Protein 8R4Z (pdb70)

Foldseek 3Di:
DCPPVVVVVCVVCVVVLVVVVLLLLLCCVVLCVLVVQVVVVFAALVRVCVVSVDDSVVVVVSQVSCVVVQQWDQDPRHIHGHVNVVVCVLQNLVSLQCVVWCVQQVVCVVVLVDVPSAFGHTNVLSNLSSVLSLCVAWVLVVLVVLQVLDPDHWQEEEEEQCQLVSSVLVVCVVPVNHAYEYEHQDPNRQVSNCVVCVVSVNCVRYYYHNDHLQVVLVDDDPTQGQEYEAEARLQLCCLQPNLVSSLVSLLSVCVSHVNHKYKYKAFAPCLVPVVLCVPPCNVVPVNVVNVSCVRHSGHHHHPVVVVVSCVSSQKDWPDKDGTDCVRPVSSRIMMTIIHHD/DCPPVVVVVCVVCVVVLVVVVLLLLLCCVVLCVLVVQVVVVFAALVRVCVVSVHDSVVVVVSQVSVVVVQQWDQDPRHIHGHVNVVVCVLQNLVSQQCVVWCVQLVVCVVVLVDVPSAFGHTNVLSNLVSVLSLCVAWVLVQLVVLQVLDPDHWQEEEEEQCFLVSNVLVPCLVPNHAYEYEHQDPNRQVSNCVSCVVSVNPVRYYYHNDHLQVVLVDDDPGQGQEYEAEQRLQLCCLQPNLVSSLVSLLSCCVSHVNHKYKYKAFAPCLVPVVLCVPPCNVVPVNVVNVSCVRHSGHHHHPVVVVVSCVSSQKDWPDKDGTDCVSPVSSRIMMTIIHHD

Radius of gyration: 30.42 Å; Cα contacts (8 Å, |Δi|>4): 1159; chains: 2; bounding box: 70×68×76 Å

Nearest PDB structures (foldseek):
  8r4z-ass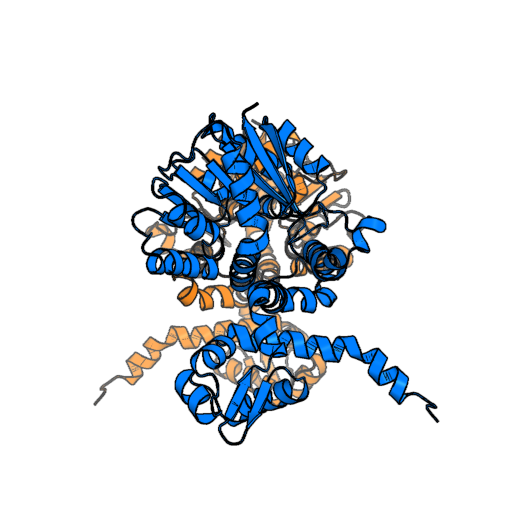embly1_A  TM=1.003E+00  e=7.073E-65  Pseudomonas syringae
  8r4z-assembly2_B-2  TM=1.000E+00  e=1.372E-63  Pseudomonas syringae
  4m6y-assembly1_A  TM=7.965E-01  e=2.657E-18  Streptomyces hygroscopicus
  4m6x-assembly1_B  TM=7.851E-01  e=1.232E-18  Streptomyces hygroscopicus
  4kib-assembly1_A  TM=8.048E-01  e=1.170E-17  Streptomyces hygroscopicus

Organism: Pseudomonas syringae pv. syringae (NCBI:txid321)

Solvent-accessible surface area: 33346 Å² total; per-residue (Å²): 213,122,126,50,109,121,81,84,71,111,151,55,81,63,94,96,99,89,109,60,22,30,56,10,6,19,74,0,5,47,48,127,1,12,51,5,2,84,145,55,133,64,2,29,13,92,69,0,15,133,87,55,73,58,110,88,126,150,7,22,39,43,0,123,64,0,85,130,45,30,5,2,97,74,77,179,99,6,2,15,9,9,192,99,0,90,65,25,43,63,97,71,7,62,48,7,8,30,24,14,0,4,35,57,0,61,136,34,21,51,135,71,129,120,144,22,36,46,132,7,80,80,59,28,37,54,14,11,37,1,43,7,22,10,4,73,72,18,0,0,57,5,0,77,44,0,13,89,82,9,122,36,97,7,49,76,1,0,4,0,30,2,5,23,0,72,19,0,4,29,2,0,123,56,72,102,115,0,67,1,62,0,0,16,67,30,61,24,1,27,86,76,0,63,89,35,4,112,177,62,49,9,46,134,30,4,91,25,26,61,12,17,10,63,109,5,1,84,45,148,23,138,20,117,8,40,0,0,2,0,13,51,7,0,3,38,11,11,22,113,62,24,81,96,28,0,6,89,9,0,99,84,0,10,151,78,11,69,95,3,16,0,0,0,0,1,3,16,41,27,78,135,60,86,58,26,18,165,63,55,51,0,74,72,30,2,61,36,11,4,68,0,12,74,28,6,43,13,88,7,26,84,27,70,57,1,62,82,2,4,68,92,3,32,10,28,81,59,37,92,49,56,7,60,104,159,64,8,62,24,29,5,3,0,0,1,0,1,120,121,74,213,121,128,49,110,123,81,84,71,113,150,54,81,62,93,96,97,86,109,60,23,30,57,10,6,20,74,0,9,51,49,134,1,12,63,5,2,83,144,56,133,63,2,28,12,92,71,0,14,132,89,53,73,58,111,90,130,149,7,22,40,42,0,121,63,0,86,130,47,30,5,2,96,74,78,180,100,6,2,15,9,9,190,99,0,89,65,24,43,63,97,72,7,62,50,5,8,29,26,13,0,4,35,56,0,59,138,36,21,52,136,69,129,120,143,22,35,47,137,7,81,80,60,27,39,56,15,12,42,0,44,14,22,10,17,76,72,20,9,5,58,6,4,101,46,0,16,88,79,10,109,74,110,5,45,80,0,0,8,0,31,6,6,26,0,73,19,0,3,47,17,0,137,96,112,144,4,59,0,62,0,0,16,68,32,58,22,2,27,83,77,0,63,90,43,4,109,179,61,48,6,47,129,30,3,72,25,26,60,10,17,12,60,109,6,1,93,44,154,29,159,22,125,5,41,3,0,6,0,20,57,7,0,4,40,12,11,22,111,61,24,86,97,30,0,14,89,9,0,101,82,0,11,147,74,12,70,96,3,18,0,0,0,3,1,3,16,42,28,78,137,59,84,59,26,16,164,63,53,52,0,76,72,29,2,57,35,13,4,69,0,11,74,28,6,44,13,88,7,27,83,31,62,54,0,67,81,2,5,68,94,3,31,10,29,78,66,35,96,48,54,8,59,106,158,62,9,63,24,28,6,4,2,0,1,1,1,120,120,75

B-factor: mean 26.64, std 12.8, range [11.22, 119.51]

Structure (mmCIF, N/CA/C/O backbone):
data_8R4Z
#
_entry.id   8R4Z
#
_cell.length_a   148.135
_cell.length_b   66.173
_cell.length_c   74.312
_cell.angle_alpha   90.00
_cell.angle_beta   90.00
_cell.angle_gamma   90.00
#
_symmetry.space_group_name_H-M   'P 21 21 2'
#
loop_
_entity.id
_entity.type
_entity.pdbx_description
1 polymer '2-ketoarginine methyltransferase'
2 non-polymer 'MAGNESIUM ION'
3 water water
#
loop_
_atom_site.group_PDB
_atom_site.id
_atom_site.type_symbol
_atom_site.label_atom_id
_atom_site.label_alt_id
_atom_site.label_comp_id
_atom_site.label_asym_id
_atom_site.label_entity_id
_atom_site.label_seq_id
_atom_site.pdbx_PDB_ins_code
_atom_site.Cartn_x
_atom_site.Cartn_y
_atom_site.Cartn_z
_atom_site.occupancy
_atom_site.B_iso_or_equiv
_atom_site.auth_seq_id
_atom_site.auth_comp_id
_atom_site.auth_asym_id
_atom_site.auth_atom_id
_atom_site.pdbx_PDB_model_num
ATOM 1 N N . GLU A 1 10 ? -20.943 53.038 -13.076 1.00 40.84 30 GLU A N 1
ATOM 2 C CA . GLU A 1 10 ? -21.329 51.845 -13.814 1.00 39.56 30 GLU A CA 1
ATOM 3 C C . GLU A 1 10 ? -20.303 50.711 -13.668 1.00 37.09 30 GLU A C 1
ATOM 4 O O . GLU A 1 10 ? -20.661 49.555 -13.916 1.00 37.57 30 GLU A O 1
ATOM 10 N N . ASN A 1 11 ? -19.023 51.038 -13.338 1.00 28.17 31 ASN A N 1
ATOM 11 C CA . ASN A 1 11 ? -17.946 50.029 -13.163 1.00 25.29 31 ASN A CA 1
ATOM 12 C C . ASN A 1 11 ? -17.719 49.227 -14.452 1.00 24.18 31 ASN A C 1
ATOM 13 O O . ASN A 1 11 ? -17.497 48.004 -14.417 1.00 20.10 31 ASN A O 1
ATOM 18 N N . THR A 1 12 ? -17.787 49.910 -15.597 1.00 23.19 32 THR A N 1
ATOM 19 C CA . THR A 1 12 ? -17.634 49.250 -16.894 1.00 21.50 32 THR A CA 1
ATOM 20 C C . THR A 1 12 ? -16.329 48.454 -17.010 1.00 20.77 32 THR A C 1
ATOM 21 O O . THR A 1 12 ? -15.245 48.993 -16.800 1.00 22.79 32 THR A O 1
ATOM 25 N N . GLY A 1 13 ? -16.472 47.154 -17.306 1.00 17.94 33 GLY A N 1
ATOM 26 C CA . GLY A 1 13 ? -15.335 46.259 -17.497 1.00 18.42 33 GLY A CA 1
ATOM 27 C C . GLY A 1 13 ? -14.601 45.886 -16.226 1.00 19.76 33 GLY A C 1
ATOM 28 O O . GLY A 1 13 ? -13.502 45.307 -16.281 1.00 19.17 33 GLY A O 1
ATOM 29 N N . PHE A 1 14 ? -15.186 46.220 -15.061 1.00 16.87 34 PHE A N 1
ATOM 30 C CA . PHE A 1 14 ? -14.506 45.961 -13.796 1.00 14.10 34 PHE A CA 1
ATOM 31 C C . PHE A 1 14 ? -14.165 44.494 -13.558 1.00 15.31 34 PHE A C 1
ATOM 32 O O . PHE A 1 14 ? -13.037 44.184 -13.164 1.00 16.21 34 PHE A O 1
ATOM 40 N N . GLU A 1 15 ? -15.134 43.588 -13.774 1.00 13.97 35 GLU A N 1
ATOM 41 C CA . GLU A 1 15 ? -14.882 42.174 -13.495 1.00 13.00 35 GLU A CA 1
ATOM 42 C C . GLU A 1 15 ? -13.625 41.624 -14.148 1.00 15.67 35 GLU A C 1
ATOM 43 O O . GLU A 1 15 ? -12.866 40.899 -13.504 1.00 15.55 35 GLU A O 1
ATOM 49 N N . THR A 1 16 ? -13.401 41.956 -15.445 1.00 14.54 36 THR A N 1
ATOM 50 C CA . THR A 1 16 ? -12.210 41.438 -16.102 1.00 14.76 36 THR A CA 1
ATOM 51 C C . THR A 1 16 ? -10.938 41.927 -15.408 1.00 16.26 36 THR A C 1
ATOM 52 O O . THR A 1 16 ? -9.980 41.152 -15.226 1.00 17.92 36 THR A O 1
ATOM 56 N N . THR A 1 17 ? -10.936 43.200 -14.976 1.00 14.58 37 THR A N 1
ATOM 57 C CA . THR A 1 17 ? -9.770 43.719 -14.251 1.00 14.41 37 THR A CA 1
ATOM 58 C C . THR A 1 17 ? -9.619 43.058 -12.876 1.00 15.60 37 THR A C 1
ATOM 59 O O . THR A 1 17 ? -8.502 42.838 -12.425 1.00 15.64 37 THR A O 1
ATOM 63 N N . LEU A 1 18 ? -10.751 42.760 -12.211 1.00 13.27 38 LEU A N 1
ATOM 64 C CA . LEU A 1 18 ? -10.749 42.119 -10.898 1.00 12.20 38 LEU A CA 1
ATOM 65 C C . LEU A 1 18 ? -10.132 40.719 -10.976 1.00 14.76 38 LEU A C 1
ATOM 66 O O . LEU A 1 18 ? -9.305 40.378 -10.151 1.00 15.80 38 LEU A O 1
ATOM 71 N N . ILE A 1 19 ? -10.535 39.915 -11.973 1.00 13.91 39 ILE A N 1
ATOM 72 C CA . ILE A 1 19 ? -10.015 38.549 -12.102 1.00 13.52 39 ILE A CA 1
ATOM 73 C C . ILE A 1 19 ? -8.492 38.566 -12.226 1.00 16.74 39 ILE A C 1
ATOM 74 O O . ILE A 1 19 ? -7.798 37.734 -11.604 1.00 16.33 39 ILE A O 1
ATOM 79 N N . LYS A 1 20 ? -7.962 39.521 -13.015 1.00 13.81 40 LYS A N 1
ATOM 80 C CA . LYS A 1 20 ? -6.508 39.656 -13.162 1.00 13.93 40 LYS A CA 1
ATOM 81 C C . LYS A 1 20 ? -5.892 40.225 -11.891 1.00 16.67 40 LYS A C 1
ATOM 82 O O . LYS A 1 20 ? -4.855 39.755 -11.443 1.00 16.12 40 LYS A O 1
ATOM 88 N N . GLY A 1 21 ? -6.543 41.226 -11.326 1.00 14.32 41 GLY A N 1
ATOM 89 C CA . GLY A 1 21 ? -6.084 41.961 -10.154 1.00 14.72 41 GLY A CA 1
ATOM 90 C C . GLY A 1 21 ? -5.874 41.106 -8.926 1.00 15.93 41 GLY A C 1
ATOM 91 O O . GLY A 1 21 ? -4.954 41.366 -8.147 1.00 16.37 41 GLY A O 1
ATOM 92 N N . ILE A 1 22 ? -6.741 40.072 -8.747 1.00 13.14 42 ILE A N 1
ATOM 93 C CA . ILE A 1 22 ? -6.643 39.192 -7.573 1.00 12.11 42 ILE A CA 1
ATOM 94 C C . ILE A 1 22 ? -6.047 37.838 -7.938 1.00 14.48 42 ILE A C 1
ATOM 95 O O . ILE A 1 22 ? -6.079 36.943 -7.102 1.00 14.75 42 ILE A O 1
ATOM 100 N N . GLU A 1 23 ? -5.465 37.688 -9.168 1.00 12.14 43 GLU A N 1
ATOM 101 C CA . GLU A 1 23 ? -4.768 36.438 -9.516 1.00 12.22 43 GLU A CA 1
ATOM 102 C C . GLU A 1 23 ? -3.700 36.095 -8.436 1.00 15.89 43 GLU A C 1
ATOM 103 O O . GLU A 1 23 ? -3.615 34.928 -8.047 1.00 13.95 43 GLU A O 1
ATOM 109 N N . PRO A 1 24 ? -2.931 37.058 -7.863 1.00 12.69 44 PRO A N 1
ATOM 110 C CA . PRO A 1 24 ? -1.989 36.672 -6.785 1.00 12.86 44 PRO A CA 1
ATOM 111 C C . PRO A 1 24 ? -2.712 36.035 -5.582 1.00 14.62 44 PRO A C 1
ATOM 112 O O . PRO A 1 24 ? -2.190 35.082 -5.008 1.00 14.63 44 PRO A O 1
ATOM 116 N N . ILE A 1 25 ? -3.969 36.482 -5.266 1.00 11.97 45 ILE A N 1
ATOM 117 C CA . ILE A 1 25 ? -4.700 35.872 -4.124 1.00 12.04 45 ILE A CA 1
ATOM 118 C C . ILE A 1 25 ? -5.150 34.452 -4.478 1.00 13.86 45 ILE A C 1
ATOM 119 O O . ILE A 1 25 ? -5.049 33.558 -3.647 1.00 14.29 45 ILE A O 1
ATOM 124 N N . ARG A 1 26 ? -5.610 34.243 -5.715 1.00 12.25 46 ARG A N 1
ATOM 125 C CA . ARG A 1 26 ? -6.009 32.908 -6.135 1.00 12.38 46 ARG A CA 1
ATOM 126 C C . ARG A 1 26 ? -4.810 31.955 -5.943 1.00 13.97 46 ARG A C 1
ATOM 127 O O . ARG A 1 26 ? -4.968 30.879 -5.376 1.00 14.19 46 ARG A O 1
ATOM 135 N N . GLN A 1 27 ? -3.598 32.390 -6.368 1.00 12.69 47 GLN A N 1
ATOM 136 C CA . GLN A 1 27 ? -2.419 31.521 -6.272 1.00 12.39 47 GLN A CA 1
ATOM 137 C C . GLN A 1 27 ? -1.900 31.421 -4.817 1.00 13.42 47 GLN A C 1
ATOM 138 O O . GLN A 1 27 ? -1.351 30.392 -4.433 1.00 13.50 47 GLN A O 1
ATOM 144 N N . PHE A 1 28 ? -2.072 32.464 -4.030 1.00 11.22 48 PHE A N 1
ATOM 145 C CA . PHE A 1 28 ? -1.782 32.471 -2.580 1.00 11.26 48 PHE A CA 1
ATOM 146 C C . PHE A 1 28 ? -2.528 31.330 -1.884 1.00 13.62 48 PHE A C 1
ATOM 147 O O . PHE A 1 28 ? -1.915 30.527 -1.159 1.00 14.52 48 PHE A O 1
ATOM 155 N N . VAL A 1 29 ? -3.860 31.216 -2.125 1.00 12.34 49 VAL A N 1
ATOM 156 C CA . VAL A 1 29 ? -4.611 30.135 -1.506 1.00 11.45 49 VAL A CA 1
ATOM 157 C C . VAL A 1 29 ? -4.194 28.801 -2.053 1.00 13.27 49 VAL A C 1
ATOM 158 O O . VAL A 1 29 ? -4.089 27.851 -1.287 1.00 14.64 49 VAL A O 1
ATOM 162 N N . LEU A 1 30 ? -3.938 28.710 -3.375 1.00 12.81 50 LEU A N 1
ATOM 163 C CA . LEU A 1 30 ? -3.494 27.454 -3.952 1.00 12.91 50 LEU A CA 1
ATOM 164 C C . LEU A 1 30 ? -2.159 27.011 -3.333 1.00 15.59 50 LEU A C 1
ATOM 165 O O . LEU A 1 30 ? -1.997 25.820 -3.062 1.00 16.25 50 LEU A O 1
ATOM 170 N N . ALA A 1 31 ? -1.203 27.951 -3.119 1.00 12.86 51 ALA A N 1
ATOM 171 C CA . ALA A 1 31 ? 0.112 27.569 -2.571 1.00 11.91 51 ALA A CA 1
ATOM 172 C C . ALA A 1 31 ? -0.059 27.012 -1.147 1.00 13.79 51 ALA A C 1
ATOM 173 O O . ALA A 1 31 ? 0.565 26.005 -0.803 1.00 14.32 51 ALA A O 1
ATOM 175 N N . ILE A 1 32 ? -0.907 27.636 -0.334 1.00 12.47 52 ILE A N 1
ATOM 176 C CA . ILE A 1 32 ? -1.128 27.151 1.044 1.00 11.22 52 ILE A CA 1
ATOM 177 C C . ILE A 1 32 ? -1.797 25.758 0.979 1.00 14.34 52 ILE A C 1
ATOM 178 O O . ILE A 1 32 ? -1.457 24.868 1.752 1.00 14.70 52 ILE A O 1
ATOM 183 N N . SER A 1 33 ? -2.775 25.598 0.087 1.00 13.05 53 SER A N 1
ATOM 184 C CA . SER A 1 33 ? -3.499 24.321 -0.035 1.00 12.38 53 SER A CA 1
ATOM 185 C C . SER A 1 33 ? -2.571 23.203 -0.519 1.00 15.67 53 SER A C 1
ATOM 186 O O . SER A 1 33 ? -2.668 22.077 0.003 1.00 15.19 53 SER A O 1
ATOM 189 N N . ILE A 1 34 ? -1.639 23.503 -1.476 1.00 14.20 54 ILE A N 1
ATOM 190 C CA . ILE A 1 34 ? -0.652 22.497 -1.931 1.00 12.89 54 ILE A CA 1
ATOM 191 C C . ILE A 1 34 ? 0.270 22.167 -0.743 1.00 14.45 54 ILE A C 1
ATOM 192 O O . ILE A 1 34 ? 0.559 20.983 -0.496 1.00 13.88 54 ILE A O 1
ATOM 197 N N . TYR A 1 35 ? 0.704 23.184 -0.005 1.00 12.35 55 TYR A N 1
ATOM 198 C CA . TYR A 1 35 ? 1.513 22.918 1.198 1.00 13.48 55 TYR A CA 1
ATOM 199 C C . TYR A 1 35 ? 0.795 21.964 2.151 1.00 15.73 55 TYR A C 1
ATOM 200 O O . TYR A 1 35 ? 1.383 20.962 2.545 1.00 14.22 55 TYR A O 1
ATOM 209 N N . HIS A 1 36 ? -0.508 22.182 2.446 1.00 14.75 56 HIS A N 1
ATOM 210 C CA . HIS A 1 36 ? -1.210 21.256 3.343 1.00 14.22 56 HIS A CA 1
ATOM 211 C C . HIS A 1 36 ? -1.347 19.888 2.723 1.00 15.97 56 HIS A C 1
ATOM 212 O O . HIS A 1 36 ? -1.195 18.891 3.436 1.00 16.17 56 HIS A O 1
ATOM 219 N N . LEU A 1 37 ? -1.571 19.818 1.394 1.00 14.20 57 LEU A N 1
ATOM 220 C CA . LEU A 1 37 ? -1.679 18.512 0.753 1.00 14.25 57 LEU A CA 1
ATOM 221 C C . LEU A 1 37 ? -0.418 17.686 1.036 1.00 17.17 57 LEU A C 1
ATOM 222 O O . LEU A 1 37 ? -0.525 16.511 1.389 1.00 18.47 57 LEU A O 1
ATOM 227 N N . PHE A 1 38 ? 0.770 18.307 0.950 1.00 13.95 58 PHE A N 1
ATOM 228 C CA . PHE A 1 38 ? 2.004 17.561 1.265 1.00 13.24 58 PHE A CA 1
ATOM 229 C C . PHE A 1 38 ? 2.140 17.323 2.767 1.00 17.38 58 PHE A C 1
ATOM 230 O O . PHE A 1 38 ? 2.399 16.198 3.207 1.00 19.20 58 PHE A O 1
ATOM 238 N N . ASP A 1 39 ? 2.073 18.407 3.554 1.00 15.47 59 ASP A N 1
ATOM 239 C CA . ASP A 1 39 ? 2.395 18.381 4.969 1.00 16.28 59 ASP A CA 1
ATOM 240 C C . ASP A 1 39 ? 1.522 17.451 5.804 1.00 19.10 59 ASP A C 1
ATOM 241 O O . ASP A 1 39 ? 2.017 16.854 6.768 1.00 20.69 59 ASP A O 1
ATOM 246 N N . THR A 1 40 ? 0.221 17.360 5.479 1.00 15.83 60 THR A N 1
ATOM 247 C CA . THR A 1 40 ? -0.708 16.477 6.190 1.00 15.82 60 THR A CA 1
ATOM 248 C C . THR A 1 40 ? -0.544 15.009 5.801 1.00 20.84 60 THR A C 1
ATOM 249 O O . THR A 1 40 ? -1.234 14.148 6.360 1.00 20.92 60 THR A O 1
ATOM 253 N N . LYS A 1 41 ? 0.291 14.725 4.785 1.00 17.79 61 LYS A N 1
ATOM 254 C CA . LYS A 1 41 ? 0.528 13.380 4.243 1.00 17.76 61 LYS A CA 1
ATOM 255 C C . LYS A 1 41 ? -0.635 12.902 3.344 1.00 19.15 61 LYS A C 1
ATOM 256 O O . LYS A 1 41 ? -0.676 11.720 2.966 1.00 19.52 61 LYS A O 1
ATOM 262 N N . LEU A 1 42 ? -1.545 13.819 2.949 1.00 16.56 62 LEU A N 1
ATOM 263 C CA . LEU A 1 42 ? -2.582 13.469 1.981 1.00 15.59 62 LEU A CA 1
ATOM 264 C C . LEU A 1 42 ? -1.973 13.169 0.608 1.00 17.48 62 LEU A C 1
ATOM 265 O O . LEU A 1 42 ? -2.464 12.277 -0.086 1.00 17.94 62 LEU A O 1
ATOM 270 N N . PHE A 1 43 ? -0.921 13.923 0.206 1.00 15.92 63 PHE A N 1
ATOM 271 C CA . PHE A 1 43 ? -0.288 13.690 -1.090 1.00 15.27 63 PHE A CA 1
ATOM 272 C C . PHE A 1 43 ? 0.268 12.251 -1.111 1.00 20.07 63 PHE A C 1
ATOM 273 O O . PHE A 1 43 ? -0.054 11.494 -2.026 1.00 19.72 63 PHE A O 1
ATOM 281 N N . SER A 1 44 ? 1.024 11.865 -0.066 1.00 18.90 64 SER A N 1
ATOM 282 C CA . SER A 1 44 ? 1.556 10.492 -0.002 1.00 18.47 64 SER A CA 1
ATOM 283 C C . SER A 1 44 ? 0.437 9.458 0.055 1.00 21.29 64 SER A C 1
ATOM 284 O O . SER A 1 44 ? 0.567 8.389 -0.539 1.00 22.73 64 SER A O 1
ATOM 287 N N . LEU A 1 45 ? -0.693 9.780 0.725 1.00 18.67 65 LEU A N 1
ATOM 288 C CA . LEU A 1 45 ? -1.840 8.867 0.789 1.00 19.13 65 LEU A CA 1
ATOM 289 C C . LEU A 1 45 ? -2.406 8.648 -0.618 1.00 23.27 65 LEU A C 1
ATOM 290 O O . LEU A 1 45 ? -2.731 7.508 -1.005 1.00 22.44 65 LEU A O 1
ATOM 295 N N . LEU A 1 46 ? -2.541 9.735 -1.387 1.00 18.67 66 LEU A N 1
ATOM 296 C CA . LEU A 1 46 ? -3.082 9.629 -2.745 1.00 19.17 66 LEU A CA 1
ATOM 297 C C . LEU A 1 46 ? -2.139 8.878 -3.674 1.00 24.35 66 LEU A C 1
ATOM 298 O O . LEU A 1 46 ? -2.610 8.155 -4.548 1.00 24.53 66 LEU A O 1
ATOM 303 N N . ILE A 1 47 ? -0.815 9.006 -3.462 1.00 21.79 67 ILE A N 1
ATOM 304 C CA . ILE A 1 47 ? 0.189 8.270 -4.237 1.00 22.63 67 ILE A CA 1
ATOM 305 C C . ILE A 1 47 ? 0.015 6.774 -3.957 1.00 28.00 67 ILE A C 1
ATOM 306 O O . ILE A 1 47 ? -0.020 5.980 -4.901 1.00 29.82 67 ILE A O 1
ATOM 311 N N . LYS A 1 48 ? -0.104 6.401 -2.673 1.00 24.41 68 LYS A N 1
ATOM 312 C CA . LYS A 1 48 ? -0.226 4.993 -2.268 1.00 25.29 68 LYS A CA 1
ATOM 313 C C . LYS A 1 48 ? -1.549 4.340 -2.692 1.00 29.62 68 LYS A C 1
ATOM 314 O O . LYS A 1 48 ? -1.535 3.227 -3.228 1.00 30.25 68 LYS A O 1
ATOM 320 N N . HIS A 1 49 ? -2.679 5.012 -2.456 1.00 24.86 69 HIS A N 1
ATOM 321 C CA . HIS A 1 49 ? -4.018 4.486 -2.735 1.00 24.00 69 HIS A CA 1
ATOM 322 C C . HIS A 1 49 ? -4.440 4.555 -4.200 1.00 29.01 69 HIS A C 1
ATOM 323 O O . HIS A 1 49 ? -5.301 3.775 -4.619 1.00 29.96 69 HIS A O 1
ATOM 330 N N . GLU A 1 50 ? -3.908 5.534 -4.951 1.00 24.91 70 GLU A N 1
ATOM 331 C CA . GLU A 1 50 ? -4.249 5.849 -6.354 1.00 25.26 70 GLU A CA 1
ATOM 332 C C . GLU A 1 50 ? -5.606 6.562 -6.420 1.00 27.85 70 GLU A C 1
ATOM 333 O O . GLU A 1 50 ? -5.685 7.661 -6.951 1.00 28.50 70 GLU A O 1
ATOM 339 N N . VAL A 1 51 ? -6.661 5.977 -5.832 1.00 22.11 71 VAL A N 1
ATOM 340 C CA . VAL A 1 51 ? -7.989 6.597 -5.709 1.00 23.85 71 VAL A CA 1
ATOM 341 C C . VAL A 1 51 ? -8.401 6.367 -4.256 1.00 28.76 71 VAL A C 1
ATOM 342 O O . VAL A 1 51 ? -8.310 5.233 -3.784 1.00 28.43 71 VAL A O 1
ATOM 346 N N . ALA A 1 52 ? -8.835 7.419 -3.551 1.00 25.81 72 ALA A N 1
ATOM 347 C CA . ALA A 1 52 ? -9.295 7.259 -2.170 1.00 25.60 72 ALA A CA 1
ATOM 348 C C . ALA A 1 52 ? -10.573 8.046 -1.910 1.00 28.24 72 ALA A C 1
ATOM 349 O O . ALA A 1 52 ? -10.671 9.223 -2.267 1.00 26.85 72 ALA A O 1
ATOM 351 N N . SER A 1 53 ? -11.555 7.399 -1.246 1.00 24.65 73 SER A N 1
ATOM 352 C CA . SER A 1 53 ? -12.757 8.134 -0.883 1.00 25.24 73 SER A CA 1
ATOM 353 C C . SER A 1 53 ? -12.393 9.044 0.303 1.00 28.80 73 SER A C 1
ATOM 354 O O . SER A 1 53 ? -11.448 8.716 1.031 1.00 28.94 73 SER A O 1
ATOM 357 N N . PRO A 1 54 ? -13.130 10.143 0.562 1.00 27.08 74 PRO A N 1
ATOM 358 C CA . PRO A 1 54 ? -12.834 10.945 1.764 1.00 27.07 74 PRO A CA 1
ATOM 359 C C . PRO A 1 54 ? -12.911 10.094 3.046 1.00 30.15 74 PRO A C 1
ATOM 360 O O . PRO A 1 54 ? -12.069 10.248 3.929 1.00 28.57 74 PRO A O 1
ATOM 364 N N . GLU A 1 55 ? -13.853 9.141 3.111 1.00 27.91 75 GLU A N 1
ATOM 365 C CA . GLU A 1 55 ? -14.004 8.233 4.251 1.00 27.66 75 GLU A CA 1
ATOM 366 C C . GLU A 1 55 ? -12.701 7.439 4.542 1.00 30.07 75 GLU A C 1
ATOM 367 O O . GLU A 1 55 ? -12.227 7.420 5.686 1.00 29.11 75 GLU A O 1
ATOM 373 N N . VAL A 1 56 ? -12.101 6.827 3.499 1.00 25.86 76 VAL A N 1
ATOM 374 C CA . VAL A 1 56 ? -10.846 6.079 3.611 1.00 25.96 76 VAL A CA 1
ATOM 375 C C . VAL A 1 56 ? -9.680 6.977 4.045 1.00 29.35 76 VAL A C 1
ATOM 376 O O . VAL A 1 56 ? -8.927 6.611 4.944 1.00 28.69 76 VAL A O 1
ATOM 380 N N . ALA A 1 57 ? -9.545 8.165 3.428 1.00 25.62 77 ALA A N 1
ATOM 381 C CA . ALA A 1 57 ? -8.463 9.081 3.796 1.00 24.26 77 ALA A CA 1
ATOM 382 C C . ALA A 1 57 ? -8.640 9.547 5.253 1.00 26.35 77 ALA A C 1
ATOM 383 O O . ALA A 1 57 ? -7.658 9.621 5.996 1.00 24.07 77 ALA A O 1
ATOM 385 N N . CYS A 1 58 ? -9.898 9.817 5.660 1.00 24.96 78 CYS A N 1
ATOM 386 C CA . CYS A 1 58 ? -10.245 10.248 7.022 1.00 25.56 78 CYS A CA 1
ATOM 387 C C . CYS A 1 58 ? -9.915 9.229 8.058 1.00 29.17 78 CYS A C 1
ATOM 388 O O . CYS A 1 58 ? -9.446 9.587 9.129 1.00 28.47 78 CYS A O 1
ATOM 391 N N . ASN A 1 59 ? -10.186 7.962 7.762 1.00 27.18 79 ASN A N 1
ATOM 392 C CA . ASN A 1 59 ? -9.910 6.893 8.710 1.00 27.79 79 ASN A CA 1
ATOM 393 C C . ASN A 1 59 ? -8.404 6.736 8.882 1.00 30.82 79 ASN A C 1
ATOM 394 O O . ASN A 1 59 ? -7.919 6.619 10.010 1.00 32.11 79 ASN A O 1
ATOM 399 N N . GLU A 1 60 ? -7.652 6.816 7.780 1.00 23.92 80 GLU A N 1
ATOM 400 C CA . GLU A 1 60 ? -6.211 6.645 7.835 1.00 22.29 80 GLU A CA 1
ATOM 401 C C . GLU A 1 60 ? -5.465 7.779 8.532 1.00 27.68 80 GLU A C 1
ATOM 402 O O . GLU A 1 60 ? -4.497 7.535 9.269 1.00 28.09 80 GLU A O 1
ATOM 408 N N . LEU A 1 61 ? -5.872 9.031 8.266 1.00 23.76 81 LEU A N 1
ATOM 409 C CA . LEU A 1 61 ? -5.164 10.176 8.809 1.00 22.15 81 LEU A CA 1
ATOM 410 C C . LEU A 1 61 ? -5.829 10.838 10.011 1.00 24.16 81 LEU A C 1
ATOM 411 O O . LEU A 1 61 ? -5.304 11.833 10.499 1.00 23.15 81 LEU A O 1
ATOM 416 N N . GLY A 1 62 ? -6.945 10.294 10.474 1.00 22.55 82 GLY A N 1
ATOM 417 C CA . GLY A 1 62 ? -7.651 10.836 11.631 1.00 22.78 82 GLY A CA 1
ATOM 418 C C . GLY A 1 62 ? -8.273 12.190 11.380 1.00 24.63 82 GLY A C 1
ATOM 419 O O . GLY A 1 62 ? -8.326 13.034 12.279 1.00 24.22 82 GLY A O 1
ATOM 420 N N . MET A 1 63 ? -8.794 12.382 10.158 1.00 20.34 83 MET A N 1
ATOM 421 C CA . MET A 1 63 ? -9.404 13.645 9.747 1.00 17.91 83 MET A CA 1
ATOM 422 C C . MET A 1 63 ? -10.932 13.648 9.741 1.00 22.37 83 MET A C 1
ATOM 423 O O . MET A 1 63 ? -11.557 12.581 9.784 1.00 23.62 83 MET A O 1
ATOM 428 N N . GLU A 1 64 ? -11.524 14.870 9.669 1.00 18.68 84 GLU A N 1
ATOM 429 C CA A GLU A 1 64 ? -12.968 15.128 9.603 0.50 18.91 84 GLU A CA 1
ATOM 430 C CA B GLU A 1 64 ? -12.986 15.046 9.603 0.50 19.30 84 GLU A CA 1
ATOM 431 C C . GLU A 1 64 ? -13.404 15.169 8.123 1.00 22.81 84 GLU A C 1
ATOM 432 O O . GLU A 1 64 ? -12.858 15.981 7.374 1.00 22.05 84 GLU A O 1
ATOM 443 N N . LYS A 1 65 ? -14.381 14.327 7.721 1.00 21.08 85 LYS A N 1
ATOM 444 C CA . LYS A 1 65 ? -14.878 14.203 6.345 1.00 21.41 85 LYS A CA 1
ATOM 445 C C . LYS A 1 65 ? -15.311 15.486 5.675 1.00 23.94 85 LYS A C 1
ATOM 446 O O . LYS A 1 65 ? -14.915 15.707 4.513 1.00 23.34 85 LYS A O 1
ATOM 452 N N . GLU A 1 66 ? -16.121 16.319 6.345 1.00 21.82 86 GLU A N 1
ATOM 453 C CA . GLU A 1 66 ? -16.632 17.544 5.702 1.00 21.58 86 GLU A CA 1
ATOM 454 C C . GLU A 1 66 ? -15.521 18.544 5.428 1.00 23.79 86 GLU A C 1
ATOM 455 O O . GLU A 1 66 ? -15.500 19.155 4.352 1.00 23.33 86 GLU A O 1
ATOM 461 N N . LYS A 1 67 ? -14.547 18.652 6.337 1.00 17.60 87 LYS A N 1
ATOM 462 C CA . LYS A 1 67 ? -13.417 19.558 6.072 1.00 17.48 87 LYS A CA 1
ATOM 463 C C . LYS A 1 67 ? -12.531 18.988 4.955 1.00 19.03 87 LYS A C 1
ATOM 464 O O . LYS A 1 67 ? -12.081 19.750 4.092 1.00 18.88 87 LYS A O 1
ATOM 470 N N . LEU A 1 68 ? -12.299 17.667 4.945 1.00 17.00 88 LEU A N 1
ATOM 471 C CA . LEU A 1 68 ? -11.471 17.046 3.909 1.00 17.52 88 LEU A CA 1
ATOM 472 C C . LEU A 1 68 ? -12.139 17.204 2.555 1.00 19.58 88 LEU A C 1
ATOM 473 O O . LEU A 1 68 ? -11.467 17.551 1.595 1.00 19.76 88 LEU A O 1
ATOM 478 N N . LEU A 1 69 ? -13.479 16.982 2.501 1.00 17.39 89 LEU A N 1
ATOM 479 C CA . LEU A 1 69 ? -14.223 17.169 1.245 1.00 18.44 89 LEU A CA 1
ATOM 480 C C . LEU A 1 69 ? -14.075 18.584 0.727 1.00 21.16 89 LEU A C 1
ATOM 481 O O . LEU A 1 69 ? -13.926 18.764 -0.480 1.00 19.77 89 LEU A O 1
ATOM 486 N N . GLY A 1 70 ? -14.079 19.571 1.619 1.00 18.86 90 GLY A N 1
ATOM 487 C CA . GLY A 1 70 ? -13.880 20.970 1.238 1.00 18.18 90 GLY A CA 1
ATOM 488 C C . GLY A 1 70 ? -12.536 21.202 0.583 1.00 20.18 90 GLY A C 1
ATOM 489 O O . GLY A 1 70 ? -12.443 21.815 -0.495 1.00 18.99 90 GLY A O 1
ATOM 490 N N . LEU A 1 71 ? -11.470 20.665 1.201 1.00 16.22 91 LEU A N 1
ATOM 491 C CA . LEU A 1 71 ? -10.142 20.818 0.623 1.00 15.81 91 LEU A CA 1
ATOM 492 C C . LEU A 1 71 ? -10.063 20.088 -0.741 1.00 16.75 91 LEU A C 1
ATOM 493 O O . LEU A 1 71 ? -9.513 20.625 -1.713 1.00 17.14 91 LEU A O 1
ATOM 498 N N . PHE A 1 72 ? -10.571 18.850 -0.781 1.00 15.17 92 PHE A N 1
ATOM 499 C CA . PHE A 1 72 ? -10.560 18.058 -2.001 1.00 16.26 92 PHE A CA 1
ATOM 500 C C . PHE A 1 72 ? -11.345 18.740 -3.118 1.00 18.12 92 PHE A C 1
ATOM 501 O O . PHE A 1 72 ? -10.865 18.761 -4.251 1.00 17.58 92 PHE A O 1
ATOM 509 N N . ARG A 1 73 ? -12.534 19.305 -2.809 1.00 15.80 93 ARG A N 1
ATOM 510 C CA . ARG A 1 73 ? -13.335 20.004 -3.832 1.00 14.97 93 ARG A CA 1
ATOM 511 C C . ARG A 1 73 ? -12.620 21.245 -4.346 1.00 17.06 93 ARG A C 1
ATOM 512 O O . ARG A 1 73 ? -12.586 21.491 -5.567 1.00 18.76 93 ARG A O 1
ATOM 520 N N . TYR A 1 74 ? -11.997 21.992 -3.434 1.00 13.89 94 TYR A N 1
ATOM 521 C CA . TYR A 1 74 ? -11.218 23.164 -3.815 1.00 13.67 94 TYR A CA 1
ATOM 522 C C . TYR A 1 74 ? -10.080 22.748 -4.780 1.00 16.29 94 TYR A C 1
ATOM 523 O O . TYR A 1 74 ? -9.909 23.375 -5.847 1.00 15.31 94 TYR A O 1
ATOM 532 N N . LEU A 1 75 ? -9.350 21.680 -4.444 1.00 14.10 95 LEU A N 1
ATOM 533 C CA . LEU A 1 75 ? -8.240 21.225 -5.280 1.00 14.01 95 LEU A CA 1
ATOM 534 C C . LEU A 1 75 ? -8.717 20.642 -6.611 1.00 15.89 95 LEU A C 1
ATOM 535 O O . LEU A 1 75 ? -8.048 20.816 -7.631 1.00 16.84 95 LEU A O 1
ATOM 540 N N . LYS A 1 76 ? -9.871 19.984 -6.612 1.00 13.70 96 LYS A N 1
ATOM 541 C CA . LYS A 1 76 ? -10.462 19.451 -7.842 1.00 14.15 96 LYS A CA 1
ATOM 542 C C . LYS A 1 76 ? -10.799 20.629 -8.771 1.00 17.18 96 LYS A C 1
ATOM 543 O O . LYS A 1 76 ? -10.500 20.565 -9.970 1.00 16.17 96 LYS A O 1
ATOM 549 N N . ASN A 1 77 ? -11.391 21.710 -8.220 1.00 15.71 97 ASN A N 1
ATOM 550 C CA . ASN A 1 77 ? -11.736 22.870 -9.064 1.00 15.56 97 ASN A CA 1
ATOM 551 C C . ASN A 1 77 ? -10.518 23.497 -9.699 1.00 17.32 97 ASN A C 1
ATOM 552 O O . ASN A 1 77 ? -10.615 23.996 -10.832 1.00 18.42 97 ASN A O 1
ATOM 557 N N . GLU A 1 78 ? -9.369 23.440 -9.008 1.00 16.80 98 GLU A N 1
ATOM 558 C CA . GLU A 1 78 ? -8.056 23.917 -9.497 1.00 17.35 98 GLU A CA 1
ATOM 559 C C . GLU A 1 78 ? -7.303 22.896 -10.378 1.00 20.75 98 GLU A C 1
ATOM 560 O O . GLU A 1 78 ? -6.163 23.158 -10.788 1.00 23.08 98 GLU A O 1
ATOM 566 N N . GLY A 1 79 ? -7.877 21.723 -10.565 1.00 15.78 99 GLY A N 1
ATOM 567 C CA . GLY A 1 79 ? -7.282 20.689 -11.410 1.00 16.62 99 GLY A CA 1
ATOM 568 C C . GLY A 1 79 ? -6.172 19.867 -10.777 1.00 18.90 99 GLY A C 1
ATOM 569 O O . GLY A 1 79 ? -5.546 19.080 -11.481 1.00 17.28 99 GLY A O 1
ATOM 570 N N . ILE A 1 80 ? -5.960 19.976 -9.442 1.00 15.54 100 ILE A N 1
ATOM 571 C CA . ILE A 1 80 ? -4.909 19.199 -8.772 1.00 14.99 100 ILE A CA 1
ATOM 572 C C . ILE A 1 80 ? -5.395 17.789 -8.521 1.00 17.82 100 ILE A C 1
ATOM 573 O O . ILE A 1 80 ? -4.601 16.846 -8.509 1.00 17.26 100 ILE A O 1
ATOM 578 N N . LEU A 1 81 ? -6.703 17.642 -8.300 1.00 15.55 101 LEU A N 1
ATOM 579 C CA . LEU A 1 81 ? -7.318 16.332 -8.074 1.00 15.78 101 LEU A CA 1
ATOM 580 C C . LEU A 1 81 ? -8.365 16.059 -9.119 1.00 18.72 101 LEU A C 1
ATOM 581 O O . LEU A 1 81 ? -8.930 16.998 -9.693 1.00 17.37 101 LEU A O 1
ATOM 586 N N . LEU A 1 82 ? -8.656 14.763 -9.323 1.00 16.82 102 LEU A N 1
ATOM 587 C CA . LEU A 1 82 ? -9.742 14.263 -10.154 1.00 18.13 102 LEU A CA 1
ATOM 588 C C . LEU A 1 82 ? -10.727 13.624 -9.203 1.00 20.97 102 LEU A C 1
ATOM 589 O O . LEU A 1 82 ? -10.316 13.055 -8.184 1.00 22.08 102 LEU A O 1
ATOM 594 N N . GLU A 1 83 ? -12.013 13.682 -9.527 1.00 17.78 103 GLU A N 1
ATOM 595 C CA . GLU A 1 83 ? -13.015 12.996 -8.717 1.00 19.45 103 GLU A CA 1
ATOM 596 C C . GLU A 1 83 ? -13.813 12.044 -9.587 1.00 24.69 103 GLU A C 1
ATOM 597 O O . GLU A 1 83 ? -14.346 12.452 -10.628 1.00 23.98 103 GLU A O 1
ATOM 603 N N . THR A 1 84 ? -13.880 10.782 -9.172 1.00 23.79 104 THR A N 1
ATOM 604 C CA . THR A 1 84 ? -14.712 9.777 -9.851 1.00 24.91 104 THR A CA 1
ATOM 605 C C . THR A 1 84 ? -15.694 9.240 -8.821 1.00 30.01 104 THR A C 1
ATOM 606 O O . THR A 1 84 ? -15.640 9.656 -7.656 1.00 27.06 104 THR A O 1
ATOM 610 N N . ILE A 1 85 ? -16.552 8.268 -9.206 1.00 31.44 105 ILE A N 1
ATOM 611 C CA . ILE A 1 85 ? -17.488 7.685 -8.240 1.00 33.69 105 ILE A CA 1
ATOM 612 C C . ILE A 1 85 ? -16.764 6.984 -7.084 1.00 36.82 105 ILE A C 1
ATOM 613 O O . ILE A 1 85 ? -17.295 6.931 -5.977 1.00 37.54 105 ILE A O 1
ATOM 618 N N . ASP A 1 86 ? -15.556 6.466 -7.347 1.00 33.19 106 ASP A N 1
ATOM 619 C CA . ASP A 1 86 ? -14.722 5.750 -6.381 1.00 32.92 106 ASP A CA 1
ATOM 620 C C . ASP A 1 86 ? -13.985 6.665 -5.386 1.00 34.92 106 ASP A C 1
ATOM 621 O O . ASP A 1 86 ? -13.525 6.194 -4.346 1.00 35.05 106 ASP A O 1
ATOM 626 N N . GLY A 1 87 ? -13.862 7.948 -5.710 1.00 28.36 107 GLY A N 1
ATOM 627 C CA . GLY A 1 87 ? -13.174 8.881 -4.829 1.00 26.48 107 GLY A CA 1
ATOM 628 C C . GLY A 1 87 ? -12.293 9.869 -5.562 1.00 26.04 107 GLY A C 1
ATOM 629 O O . GLY A 1 87 ? -12.516 10.156 -6.743 1.00 24.53 107 GLY A O 1
ATOM 630 N N . PHE A 1 88 ? -11.267 10.356 -4.868 1.00 19.85 108 PHE A N 1
ATOM 631 C CA . PHE A 1 88 ? -10.366 11.359 -5.403 1.00 19.32 108 PHE A CA 1
ATOM 632 C C . PHE A 1 88 ? -8.989 10.801 -5.729 1.00 22.61 108 PHE A C 1
ATOM 633 O O . PHE A 1 88 ? -8.492 9.881 -5.069 1.00 22.36 108 PHE A O 1
ATOM 641 N N . SER A 1 89 ? -8.348 11.398 -6.742 1.00 18.32 109 SER A N 1
ATOM 642 C CA . SER A 1 89 ? -7.011 10.988 -7.118 1.00 17.54 109 SER A CA 1
ATOM 643 C C . SER A 1 89 ? -6.230 12.194 -7.556 1.00 20.17 109 SER A C 1
ATOM 644 O O . SER A 1 89 ? -6.796 13.233 -7.875 1.00 19.38 109 SER A O 1
ATOM 647 N N . LEU A 1 90 ? -4.921 12.084 -7.546 1.00 16.54 110 LEU A N 1
ATOM 648 C CA . LEU A 1 90 ? -4.101 13.170 -8.051 1.00 16.09 110 LEU A CA 1
ATOM 649 C C . LEU A 1 90 ? -4.234 13.147 -9.577 1.00 17.97 110 LEU A C 1
ATOM 650 O O . LEU A 1 90 ? -4.176 12.080 -10.219 1.00 19.16 110 LEU A O 1
ATOM 655 N N . SER A 1 91 ? -4.406 14.316 -10.162 1.00 15.81 111 SER A N 1
ATOM 656 C CA . SER A 1 91 ? -4.442 14.435 -11.609 1.00 15.06 111 SER A CA 1
ATOM 657 C C . SER A 1 91 ? -2.976 14.397 -12.106 1.00 19.40 111 SER A C 1
ATOM 658 O O . SER A 1 91 ? -2.056 14.394 -11.296 1.00 17.14 111 SER A O 1
ATOM 661 N N . LYS A 1 92 ? -2.748 14.465 -13.441 1.00 17.42 112 LYS A N 1
ATOM 662 C CA . LYS A 1 92 ? -1.362 14.535 -13.915 1.00 16.25 112 LYS A CA 1
ATOM 663 C C . LYS A 1 92 ? -0.712 15.804 -13.361 1.00 18.30 112 LYS A C 1
ATOM 664 O O . LYS A 1 92 ? 0.456 15.776 -12.951 1.00 18.00 112 LYS A O 1
ATOM 670 N N . GLU A 1 93 ? -1.474 16.912 -13.302 1.00 17.23 113 GLU A N 1
ATOM 671 C CA . GLU A 1 93 ? -0.958 18.192 -12.773 1.00 16.97 113 GLU A CA 1
ATOM 672 C C . GLU A 1 93 ? -0.592 18.016 -11.276 1.00 19.69 113 GLU A C 1
ATOM 673 O O . GLU A 1 93 ? 0.451 18.514 -10.852 1.00 19.66 113 GLU A O 1
ATOM 679 N N . GLY A 1 94 ? -1.423 17.316 -10.525 1.00 15.62 114 GLY A N 1
ATOM 680 C CA . GLY A 1 94 ? -1.138 17.045 -9.117 1.00 15.43 114 GLY A CA 1
ATOM 681 C C . GLY A 1 94 ? 0.132 16.204 -8.963 1.00 17.80 114 GLY A C 1
ATOM 682 O O . GLY A 1 94 ? 0.982 16.504 -8.125 1.00 18.91 114 GLY A O 1
ATOM 683 N N . HIS A 1 95 ? 0.242 15.123 -9.749 1.00 16.81 115 HIS A N 1
ATOM 684 C CA . HIS A 1 95 ? 1.437 14.286 -9.696 1.00 17.80 115 HIS A CA 1
ATOM 685 C C . HIS A 1 95 ? 2.694 15.091 -9.976 1.00 20.16 115 HIS A C 1
ATOM 686 O O . HIS A 1 95 ? 3.704 14.861 -9.321 1.00 19.98 115 HIS A O 1
ATOM 693 N N . ALA A 1 96 ? 2.629 16.017 -10.946 1.00 16.55 116 ALA A N 1
ATOM 694 C CA . ALA A 1 96 ? 3.778 16.829 -11.351 1.00 17.37 116 ALA A CA 1
ATOM 695 C C . ALA A 1 96 ? 4.312 17.736 -10.235 1.00 21.29 116 ALA A C 1
ATOM 696 O O . ALA A 1 96 ? 5.454 18.216 -10.339 1.00 19.73 116 ALA A O 1
ATOM 698 N N . LEU A 1 97 ? 3.511 17.969 -9.174 1.00 17.14 117 LEU A N 1
ATOM 699 C CA . LEU A 1 97 ? 3.961 18.793 -8.049 1.00 16.56 117 LEU A CA 1
ATOM 700 C C . LEU A 1 97 ? 4.944 18.032 -7.129 1.00 17.91 117 LEU A C 1
ATOM 701 O O . LEU A 1 97 ? 5.651 18.679 -6.373 1.00 16.99 117 LEU A O 1
ATOM 706 N N . ALA A 1 98 ? 4.956 16.679 -7.162 1.00 16.71 118 ALA A N 1
ATOM 707 C CA . ALA A 1 98 ? 5.737 15.871 -6.221 1.00 16.58 118 ALA A CA 1
ATOM 708 C C . ALA A 1 98 ? 7.177 16.353 -5.935 1.00 17.47 118 ALA A C 1
ATOM 709 O O . ALA A 1 98 ? 7.556 16.428 -4.754 1.00 17.26 118 ALA A O 1
ATOM 711 N N . PRO A 1 99 ? 7.997 16.682 -6.948 1.00 16.00 119 PRO A N 1
ATOM 712 C CA . PRO A 1 99 ? 9.395 17.059 -6.649 1.00 14.87 119 PRO A CA 1
ATOM 713 C C . PRO A 1 99 ? 9.534 18.356 -5.867 1.00 18.30 119 PRO A C 1
ATOM 714 O O . PRO A 1 99 ? 10.613 18.627 -5.347 1.00 18.40 119 PRO A O 1
ATOM 718 N N . PHE A 1 100 ? 8.467 19.183 -5.831 1.00 14.68 120 PHE A N 1
ATOM 719 C CA . PHE A 1 100 ? 8.568 20.525 -5.281 1.00 13.82 120 PHE A CA 1
ATOM 720 C C . PHE A 1 100 ? 8.148 20.643 -3.836 1.00 15.62 120 PHE A C 1
ATOM 721 O O . PHE A 1 100 ? 8.134 21.747 -3.296 1.00 14.41 120 PHE A O 1
ATOM 729 N N . GLU A 1 101 ? 7.860 19.518 -3.186 1.00 14.10 121 GLU A N 1
ATOM 730 C CA . GLU A 1 101 ? 7.462 19.493 -1.798 1.00 14.31 121 GLU A CA 1
ATOM 731 C C . GLU A 1 101 ? 8.336 20.357 -0.893 1.00 16.45 121 GLU A C 1
ATOM 732 O O . GLU A 1 101 ? 7.793 21.129 -0.105 1.00 14.64 121 GLU A O 1
ATOM 738 N N . GLY A 1 102 ? 9.669 20.223 -0.994 1.00 14.60 122 GLY A N 1
ATOM 739 C CA . GLY A 1 102 ? 10.577 20.984 -0.144 1.00 15.35 122 GLY A CA 1
ATOM 740 C C . GLY A 1 102 ? 10.368 22.488 -0.222 1.00 15.36 122 GLY A C 1
ATOM 741 O O . GLY A 1 102 ? 10.454 23.180 0.794 1.00 14.76 122 GLY A O 1
ATOM 742 N N . TRP A 1 103 ? 10.099 23.006 -1.433 1.00 13.00 123 TRP A N 1
ATOM 743 C CA . TRP A 1 103 ? 9.888 24.449 -1.585 1.00 13.09 123 TRP A CA 1
ATOM 744 C C . TRP A 1 103 ? 8.596 24.917 -0.880 1.00 14.79 123 TRP A C 1
ATOM 745 O O . TRP A 1 103 ? 8.564 26.000 -0.270 1.00 13.68 123 TRP A O 1
ATOM 756 N N . TYR A 1 104 ? 7.524 24.099 -0.964 1.00 14.13 124 TYR A N 1
ATOM 757 C CA . TYR A 1 104 ? 6.266 24.438 -0.307 1.00 13.52 124 TYR A CA 1
ATOM 758 C C . TYR A 1 104 ? 6.456 24.350 1.192 1.00 14.56 124 TYR A C 1
ATOM 759 O O . TYR A 1 104 ? 6.013 25.217 1.917 1.00 14.66 124 TYR A O 1
ATOM 768 N N . VAL A 1 105 ? 7.146 23.301 1.675 1.00 12.59 125 VAL A N 1
ATOM 769 C CA . VAL A 1 105 ? 7.347 23.178 3.121 1.00 12.67 125 VAL A CA 1
ATOM 770 C C . VAL A 1 105 ? 8.228 24.311 3.673 1.00 14.71 125 VAL A C 1
ATOM 771 O O . VAL A 1 105 ? 7.905 24.886 4.717 1.00 14.23 125 VAL A O 1
ATOM 775 N N . MET A 1 106 ? 9.306 24.665 2.957 1.00 13.44 126 MET A N 1
ATOM 776 C CA . MET A 1 106 ? 10.176 25.741 3.439 1.00 13.43 126 MET A CA 1
ATOM 777 C C . MET A 1 106 ? 9.472 27.089 3.397 1.00 15.08 126 MET A C 1
ATOM 778 O O . MET A 1 106 ? 9.417 27.781 4.419 1.00 14.15 126 MET A O 1
ATOM 783 N N . LEU A 1 107 ? 8.964 27.471 2.212 1.00 12.21 127 LEU A N 1
ATOM 784 C CA . LEU A 1 107 ? 8.458 28.845 2.042 1.00 12.17 127 LEU A CA 1
ATOM 785 C C . LEU A 1 107 ? 7.071 29.098 2.581 1.00 15.57 127 LEU A C 1
ATOM 786 O O . LEU A 1 107 ? 6.810 30.220 3.016 1.00 16.00 127 LEU A O 1
ATOM 791 N N . VAL A 1 108 ? 6.201 28.095 2.556 1.00 13.35 128 VAL A N 1
ATOM 792 C CA . VAL A 1 108 ? 4.860 28.246 3.122 1.00 12.52 128 VAL A CA 1
ATOM 793 C C . VAL A 1 108 ? 4.915 27.754 4.568 1.00 14.75 128 VAL A C 1
ATOM 794 O O . VAL A 1 108 ? 4.680 28.521 5.494 1.00 17.31 128 VAL A O 1
ATOM 798 N N . GLY A 1 109 ? 5.233 26.489 4.764 1.00 12.93 129 GLY A N 1
ATOM 799 C CA . GLY A 1 109 ? 5.305 25.987 6.137 1.00 14.40 129 GLY A CA 1
ATOM 800 C C . GLY A 1 109 ? 6.242 26.764 7.033 1.00 17.14 129 GLY A C 1
ATOM 801 O O . GLY A 1 109 ? 5.893 27.104 8.172 1.00 17.26 129 GLY A O 1
ATOM 802 N N . GLY A 1 110 ? 7.465 26.975 6.547 1.00 14.40 130 GLY A N 1
ATOM 803 C CA . GLY A 1 110 ? 8.458 27.653 7.360 1.00 14.75 130 GLY A CA 1
ATOM 804 C C . GLY A 1 110 ? 8.296 29.150 7.441 1.00 15.44 130 GLY A C 1
ATOM 805 O O . GLY A 1 110 ? 8.409 29.723 8.534 1.00 16.94 130 GLY A O 1
ATOM 806 N N . TYR A 1 111 ? 8.055 29.791 6.299 1.00 12.69 131 TYR A N 1
ATOM 807 C CA . TYR A 1 111 ? 8.117 31.216 6.250 1.00 12.03 131 TYR A CA 1
ATOM 808 C C . TYR A 1 111 ? 6.805 31.949 6.037 1.00 13.64 131 TYR A C 1
ATOM 809 O O . TYR A 1 111 ? 6.836 33.174 6.005 1.00 14.09 131 TYR A O 1
ATOM 818 N N . ALA A 1 112 ? 5.642 31.263 5.952 1.00 13.31 132 ALA A N 1
ATOM 819 C CA . ALA A 1 112 ? 4.412 32.050 5.799 1.00 13.09 132 ALA A CA 1
ATOM 820 C C . ALA A 1 112 ? 4.282 33.066 6.903 1.00 14.80 132 ALA A C 1
ATOM 821 O O . ALA A 1 112 ? 3.941 34.221 6.629 1.00 14.46 132 ALA A O 1
ATOM 823 N N . THR A 1 113 ? 4.511 32.640 8.172 1.00 13.37 133 THR A N 1
ATOM 824 C CA . THR A 1 113 ? 4.361 33.592 9.274 1.00 12.53 133 THR A CA 1
ATOM 825 C C . THR A 1 113 ? 5.297 34.765 9.119 1.00 14.24 133 THR A C 1
ATOM 826 O O . THR A 1 113 ? 4.909 35.891 9.437 1.00 15.75 133 THR A O 1
ATOM 830 N N . THR A 1 114 ? 6.516 34.516 8.625 1.00 13.04 134 THR A N 1
ATOM 831 C CA . THR A 1 114 ? 7.524 35.563 8.436 1.00 12.85 134 THR A CA 1
ATOM 832 C C . THR A 1 114 ? 7.001 36.611 7.447 1.00 14.38 134 THR A C 1
ATOM 833 O O . THR A 1 114 ? 7.039 37.809 7.726 1.00 13.84 134 THR A O 1
ATOM 837 N N . PHE A 1 115 ? 6.495 36.169 6.275 1.00 13.80 135 PHE A N 1
ATOM 838 C CA . PHE A 1 115 ? 5.956 37.130 5.321 1.00 12.71 135 PHE A CA 1
ATOM 839 C C . PHE A 1 115 ? 4.773 37.872 5.949 1.00 14.60 135 PHE A C 1
ATOM 840 O O . PHE A 1 115 ? 4.636 39.077 5.785 1.00 15.44 135 PHE A O 1
ATOM 848 N N . LEU A 1 116 ? 3.880 37.151 6.637 1.00 14.44 136 LEU A N 1
ATOM 849 C CA . LEU A 1 116 ? 2.697 37.824 7.216 1.00 14.56 136 LEU A CA 1
ATOM 850 C C . LEU A 1 116 ? 3.059 38.863 8.283 1.00 16.67 136 LEU A C 1
ATOM 851 O O . LEU A 1 116 ? 2.316 39.831 8.475 1.00 17.07 136 LEU A O 1
ATOM 856 N N . GLN A 1 117 ? 4.213 38.692 8.944 1.00 15.52 137 GLN A N 1
ATOM 857 C CA . GLN A 1 117 ? 4.679 39.616 9.981 1.00 15.33 137 GLN A CA 1
ATOM 858 C C . GLN A 1 117 ? 5.328 40.861 9.407 1.00 17.09 137 GLN A C 1
ATOM 859 O O . GLN A 1 117 ? 5.630 41.780 10.177 1.00 16.91 137 GLN A O 1
ATOM 865 N N . MET A 1 118 ? 5.582 40.925 8.072 1.00 13.72 138 MET A N 1
ATOM 866 C CA . MET A 1 118 ? 6.363 42.062 7.568 1.00 12.84 138 MET A CA 1
ATOM 867 C C . MET A 1 118 ? 5.758 43.398 7.839 1.00 17.12 138 MET A C 1
ATOM 868 O O . MET A 1 118 ? 6.513 44.325 8.152 1.00 16.91 138 MET A O 1
ATOM 873 N N . GLY A 1 119 ? 4.424 43.519 7.755 1.00 14.56 139 GLY A N 1
ATOM 874 C CA . GLY A 1 119 ? 3.767 44.804 8.007 1.00 15.42 139 GLY A CA 1
ATOM 875 C C . GLY A 1 119 ? 4.119 45.357 9.373 1.00 19.76 139 GLY A C 1
ATOM 876 O O . GLY A 1 119 ? 4.577 46.506 9.499 1.00 22.05 139 GLY A O 1
ATOM 877 N N . GLU A 1 120 ? 3.949 44.546 10.394 1.00 17.13 140 GLU A N 1
ATOM 878 C CA . GLU A 1 120 ? 4.247 44.985 11.764 1.00 19.10 140 GLU A CA 1
ATOM 879 C C . GLU A 1 120 ? 5.736 45.180 11.986 1.00 20.82 140 GLU A C 1
ATOM 880 O O . GLU A 1 120 ? 6.127 46.117 12.685 1.00 20.85 140 GLU A O 1
ATOM 886 N N . ARG A 1 121 ? 6.564 44.281 11.415 1.00 16.34 141 ARG A N 1
ATOM 887 C CA . ARG A 1 121 ? 8.017 44.347 11.628 1.00 15.62 141 ARG A CA 1
ATOM 888 C C . ARG A 1 121 ? 8.686 45.524 10.956 1.00 19.34 141 ARG A C 1
ATOM 889 O O . ARG A 1 121 ? 9.817 45.845 11.322 1.00 18.20 141 ARG A O 1
ATOM 897 N N . LEU A 1 122 ? 8.021 46.164 9.976 1.00 17.53 142 LEU A N 1
ATOM 898 C CA . LEU A 1 122 ? 8.532 47.383 9.356 1.00 17.27 142 LEU A CA 1
ATOM 899 C C . LEU A 1 122 ? 8.672 48.524 10.362 1.00 21.20 142 LEU A C 1
ATOM 900 O O . LEU A 1 122 ? 9.479 49.426 10.151 1.00 20.68 142 LEU A O 1
ATOM 905 N N . GLN A 1 123 ? 7.884 48.498 11.462 1.00 18.47 143 GLN A N 1
ATOM 906 C CA . GLN A 1 123 ? 7.924 49.574 12.449 1.00 18.64 143 GLN A CA 1
ATOM 907 C C . GLN A 1 123 ? 9.259 49.684 13.170 1.00 20.64 143 GLN A C 1
ATOM 908 O O . GLN A 1 123 ? 9.866 48.676 13.503 1.00 20.11 143 GLN A O 1
ATOM 914 N N . GLU A 1 124 ? 9.726 50.919 13.380 1.00 19.84 144 GLU A N 1
ATOM 915 C CA . GLU A 1 124 ? 10.970 51.189 14.120 1.00 21.25 144 GLU A CA 1
ATOM 916 C C . GLU A 1 124 ? 10.906 50.455 15.482 1.00 22.16 144 GLU A C 1
ATOM 917 O O . GLU A 1 124 ? 9.906 50.565 16.181 1.00 21.01 144 GLU A O 1
ATOM 923 N N . GLY A 1 125 ? 11.912 49.630 15.744 1.00 20.20 145 GLY A N 1
ATOM 924 C CA . GLY A 1 125 ? 12.076 48.889 16.982 1.00 19.97 145 GLY A CA 1
ATOM 925 C C . GLY A 1 125 ? 11.231 47.642 17.127 1.00 21.32 145 GLY A C 1
ATOM 926 O O . GLY A 1 125 ? 11.242 47.026 18.207 1.00 19.58 145 GLY A O 1
ATOM 927 N N . ALA A 1 126 ? 10.549 47.214 16.037 1.00 19.67 146 ALA A N 1
ATOM 928 C CA . ALA A 1 126 ? 9.666 46.033 16.128 1.00 19.01 146 ALA A CA 1
ATOM 929 C C . ALA A 1 126 ? 10.394 44.699 16.111 1.00 20.42 146 ALA A C 1
ATOM 930 O O . ALA A 1 126 ? 9.774 43.682 16.388 1.00 20.76 146 ALA A O 1
ATOM 932 N N . GLY A 1 127 ? 11.696 44.706 15.856 1.00 19.08 147 GLY A N 1
ATOM 933 C CA . GLY A 1 127 ? 12.467 43.477 15.926 1.00 19.07 147 GLY A CA 1
ATOM 934 C C . GLY A 1 127 ? 12.380 42.622 14.678 1.00 21.62 147 GLY A C 1
ATOM 935 O O . GLY A 1 127 ? 11.860 43.054 13.644 1.00 21.52 147 GLY A O 1
ATOM 936 N N . TRP A 1 128 ? 12.940 41.419 14.772 1.00 20.77 148 TRP A N 1
ATOM 937 C CA . TRP A 1 128 ? 12.999 40.524 13.629 1.00 20.82 148 TRP A CA 1
ATOM 938 C C . TRP A 1 128 ? 11.779 39.644 13.542 1.00 22.27 148 TRP A C 1
ATOM 939 O O . TRP A 1 128 ? 11.231 39.232 14.571 1.00 22.30 148 TRP A O 1
ATOM 950 N N . ALA A 1 129 ? 11.370 39.327 12.302 1.00 18.72 149 ALA A N 1
ATOM 951 C CA . ALA A 1 129 ? 10.230 38.452 12.102 1.00 18.53 149 ALA A CA 1
ATOM 952 C C . ALA A 1 129 ? 10.667 37.052 12.487 1.00 20.86 149 ALA A C 1
ATOM 953 O O . ALA A 1 129 ? 11.836 36.666 12.288 1.00 21.68 149 ALA A O 1
ATOM 955 N N . THR A 1 130 ? 9.738 36.301 13.072 1.00 17.59 150 THR A N 1
ATOM 956 C CA . THR A 1 130 ? 10.034 34.918 13.449 1.00 17.32 150 THR A CA 1
ATOM 957 C C . THR A 1 130 ? 9.629 34.001 12.286 1.00 17.71 150 THR A C 1
ATOM 958 O O . THR A 1 130 ? 9.055 34.444 11.274 1.00 17.56 150 THR A O 1
ATOM 962 N N . ARG A 1 131 ? 9.949 32.708 12.445 1.00 17.33 151 ARG A N 1
ATOM 963 C CA . ARG A 1 131 ? 9.673 31.694 11.416 1.00 18.25 151 ARG A CA 1
ATOM 964 C C . ARG A 1 131 ? 9.389 30.365 12.110 1.00 20.79 151 ARG A C 1
ATOM 965 O O . ARG A 1 131 ? 9.638 30.238 13.313 1.00 21.86 151 ARG A O 1
ATOM 973 N N . ASP A 1 132 ? 8.907 29.365 11.367 1.00 15.99 152 ASP A N 1
ATOM 974 C CA . ASP A 1 132 ? 8.770 28.028 11.917 1.00 16.99 152 ASP A CA 1
ATOM 975 C C . ASP A 1 132 ? 10.025 27.301 11.468 1.00 19.23 152 ASP A C 1
ATOM 976 O O . ASP A 1 132 ? 10.105 26.770 10.335 1.00 17.08 152 ASP A O 1
ATOM 981 N N . ALA A 1 133 ? 11.053 27.355 12.324 1.00 17.31 153 ALA A N 1
ATOM 982 C CA . ALA A 1 133 ? 12.367 26.805 11.972 1.00 16.59 153 ALA A CA 1
ATOM 983 C C . ALA A 1 133 ? 12.359 25.314 11.666 1.00 17.33 153 ALA A C 1
ATOM 984 O O . ALA A 1 133 ? 13.208 24.864 10.889 1.00 18.28 153 ALA A O 1
ATOM 986 N N . THR A 1 134 ? 11.419 24.533 12.264 1.00 15.40 154 THR A N 1
ATOM 987 C CA . THR A 1 134 ? 11.367 23.113 11.956 1.00 14.56 154 THR A CA 1
ATOM 988 C C . THR A 1 134 ? 11.006 22.937 10.485 1.00 17.30 154 THR A C 1
ATOM 989 O O . THR A 1 134 ? 11.670 22.187 9.783 1.00 17.80 154 THR A O 1
ATOM 993 N N . LYS A 1 135 ? 9.939 23.609 10.040 1.00 16.61 155 LYS A N 1
ATOM 994 C CA . LYS A 1 135 ? 9.532 23.485 8.637 1.00 15.56 155 LYS A CA 1
ATOM 995 C C . LYS A 1 135 ? 10.562 24.097 7.695 1.00 17.46 155 LYS A C 1
ATOM 996 O O . LYS A 1 135 ? 10.747 23.588 6.593 1.00 17.03 155 LYS A O 1
ATOM 1002 N N . VAL A 1 136 ? 11.244 25.173 8.092 1.00 16.09 156 VAL A N 1
ATOM 1003 C CA . VAL A 1 136 ? 12.321 25.731 7.247 1.00 16.88 156 VAL A CA 1
ATOM 1004 C C . VAL A 1 136 ? 13.385 24.658 7.024 1.00 20.45 156 VAL A C 1
ATOM 1005 O O . VAL A 1 136 ? 13.838 24.453 5.895 1.00 19.75 156 VAL A O 1
ATOM 1009 N N . GLY A 1 137 ? 13.791 24.007 8.106 1.00 18.83 157 GLY A N 1
ATOM 1010 C CA . GLY A 1 137 ? 14.812 22.973 8.019 1.00 19.10 157 GLY A CA 1
ATOM 1011 C C . GLY A 1 137 ? 14.408 21.759 7.220 1.00 22.69 157 GLY A C 1
ATOM 1012 O O . GLY A 1 137 ? 15.162 21.306 6.344 1.00 24.18 157 GLY A O 1
ATOM 1013 N N . VAL A 1 138 ? 13.213 21.253 7.452 1.00 19.58 158 VAL A N 1
ATOM 1014 C CA . VAL A 1 138 ? 12.698 20.094 6.727 1.00 20.29 158 VAL A CA 1
ATOM 1015 C C . VAL A 1 138 ? 12.563 20.430 5.228 1.00 21.88 158 VAL A C 1
ATOM 1016 O O . VAL A 1 138 ? 13.045 19.661 4.372 1.00 21.46 158 VAL A O 1
ATOM 1020 N N . GLY A 1 139 ? 11.984 21.594 4.930 1.00 14.64 159 GLY A N 1
ATOM 1021 C CA . GLY A 1 139 ? 11.813 21.996 3.537 1.00 15.46 159 GLY A CA 1
ATOM 1022 C C . GLY A 1 139 ? 13.146 22.189 2.825 1.00 17.58 159 GLY A C 1
ATOM 1023 O O . GLY A 1 139 ? 13.330 21.679 1.714 1.00 17.56 159 GLY A O 1
ATOM 1024 N N . SER A 1 140 ? 14.071 22.939 3.456 1.00 16.05 160 SER A N 1
ATOM 1025 C CA . SER A 1 140 ? 15.380 23.216 2.871 1.00 15.51 160 SER A CA 1
ATOM 1026 C C . SER A 1 140 ? 16.176 21.922 2.609 1.00 18.64 160 SER A C 1
ATOM 1027 O O . SER A 1 140 ? 16.873 21.830 1.597 1.00 16.96 160 SER A O 1
ATOM 1030 N N . CYS A 1 141 ? 15.987 20.907 3.467 1.00 18.81 161 CYS A N 1
ATOM 1031 C CA . CYS A 1 141 ? 16.630 19.623 3.268 1.00 19.37 161 CYS A CA 1
ATOM 1032 C C . CYS A 1 141 ? 16.031 18.906 2.073 1.00 21.05 161 CYS A C 1
ATOM 1033 O O . CYS A 1 141 ? 16.770 18.306 1.309 1.00 19.97 161 CYS A O 1
ATOM 1036 N N . GLY A 1 142 ? 14.713 19.021 1.872 1.00 18.06 162 GLY A N 1
ATOM 1037 C CA . GLY A 1 142 ? 14.090 18.467 0.672 1.00 17.59 162 GLY A CA 1
ATOM 1038 C C . GLY A 1 142 ? 14.635 19.118 -0.600 1.00 18.41 162 GLY A C 1
ATOM 1039 O O . GLY A 1 142 ? 14.940 18.431 -1.589 1.00 18.56 162 GLY A O 1
ATOM 1040 N N . ILE A 1 143 ? 14.796 20.467 -0.582 1.00 15.64 163 ILE A N 1
ATOM 1041 C CA . ILE A 1 143 ? 15.346 21.200 -1.731 1.00 14.37 163 ILE A CA 1
ATOM 1042 C C . ILE A 1 143 ? 16.797 20.774 -1.997 1.00 15.86 163 ILE A C 1
ATOM 1043 O O . ILE A 1 143 ? 17.190 20.619 -3.146 1.00 16.90 163 ILE A O 1
ATOM 1048 N N . SER A 1 144 ? 17.568 20.570 -0.918 1.00 16.03 164 SER A N 1
ATOM 1049 C CA . SER A 1 144 ? 18.996 20.275 -1.013 1.00 15.76 164 SER A CA 1
ATOM 1050 C C . SER A 1 144 ? 19.303 19.024 -1.798 1.00 17.38 164 SER A C 1
ATOM 1051 O O . SER A 1 144 ? 20.377 18.922 -2.382 1.00 16.85 164 SER A O 1
ATOM 1054 N N . HIS A 1 145 ? 18.362 18.081 -1.863 1.00 15.03 165 HIS A N 1
ATOM 1055 C CA . HIS A 1 145 ? 18.555 16.885 -2.669 1.00 16.29 165 HIS A CA 1
ATOM 1056 C C . HIS A 1 145 ? 18.869 17.261 -4.132 1.00 17.62 165 HIS A C 1
ATOM 1057 O O . HIS A 1 145 ? 19.638 16.569 -4.785 1.00 17.72 165 HIS A O 1
ATOM 1064 N N . PHE A 1 146 ? 18.264 18.356 -4.627 1.00 15.24 166 PHE A N 1
ATOM 1065 C CA . PHE A 1 146 ? 18.435 18.765 -6.031 1.00 14.91 166 PHE A CA 1
ATOM 1066 C C . PHE A 1 146 ? 19.634 19.666 -6.275 1.00 16.96 166 PHE A C 1
ATOM 1067 O O . PHE A 1 146 ? 20.269 19.512 -7.314 1.00 16.52 166 PHE A O 1
ATOM 1075 N N . ASP A 1 147 ? 19.884 20.649 -5.381 1.00 16.84 167 ASP A N 1
ATOM 1076 C CA . ASP A 1 147 ? 20.928 21.642 -5.658 1.00 16.61 167 ASP A CA 1
ATOM 1077 C C . ASP A 1 147 ? 22.184 21.561 -4.770 1.00 19.13 167 ASP A C 1
ATOM 1078 O O . ASP A 1 147 ? 23.288 21.341 -5.293 1.00 17.78 167 ASP A O 1
ATOM 1083 N N . ALA A 1 148 ? 22.033 21.739 -3.445 1.00 16.06 168 ALA A N 1
ATOM 1084 C CA . ALA A 1 148 ? 23.171 21.836 -2.529 1.00 15.67 168 ALA A CA 1
ATOM 1085 C C . ALA A 1 148 ? 23.896 20.536 -2.260 1.00 16.25 168 ALA A C 1
ATOM 1086 O O . ALA A 1 148 ? 25.124 20.580 -2.104 1.00 16.21 168 ALA A O 1
ATOM 1088 N N . ILE A 1 149 ? 23.197 19.389 -2.194 1.00 14.80 169 ILE A N 1
ATOM 1089 C CA . ILE A 1 149 ? 23.903 18.105 -1.955 1.00 15.12 169 ILE A CA 1
ATOM 1090 C C . ILE A 1 149 ? 24.751 17.749 -3.158 1.00 19.10 169 ILE A C 1
ATOM 1091 O O . ILE A 1 149 ? 25.950 17.475 -2.985 1.00 18.42 169 ILE A O 1
ATOM 1096 N N . PRO A 1 150 ? 24.242 17.818 -4.415 1.00 16.72 170 PRO A N 1
ATOM 1097 C CA . PRO A 1 150 ? 25.120 17.524 -5.551 1.00 15.90 170 PRO A CA 1
ATOM 1098 C C . PRO A 1 150 ? 26.326 18.489 -5.611 1.00 16.71 170 PRO A C 1
ATOM 1099 O O . PRO A 1 150 ? 27.420 18.061 -5.914 1.00 18.14 170 PRO A O 1
ATOM 1103 N N . LEU A 1 151 ? 26.121 19.784 -5.255 1.00 14.79 171 LEU A N 1
ATOM 1104 C CA . LEU A 1 151 ? 27.206 20.785 -5.250 1.00 14.93 171 LEU A CA 1
ATOM 1105 C C . LEU A 1 151 ? 28.248 20.411 -4.200 1.00 18.07 171 LEU A C 1
ATOM 1106 O O . LEU A 1 151 ? 29.448 20.441 -4.481 1.00 16.91 171 LEU A O 1
ATOM 1111 N N . THR A 1 152 ? 27.788 20.032 -2.994 1.00 16.89 172 THR A N 1
ATOM 1112 C CA . THR A 1 152 ? 28.696 19.630 -1.935 1.00 16.86 172 THR A CA 1
ATOM 1113 C C . THR A 1 152 ? 29.501 18.403 -2.350 1.00 18.51 172 THR A C 1
ATOM 1114 O O . THR A 1 152 ? 30.727 18.371 -2.151 1.00 19.64 172 THR A O 1
ATOM 1118 N N . ARG A 1 153 ? 28.828 17.419 -2.974 1.00 17.23 173 ARG A N 1
ATOM 1119 C CA . ARG A 1 153 ? 29.463 16.185 -3.453 1.00 18.60 173 ARG A CA 1
ATOM 1120 C C . ARG A 1 153 ? 30.564 16.512 -4.487 1.00 21.16 173 ARG A C 1
ATOM 1121 O O . ARG A 1 153 ? 31.669 15.958 -4.421 1.00 21.36 173 ARG A O 1
ATOM 1129 N N . SER A 1 154 ? 30.250 17.392 -5.436 1.00 17.63 174 SER A N 1
ATOM 1130 C CA . SER A 1 154 ? 31.193 17.810 -6.480 1.00 18.19 174 SER A CA 1
ATOM 1131 C C . SER A 1 154 ? 32.435 18.445 -5.866 1.00 20.81 174 SER A C 1
ATOM 1132 O O . SER A 1 154 ? 33.541 18.081 -6.236 1.00 22.51 174 SER A O 1
ATOM 1135 N N . LEU A 1 155 ? 32.248 19.365 -4.884 1.00 17.44 175 LEU A N 1
ATOM 1136 C CA . LEU A 1 155 ? 33.379 20.031 -4.234 1.00 17.47 175 LEU A CA 1
ATOM 1137 C C . LEU A 1 155 ? 34.203 19.050 -3.394 1.00 21.30 175 LEU A C 1
ATOM 1138 O O . LEU A 1 155 ? 35.442 19.106 -3.425 1.00 20.25 175 LEU A O 1
ATOM 1143 N N . MET A 1 156 ? 33.519 18.138 -2.665 1.00 18.90 176 MET A N 1
ATOM 1144 C CA . MET A 1 156 ? 34.222 17.138 -1.837 1.00 19.62 176 MET A CA 1
ATOM 1145 C C . MET A 1 156 ? 35.175 16.310 -2.711 1.00 24.06 176 MET A C 1
ATOM 1146 O O . MET A 1 156 ? 36.323 16.083 -2.310 1.00 24.00 176 MET A O 1
ATOM 1151 N N . ALA A 1 157 ? 34.702 15.868 -3.894 1.00 22.84 177 ALA A N 1
ATOM 1152 C CA . ALA A 1 157 ? 35.500 15.053 -4.835 1.00 24.28 177 ALA A CA 1
ATOM 1153 C C . ALA A 1 157 ? 36.747 15.771 -5.332 1.00 29.14 177 ALA A C 1
ATOM 1154 O O . ALA A 1 157 ? 37.745 15.114 -5.666 1.00 30.63 177 ALA A O 1
ATOM 1156 N N . GLN A 1 158 ? 36.718 17.107 -5.346 1.00 23.28 178 GLN A N 1
ATOM 1157 C CA . GLN A 1 158 ? 37.846 17.913 -5.793 1.00 24.19 178 GLN A CA 1
ATOM 1158 C C . GLN A 1 158 ? 38.895 18.154 -4.747 1.00 28.43 178 GLN A C 1
ATOM 1159 O O . GLN A 1 158 ? 40.004 18.571 -5.080 1.00 29.37 178 GLN A O 1
ATOM 1165 N N . ALA A 1 159 ? 38.566 17.904 -3.478 1.00 24.35 179 ALA A N 1
ATOM 1166 C CA . ALA A 1 159 ? 39.477 18.087 -2.361 1.00 24.55 179 ALA A CA 1
ATOM 1167 C C . ALA A 1 159 ? 40.571 17.042 -2.441 1.00 30.79 179 ALA A C 1
ATOM 1168 O O . ALA A 1 159 ? 40.301 15.938 -2.897 1.00 29.04 179 ALA A O 1
ATOM 1170 N N . PRO A 1 160 ? 41.808 17.358 -2.023 1.00 31.02 180 PRO A N 1
ATOM 1171 C CA . PRO A 1 160 ? 42.870 16.354 -2.124 1.00 33.38 180 PRO A CA 1
ATOM 1172 C C . PRO A 1 160 ? 42.663 15.127 -1.249 1.00 39.87 180 PRO A C 1
ATOM 1173 O O . PRO A 1 160 ? 42.933 14.012 -1.694 1.00 41.87 180 PRO A O 1
ATOM 1177 N N . GLY A 1 161 ? 42.189 15.318 -0.034 1.00 35.92 181 GLY A N 1
ATOM 1178 C CA . GLY A 1 161 ? 42.013 14.181 0.855 1.00 35.61 181 GLY A CA 1
ATOM 1179 C C . GLY A 1 161 ? 40.655 13.543 0.721 1.00 34.21 181 GLY A C 1
ATOM 1180 O O . GLY A 1 161 ? 39.678 14.226 0.363 1.00 35.60 181 GLY A O 1
ATOM 1181 N N . THR A 1 162 ? 40.584 12.225 1.025 1.00 22.81 182 THR A N 1
ATOM 1182 C CA . THR A 1 162 ? 39.310 11.497 1.062 1.00 20.40 182 THR A CA 1
ATOM 1183 C C . THR A 1 162 ? 38.592 11.828 2.377 1.00 22.33 182 THR A C 1
ATOM 1184 O O . THR A 1 162 ? 39.202 11.863 3.446 1.00 22.74 182 THR A O 1
ATOM 1188 N N . CYS A 1 163 ? 37.279 12.034 2.298 1.00 19.85 183 CYS A N 1
ATOM 1189 C CA . CYS A 1 163 ? 36.466 12.244 3.483 1.00 20.58 183 CYS A CA 1
ATOM 1190 C C . CYS A 1 163 ? 36.325 10.984 4.303 1.00 24.24 183 CYS A C 1
ATOM 1191 O O . CYS A 1 163 ? 35.898 9.960 3.773 1.00 24.04 183 CYS A O 1
ATOM 1194 N N . THR A 1 164 ? 36.646 11.057 5.599 1.00 20.89 184 THR A N 1
ATOM 1195 C CA . THR A 1 164 ? 36.445 9.918 6.479 1.00 19.74 184 THR A CA 1
ATOM 1196 C C . THR A 1 164 ? 35.603 10.310 7.682 1.00 22.24 184 THR A C 1
ATOM 1197 O O . THR A 1 164 ? 34.936 9.453 8.241 1.00 22.09 184 THR A O 1
ATOM 1201 N N . LYS A 1 165 ? 35.675 11.593 8.122 1.00 18.77 185 LYS A N 1
ATOM 1202 C CA . LYS A 1 165 ? 34.957 12.048 9.300 1.00 18.33 185 LYS A CA 1
ATOM 1203 C C . LYS A 1 165 ? 34.317 13.366 8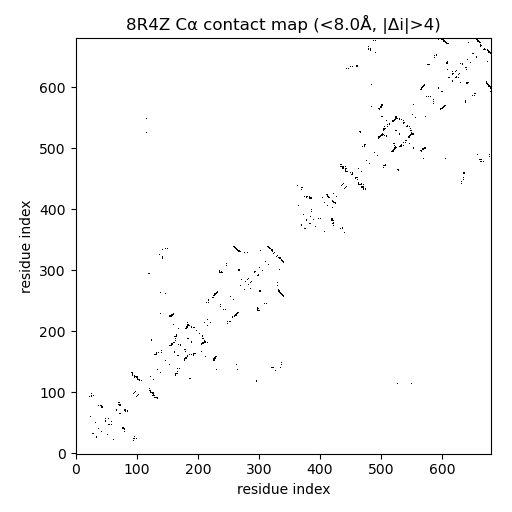.942 1.00 19.64 185 LYS A C 1
ATOM 1204 O O . LYS A 1 165 ? 35.026 14.349 8.754 1.00 20.34 185 LYS A O 1
ATOM 1210 N N . LEU A 1 166 ? 32.998 13.357 8.739 1.00 17.55 186 LEU A N 1
ATOM 1211 C CA . LEU A 1 166 ? 32.271 14.509 8.249 1.00 17.14 186 LEU A CA 1
ATOM 1212 C C . LEU A 1 166 ? 31.460 15.182 9.339 1.00 20.23 186 LEU A C 1
ATOM 1213 O O . LEU A 1 166 ? 30.678 14.526 10.016 1.00 20.51 186 LEU A O 1
ATOM 1218 N N . LEU A 1 167 ? 31.608 16.500 9.462 1.00 17.80 187 LEU A N 1
ATOM 1219 C CA . LEU A 1 167 ? 30.834 17.287 10.409 1.00 17.64 187 LEU A CA 1
ATOM 1220 C C . LEU A 1 167 ? 29.936 18.256 9.616 1.00 18.34 187 LEU A C 1
ATOM 1221 O O . LEU A 1 167 ? 30.429 19.012 8.782 1.00 18.15 187 LEU A O 1
ATOM 1226 N N . ASP A 1 168 ? 28.611 18.203 9.836 1.00 17.57 188 ASP A N 1
ATOM 1227 C CA . ASP A 1 168 ? 27.680 19.070 9.128 1.00 18.06 188 ASP A CA 1
ATOM 1228 C C . ASP A 1 168 ? 26.995 19.938 10.173 1.00 21.84 188 ASP A C 1
ATOM 1229 O O . ASP A 1 168 ? 26.282 19.421 11.023 1.00 19.42 188 ASP A O 1
ATOM 1234 N N . LEU A 1 169 ? 27.248 21.247 10.134 1.00 21.13 189 LEU A N 1
ATOM 1235 C CA . LEU A 1 169 ? 26.652 22.166 11.096 1.00 22.02 189 LEU A CA 1
ATOM 1236 C C . LEU A 1 169 ? 25.404 22.762 10.444 1.00 28.57 189 LEU A C 1
ATOM 1237 O O . LEU A 1 169 ? 25.414 23.007 9.233 1.00 30.85 189 LEU A O 1
ATOM 1242 N N . GLY A 1 170 ? 24.319 22.907 11.206 1.00 22.56 190 GLY A N 1
ATOM 1243 C CA . GLY A 1 170 ? 23.034 23.339 10.670 1.00 21.50 190 GLY A CA 1
ATOM 1244 C C . GLY A 1 170 ? 22.497 22.257 9.746 1.00 24.94 190 GLY A C 1
ATOM 1245 O O . GLY A 1 170 ? 22.138 22.529 8.599 1.00 23.21 190 GLY A O 1
ATOM 1246 N N . CYS A 1 171 ? 22.472 21.013 10.231 1.00 22.61 191 CYS A N 1
ATOM 1247 C CA . CYS A 1 171 ? 22.118 19.845 9.417 1.00 21.45 191 CYS A CA 1
ATOM 1248 C C . CYS A 1 171 ? 20.621 19.657 9.113 1.00 24.45 191 CYS A C 1
ATOM 1249 O O . CYS A 1 171 ? 20.291 18.767 8.331 1.00 24.14 191 CYS A O 1
ATOM 1252 N N . GLY A 1 172 ? 19.732 20.468 9.698 1.00 20.11 192 GLY A N 1
ATOM 1253 C CA . GLY A 1 172 ? 18.301 20.307 9.458 1.00 20.37 192 GLY A CA 1
ATOM 1254 C C . GLY A 1 172 ? 17.833 18.928 9.872 1.00 23.38 192 GLY A C 1
ATOM 1255 O O . GLY A 1 172 ? 18.143 18.471 10.984 1.00 23.37 192 GLY A O 1
ATOM 1256 N N . ASN A 1 173 ? 17.189 18.214 8.950 1.00 19.80 193 ASN A N 1
ATOM 1257 C CA . ASN A 1 173 ? 16.746 16.855 9.261 1.00 20.57 193 ASN A CA 1
ATOM 1258 C C . ASN A 1 173 ? 17.807 15.786 8.939 1.00 22.69 193 ASN A C 1
ATOM 1259 O O . ASN A 1 173 ? 17.469 14.617 8.906 1.00 24.41 193 ASN A O 1
ATOM 1264 N N . GLY A 1 174 ? 19.057 16.194 8.725 1.00 20.18 194 GLY A N 1
ATOM 1265 C CA . GLY A 1 174 ? 20.180 15.300 8.449 1.00 19.87 194 GLY A CA 1
ATOM 1266 C C . GLY A 1 174 ? 20.242 14.731 7.041 1.00 24.83 194 GLY A C 1
ATOM 1267 O O . GLY A 1 174 ? 21.000 13.779 6.811 1.00 22.35 194 GLY A O 1
ATOM 1268 N N . ARG A 1 175 ? 19.499 15.316 6.077 1.00 20.01 195 ARG A N 1
ATOM 1269 C CA . ARG A 1 175 ? 19.482 14.807 4.690 1.00 19.49 195 ARG A CA 1
ATOM 1270 C C . ARG A 1 175 ? 20.872 14.749 4.058 1.00 23.55 195 ARG A C 1
ATOM 1271 O O . ARG A 1 175 ? 21.143 13.740 3.396 1.00 24.10 195 ARG A O 1
ATOM 1279 N N . TYR A 1 176 ? 21.758 15.776 4.251 1.00 22.45 196 TYR A N 1
ATOM 1280 C CA . TYR A 1 176 ? 23.100 15.706 3.632 1.00 22.15 196 TYR A CA 1
ATOM 1281 C C . TYR A 1 176 ? 23.806 14.478 4.192 1.00 24.48 196 TYR A C 1
ATOM 1282 O O . TYR A 1 176 ? 24.364 13.687 3.430 1.00 25.03 196 TYR A O 1
ATOM 1291 N N . LEU A 1 177 ? 23.771 14.291 5.542 1.00 19.45 197 LEU A N 1
ATOM 1292 C CA . LEU A 1 177 ? 24.484 13.140 6.118 1.00 19.22 197 LEU A CA 1
ATOM 1293 C C . LEU A 1 177 ? 23.905 11.820 5.673 1.00 21.91 197 LEU A C 1
ATOM 1294 O O . LEU A 1 177 ? 24.658 10.890 5.394 1.00 22.45 197 LEU A O 1
ATOM 1299 N N . ALA A 1 178 ? 22.576 11.714 5.588 1.00 20.11 198 ALA A N 1
ATOM 1300 C CA . ALA A 1 178 ? 21.983 10.449 5.144 1.00 21.45 198 ALA A CA 1
ATOM 1301 C C . ALA A 1 178 ? 22.414 10.128 3.717 1.00 25.09 198 ALA A C 1
ATOM 1302 O O . ALA A 1 178 ? 22.830 8.994 3.456 1.00 25.68 198 ALA A O 1
ATOM 1304 N N . GLU A 1 179 ? 22.419 11.139 2.816 1.00 21.25 199 GLU A N 1
ATOM 1305 C CA . GLU A 1 179 ? 22.815 10.941 1.409 1.00 21.76 199 GLU A CA 1
ATOM 1306 C C . GLU A 1 179 ? 24.275 10.610 1.270 1.00 26.47 199 GLU A C 1
ATOM 1307 O O . GLU A 1 179 ? 24.613 9.667 0.543 1.00 27.50 199 GLU A O 1
ATOM 1313 N N . PHE A 1 180 ? 25.154 11.367 1.956 1.00 22.78 200 PHE A N 1
ATOM 1314 C CA . PHE A 1 180 ? 26.594 11.133 1.871 1.00 24.30 200 PHE A CA 1
ATOM 1315 C C . PHE A 1 180 ? 26.986 9.783 2.457 1.00 25.47 200 PHE A C 1
ATOM 1316 O O . PHE A 1 180 ? 27.791 9.060 1.859 1.00 25.32 200 PHE A O 1
ATOM 1324 N N . CYS A 1 181 ? 26.453 9.441 3.640 1.00 21.35 201 CYS A N 1
ATOM 1325 C CA . CYS A 1 181 ? 26.836 8.185 4.281 1.00 22.34 201 CYS A CA 1
ATOM 1326 C C . CYS A 1 181 ? 26.371 6.972 3.553 1.00 26.20 201 CYS A C 1
ATOM 1327 O O . CYS A 1 181 ? 27.077 5.960 3.587 1.00 25.68 201 CYS A O 1
ATOM 1330 N N . LYS A 1 182 ? 25.214 7.045 2.882 1.00 24.77 202 LYS A N 1
ATOM 1331 C CA . LYS A 1 182 ? 24.722 5.933 2.062 1.00 27.54 202 LYS A CA 1
ATOM 1332 C C . LYS A 1 182 ? 25.688 5.702 0.870 1.00 34.37 202 LYS A C 1
ATOM 1333 O O . LYS A 1 182 ? 26.057 4.567 0.572 1.00 36.12 202 LYS A O 1
ATOM 1339 N N . ALA A 1 183 ? 26.100 6.798 0.199 1.00 31.66 203 ALA A N 1
ATOM 1340 C CA . ALA A 1 183 ? 26.957 6.797 -1.003 1.00 30.92 203 ALA A CA 1
ATOM 1341 C C . ALA A 1 183 ? 28.412 6.443 -0.714 1.00 36.04 203 ALA A C 1
ATOM 1342 O O . ALA A 1 183 ? 29.123 5.958 -1.606 1.00 36.74 203 ALA A O 1
ATOM 1344 N N . LEU A 1 184 ? 28.865 6.750 0.518 1.00 29.73 204 LEU A N 1
ATOM 1345 C CA . LEU A 1 184 ? 30.251 6.601 0.970 1.00 27.85 204 LEU A CA 1
ATOM 1346 C C . LEU A 1 184 ? 30.284 5.810 2.299 1.00 28.75 204 LEU A C 1
ATOM 1347 O O . LEU A 1 184 ? 30.299 6.387 3.395 1.00 28.56 204 LEU A O 1
ATOM 1352 N N . PRO A 1 185 ? 30.283 4.464 2.207 1.00 24.44 205 PRO A N 1
ATOM 1353 C CA . PRO A 1 185 ? 30.205 3.614 3.421 1.00 22.92 205 PRO A CA 1
ATOM 1354 C C . PRO A 1 185 ? 31.272 3.736 4.507 1.00 28.74 205 PRO A C 1
ATOM 1355 O O . PRO A 1 185 ? 31.019 3.318 5.637 1.00 28.90 205 PRO A O 1
ATOM 1359 N N . GLN A 1 186 ? 32.477 4.252 4.185 1.00 22.81 206 GLN A N 1
ATOM 1360 C CA . GLN A 1 186 ? 33.507 4.364 5.228 1.00 22.05 206 GLN A CA 1
ATOM 1361 C C . GLN A 1 186 ? 33.312 5.569 6.187 1.00 23.89 206 GLN A C 1
ATOM 1362 O O . GLN A 1 186 ? 33.981 5.631 7.221 1.00 24.73 206 GLN A O 1
ATOM 1368 N N . ILE A 1 187 ? 32.449 6.537 5.805 1.00 22.39 207 ILE A N 1
ATOM 1369 C CA . ILE A 1 187 ? 32.312 7.785 6.547 1.00 22.51 207 ILE A CA 1
ATOM 1370 C C . ILE A 1 187 ? 31.682 7.639 7.927 1.00 23.59 207 ILE A C 1
ATOM 1371 O O . ILE A 1 187 ? 30.709 6.905 8.086 1.00 23.75 207 ILE A O 1
ATOM 1376 N N . GLN A 1 188 ? 32.273 8.341 8.929 1.00 21.51 208 GLN A N 1
ATOM 1377 C CA . GLN A 1 188 ? 31.677 8.531 10.260 1.00 22.40 208 GLN A CA 1
ATOM 1378 C C . GLN A 1 188 ? 31.209 9.986 10.182 1.00 22.98 208 GLN A C 1
ATOM 1379 O O . GLN A 1 188 ? 31.919 10.824 9.620 1.00 21.67 208 GLN A O 1
ATOM 1385 N N . ALA A 1 189 ? 30.027 10.307 10.711 1.00 19.05 209 ALA A N 1
ATOM 1386 C CA . ALA A 1 189 ? 29.588 11.690 10.602 1.00 19.18 209 ALA A CA 1
ATOM 1387 C C . ALA A 1 189 ? 28.976 12.238 11.881 1.00 22.81 209 ALA A C 1
ATOM 1388 O O . ALA A 1 189 ? 28.476 11.496 12.706 1.00 20.78 209 ALA A O 1
ATOM 1390 N N . TRP A 1 190 ? 28.963 13.553 12.002 1.00 20.91 210 TRP A N 1
ATOM 1391 C CA . TRP A 1 190 ? 28.288 14.218 13.113 1.00 22.54 210 TRP A CA 1
ATOM 1392 C C . TRP A 1 190 ? 27.507 15.379 12.545 1.00 23.27 210 TRP A C 1
ATOM 1393 O O . TRP A 1 190 ? 28.005 16.079 11.674 1.00 20.01 210 TRP A O 1
ATOM 1404 N N . GLY A 1 191 ? 26.290 15.586 13.031 1.00 18.50 211 GLY A N 1
ATOM 1405 C CA . GLY A 1 191 ? 25.513 16.735 12.606 1.00 18.35 211 GLY A CA 1
ATOM 1406 C C . GLY A 1 191 ? 25.095 17.532 13.813 1.00 21.13 211 GLY A C 1
ATOM 1407 O O . GLY A 1 191 ? 24.923 16.967 14.893 1.00 19.94 211 GLY A O 1
ATOM 1408 N N . ALA A 1 192 ? 24.904 18.845 13.647 1.00 19.02 212 ALA A N 1
ATOM 1409 C CA . ALA A 1 192 ? 24.389 19.696 14.733 1.00 17.22 212 ALA A CA 1
ATOM 1410 C C . ALA A 1 192 ? 23.267 20.489 14.146 1.00 20.50 212 ALA A C 1
ATOM 1411 O O . ALA A 1 192 ? 23.397 21.005 13.025 1.00 18.40 212 ALA A O 1
ATOM 1413 N N . GLU A 1 193 ? 22.121 20.541 14.840 1.00 17.36 213 GLU A N 1
ATOM 1414 C CA . GLU A 1 193 ? 20.985 21.313 14.357 1.00 16.61 213 GLU A CA 1
ATOM 1415 C C . GLU A 1 193 ? 20.427 22.098 15.535 1.00 20.13 213 GLU A C 1
ATOM 1416 O O . GLU A 1 193 ? 20.085 21.492 16.543 1.00 18.49 213 GLU A O 1
ATOM 1422 N N . PRO A 1 194 ? 20.291 23.435 15.429 1.00 17.68 214 PRO A N 1
ATOM 1423 C CA . PRO A 1 194 ? 19.812 24.201 16.599 1.00 17.22 214 PRO A CA 1
ATOM 1424 C C . PRO A 1 194 ? 18.314 24.115 16.881 1.00 20.01 214 PRO A C 1
ATOM 1425 O O . PRO A 1 194 ? 17.921 24.307 18.049 1.00 19.22 214 PRO A O 1
ATOM 1429 N N . ASP A 1 195 ? 17.500 23.816 15.859 1.00 16.52 215 ASP A N 1
ATOM 1430 C CA . ASP A 1 195 ? 16.049 23.731 16.062 1.00 16.17 215 ASP A CA 1
ATOM 1431 C C . ASP A 1 195 ? 15.698 22.389 16.638 1.00 19.70 215 ASP A C 1
ATOM 1432 O O . ASP A 1 195 ? 16.083 21.361 16.074 1.00 18.65 215 ASP A O 1
ATOM 1437 N N . ARG A 1 196 ? 14.960 22.369 17.781 1.00 17.68 216 ARG A N 1
ATOM 1438 C CA . ARG A 1 196 ? 14.631 21.081 18.391 1.00 16.46 216 ARG A CA 1
ATOM 1439 C C . ARG A 1 196 ? 13.823 20.171 17.466 1.00 20.09 216 ARG A C 1
ATOM 1440 O O . ARG A 1 196 ? 14.122 18.986 17.376 1.00 20.06 216 ARG A O 1
ATOM 1448 N N . GLY A 1 197 ? 12.803 20.726 16.818 1.00 18.31 217 GLY A N 1
ATOM 1449 C CA . GLY A 1 197 ? 11.968 19.955 15.890 1.00 18.92 217 GLY A CA 1
ATOM 1450 C C . GLY A 1 197 ? 12.806 19.326 14.795 1.00 21.82 217 GLY A C 1
ATOM 1451 O O . GLY A 1 197 ? 12.669 18.139 14.506 1.00 22.13 217 GLY A O 1
ATOM 1452 N N . GLY A 1 198 ? 13.724 20.116 14.226 1.00 19.97 218 GLY A N 1
ATOM 1453 C CA . GLY A 1 198 ? 14.600 19.653 13.146 1.00 20.37 218 GLY A CA 1
ATOM 1454 C C . GLY A 1 198 ? 15.547 18.586 13.638 1.00 22.05 218 GLY A C 1
ATOM 1455 O O . GLY A 1 198 ? 15.717 17.556 12.987 1.00 22.27 218 GLY A O 1
ATOM 1456 N N . PHE A 1 199 ? 16.121 18.803 14.844 1.00 18.93 219 PHE A N 1
ATOM 1457 C CA . PHE A 1 199 ? 17.009 17.865 15.502 1.00 18.98 219 PHE A CA 1
ATOM 1458 C C . PHE A 1 199 ? 16.302 16.504 15.660 1.00 22.53 219 PHE A C 1
ATOM 1459 O O . PHE A 1 199 ? 16.913 15.465 15.386 1.00 22.30 219 PHE A O 1
ATOM 1467 N N . GLU A 1 200 ? 15.036 16.506 16.137 1.00 20.68 220 GLU A N 1
ATOM 1468 C CA . GLU A 1 200 ? 14.289 15.254 16.335 1.00 21.13 220 GLU A CA 1
ATOM 1469 C C . GLU A 1 200 ? 14.024 14.534 15.005 1.00 23.41 220 GLU A C 1
ATOM 1470 O O . GLU A 1 200 ? 14.130 13.299 14.947 1.00 24.38 220 GLU A O 1
ATOM 1476 N N . GLU A 1 201 ? 13.732 15.303 13.940 1.00 21.85 221 GLU A N 1
ATOM 1477 C CA . GLU A 1 201 ? 13.544 14.740 12.591 1.00 20.01 221 GLU A CA 1
ATOM 1478 C C . GLU A 1 201 ? 14.849 14.103 12.109 1.00 25.20 221 GLU A C 1
ATOM 1479 O O . GLU A 1 201 ? 14.797 13.036 11.503 1.00 25.32 221 GLU A O 1
ATOM 1485 N N . ALA A 1 202 ? 16.017 14.747 12.390 1.00 20.70 222 ALA A N 1
ATOM 1486 C CA . ALA A 1 202 ? 17.347 14.240 12.024 1.00 20.93 222 ALA A CA 1
ATOM 1487 C C . ALA A 1 202 ? 17.653 12.932 12.716 1.00 23.38 222 ALA A C 1
ATOM 1488 O O . ALA A 1 202 ? 18.064 11.969 12.067 1.00 24.21 222 ALA A O 1
ATOM 1490 N N . VAL A 1 203 ? 17.421 12.875 14.040 1.00 20.52 223 VAL A N 1
ATOM 1491 C CA . VAL A 1 203 ? 17.651 11.658 14.822 1.00 21.27 223 VAL A CA 1
ATOM 1492 C C . VAL A 1 203 ? 16.799 10.488 14.221 1.00 26.41 223 VAL A C 1
ATOM 1493 O O . VAL A 1 203 ? 17.302 9.372 14.036 1.00 26.62 223 VAL A O 1
ATOM 1497 N N . ASP A 1 204 ? 15.546 10.786 13.872 1.00 25.67 224 ASP A N 1
ATOM 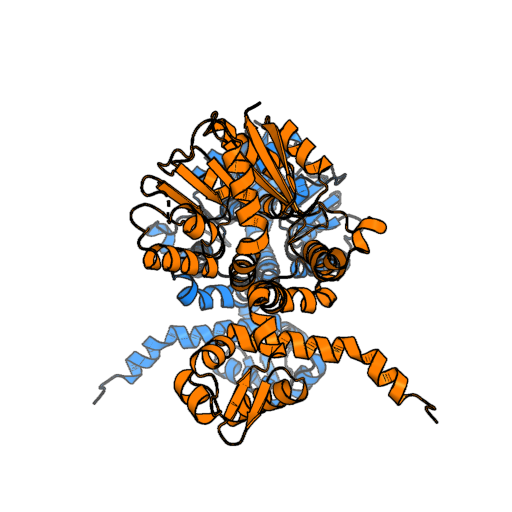1498 C CA . ASP A 1 204 ? 14.612 9.823 13.283 1.00 26.51 224 ASP A CA 1
ATOM 1499 C C . ASP A 1 204 ? 15.015 9.390 11.876 1.00 28.89 224 ASP A C 1
ATOM 1500 O O . ASP A 1 204 ? 14.937 8.212 11.589 1.00 28.06 224 ASP A O 1
ATOM 1505 N N . LEU A 1 205 ? 15.436 10.326 11.005 1.00 25.72 225 LEU A N 1
ATOM 1506 C CA . LEU A 1 205 ? 15.840 9.991 9.634 1.00 25.72 225 LEU A CA 1
ATOM 1507 C C . LEU A 1 205 ? 17.074 9.099 9.659 1.00 31.36 225 LEU A C 1
ATOM 1508 O O . LEU A 1 205 ? 17.111 8.092 8.945 1.00 32.72 225 LEU A O 1
ATOM 1513 N N . ILE A 1 206 ? 18.059 9.429 10.525 1.00 25.35 226 ILE A N 1
ATOM 1514 C CA . ILE A 1 206 ? 19.294 8.652 10.674 1.00 24.42 226 ILE A CA 1
ATOM 1515 C C . ILE A 1 206 ? 18.975 7.225 11.127 1.00 30.91 226 ILE A C 1
ATOM 1516 O O . ILE A 1 206 ? 19.519 6.276 10.560 1.00 30.56 226 ILE A O 1
ATOM 1521 N N . GLU A 1 207 ? 18.052 7.073 12.098 1.00 28.94 227 GLU A N 1
ATOM 1522 C CA . GLU A 1 207 ? 17.619 5.763 12.597 1.00 30.26 227 GLU A CA 1
ATOM 1523 C C . GLU A 1 207 ? 16.882 4.970 11.501 1.00 34.72 227 GLU A C 1
ATOM 1524 O O . GLU A 1 207 ? 17.175 3.787 11.310 1.00 34.73 227 GLU A O 1
ATOM 1530 N N . LYS A 1 208 ? 15.965 5.632 10.768 1.00 32.31 228 LYS A N 1
ATOM 1531 C CA . LYS A 1 208 ? 15.205 5.036 9.662 1.00 32.85 228 LYS A CA 1
ATOM 1532 C C . LYS A 1 208 ? 16.164 4.507 8.569 1.00 37.87 228 LYS A C 1
ATOM 1533 O O . LYS A 1 208 ? 15.975 3.390 8.068 1.00 38.16 228 LYS A O 1
ATOM 1539 N N . GLU A 1 209 ? 17.221 5.279 8.252 1.00 32.40 229 GLU A N 1
ATOM 1540 C CA . GLU A 1 209 ? 18.208 4.888 7.235 1.00 31.98 229 GLU A CA 1
ATOM 1541 C C . GLU A 1 209 ? 19.227 3.850 7.735 1.00 34.56 229 GLU A C 1
ATOM 1542 O O . GLU A 1 209 ? 20.073 3.407 6.952 1.00 35.61 229 GLU A O 1
ATOM 1548 N N . GLY A 1 210 ? 19.134 3.462 9.009 1.00 29.90 230 GLY A N 1
ATOM 1549 C CA . GLY A 1 210 ? 20.033 2.480 9.611 1.00 28.86 230 GLY A CA 1
ATOM 1550 C C . GLY A 1 210 ? 21.457 2.990 9.752 1.00 32.11 230 GLY A C 1
ATOM 1551 O O . GLY A 1 210 ? 22.430 2.229 9.627 1.00 32.13 230 GLY A O 1
ATOM 1552 N N . LEU A 1 211 ? 21.589 4.306 10.021 1.00 26.52 231 LEU A N 1
ATOM 1553 C CA . LEU A 1 211 ? 22.907 4.923 10.110 1.00 25.11 231 LEU A CA 1
ATOM 1554 C C . LEU A 1 211 ? 23.308 5.363 11.512 1.00 28.46 231 LEU A C 1
ATOM 1555 O O . LEU A 1 211 ? 24.357 5.981 11.649 1.00 27.18 231 LEU A O 1
ATOM 1560 N N . SER A 1 212 ? 22.492 5.062 12.559 1.00 26.98 232 SER A N 1
ATOM 1561 C CA . SER A 1 212 ? 22.758 5.510 13.945 1.00 26.85 232 SER A CA 1
ATOM 1562 C C . SER A 1 212 ? 24.116 5.106 14.516 1.00 30.20 232 SER A C 1
ATOM 1563 O O . SER A 1 212 ? 24.672 5.846 15.320 1.00 31.14 232 SER A O 1
ATOM 1566 N N . HIS A 1 213 ? 24.679 3.976 14.071 1.00 28.25 233 HIS A N 1
ATOM 1567 C CA . HIS A 1 213 ? 25.998 3.509 14.501 1.00 29.01 233 HIS A CA 1
ATOM 1568 C C . HIS A 1 213 ? 27.142 4.360 13.901 1.00 32.39 233 HIS A C 1
ATOM 1569 O O . HIS A 1 213 ? 28.253 4.327 14.434 1.00 32.77 233 HIS A O 1
ATOM 1576 N N . ARG A 1 214 ? 26.871 5.103 12.797 1.00 27.31 234 ARG A N 1
ATOM 1577 C CA . ARG A 1 214 ? 27.884 5.887 12.074 1.00 27.19 234 ARG A CA 1
ATOM 1578 C C . ARG A 1 214 ? 27.661 7.381 12.124 1.00 27.51 234 ARG A C 1
ATOM 1579 O O . ARG A 1 214 ? 28.593 8.130 11.800 1.00 26.44 234 ARG A O 1
ATOM 1587 N N . VAL A 1 215 ? 26.417 7.818 12.405 1.00 22.57 235 VAL A N 1
ATOM 1588 C CA . VAL A 1 215 ? 26.024 9.223 12.372 1.00 20.86 235 VAL A CA 1
ATOM 1589 C C . VAL A 1 215 ? 25.402 9.603 13.704 1.00 27.11 235 VAL A C 1
ATOM 1590 O O . VAL A 1 215 ? 24.427 8.978 14.123 1.00 28.27 235 VAL A O 1
ATOM 1594 N N . HIS A 1 216 ? 25.933 10.647 14.335 1.00 23.06 236 HIS A N 1
ATOM 1595 C CA . HIS A 1 216 ? 25.409 11.165 15.594 1.00 25.90 236 HIS A CA 1
ATOM 1596 C C . HIS A 1 216 ? 24.944 12.579 15.360 1.00 25.75 236 HIS A C 1
ATOM 1597 O O . HIS A 1 216 ? 25.587 13.307 14.621 1.00 22.22 236 HIS A O 1
ATOM 1604 N N . ILE A 1 217 ? 23.807 12.955 15.967 1.00 21.88 237 ILE A N 1
ATOM 1605 C CA . ILE A 1 217 ? 23.229 14.286 15.834 1.00 20.19 237 ILE A CA 1
ATOM 1606 C C . ILE A 1 217 ? 23.208 14.956 17.207 1.00 23.08 237 ILE A C 1
ATOM 1607 O O . ILE A 1 217 ? 22.880 14.310 18.206 1.00 23.42 237 ILE A O 1
ATOM 1612 N N . SER A 1 218 ? 23.588 16.238 17.250 1.00 18.82 238 SER A N 1
ATOM 1613 C CA . SER A 1 218 ? 23.544 17.051 18.465 1.00 18.36 238 SER A CA 1
ATOM 1614 C C . SER A 1 218 ? 22.562 18.189 18.281 1.00 19.88 238 SER A C 1
ATOM 1615 O O . SER A 1 218 ? 22.427 18.762 17.185 1.00 17.73 238 SER A O 1
ATOM 1618 N N . HIS A 1 219 ? 21.866 18.517 19.364 1.00 17.73 239 HIS A N 1
ATOM 1619 C CA . HIS A 1 219 ? 20.943 19.653 19.347 1.00 15.95 239 HIS A CA 1
ATOM 1620 C C . HIS A 1 219 ? 21.767 20.864 19.792 1.00 19.46 239 HIS A C 1
ATOM 1621 O O . HIS A 1 219 ? 22.003 21.071 20.987 1.00 20.66 239 HIS A O 1
ATOM 1628 N N . SER A 1 220 ? 22.284 21.622 18.808 1.00 17.80 240 SER A N 1
ATOM 1629 C CA . SER A 1 220 ? 23.205 22.705 19.088 1.00 17.61 240 SER A CA 1
ATOM 1630 C C . SER A 1 220 ? 23.292 23.637 17.886 1.00 19.96 240 SER A C 1
ATOM 1631 O O . SER A 1 220 ? 23.154 23.190 16.745 1.00 19.31 240 SER A O 1
ATOM 1634 N N . GLY A 1 221 ? 23.588 24.904 18.160 1.00 18.73 241 GLY A N 1
ATOM 1635 C CA . GLY A 1 221 ? 23.933 25.886 17.139 1.00 18.60 241 GLY A CA 1
ATOM 1636 C C . GLY A 1 221 ? 25.385 25.658 16.706 1.00 19.69 241 GLY A C 1
ATOM 1637 O O . GLY A 1 221 ? 26.134 24.944 17.384 1.00 20.16 241 GLY A O 1
ATOM 1638 N N . ALA A 1 222 ? 25.789 26.223 15.549 1.00 16.90 242 ALA A N 1
ATOM 1639 C CA . ALA A 1 222 ? 27.150 26.018 15.011 1.00 16.92 242 ALA A CA 1
ATOM 1640 C C . ALA A 1 222 ? 28.266 26.531 15.914 1.00 19.15 242 ALA A C 1
ATOM 1641 O O . ALA A 1 222 ? 29.225 25.811 16.198 1.00 18.60 242 ALA A O 1
ATOM 1643 N N . VAL A 1 223 ? 28.183 27.807 16.306 1.00 19.29 243 VAL A N 1
ATOM 1644 C CA . VAL A 1 223 ? 29.221 28.414 17.159 1.00 19.50 243 VAL A CA 1
ATOM 1645 C C . VAL A 1 223 ? 29.326 27.656 18.487 1.00 22.28 243 VAL A C 1
ATOM 1646 O O . VAL A 1 223 ? 30.433 27.297 18.896 1.00 22.01 243 VAL A O 1
ATOM 1650 N N . GLU A 1 224 ? 28.183 27.368 19.128 1.00 20.70 244 GLU A N 1
ATOM 1651 C CA . GLU A 1 224 ? 28.232 26.656 20.412 1.00 21.37 244 GLU A CA 1
ATOM 1652 C C . GLU A 1 224 ? 28.764 25.224 20.244 1.00 23.81 244 GLU A C 1
ATOM 1653 O O . GLU A 1 224 ? 29.498 24.754 21.119 1.00 24.40 244 GLU A O 1
ATOM 1659 N N . PHE A 1 225 ? 28.482 24.567 19.078 1.00 20.38 245 PHE A N 1
ATOM 1660 C CA . PHE A 1 225 ? 29.013 23.223 18.870 1.00 20.03 245 PHE A CA 1
ATOM 1661 C C . PHE A 1 225 ? 30.550 23.262 18.850 1.00 22.04 245 PHE A C 1
ATOM 1662 O O . PHE A 1 225 ? 31.194 22.439 19.517 1.00 22.05 245 PHE A O 1
ATOM 1670 N N . LEU A 1 226 ? 31.137 24.218 18.098 1.00 20.90 246 LEU A N 1
ATOM 1671 C CA . LEU A 1 226 ? 32.598 24.339 18.003 1.00 22.05 246 LEU A CA 1
ATOM 1672 C C . LEU A 1 226 ? 33.248 24.704 19.328 1.00 26.63 246 LEU A C 1
ATOM 1673 O O . LEU A 1 226 ? 34.430 24.427 19.512 1.00 25.47 246 LEU A O 1
ATOM 1678 N N . ASP A 1 227 ? 32.477 25.290 20.255 1.00 22.60 247 ASP A N 1
ATOM 1679 C CA . ASP A 1 227 ? 32.985 25.644 21.580 1.00 24.47 247 ASP A CA 1
ATOM 1680 C C . ASP A 1 227 ? 32.818 24.495 22.555 1.00 29.56 247 ASP A C 1
ATOM 1681 O O . ASP A 1 227 ? 33.388 24.550 23.647 1.00 31.08 247 ASP A O 1
ATOM 1686 N N . SER A 1 228 ? 32.050 23.452 22.183 1.00 24.80 248 SER A N 1
ATOM 1687 C CA . SER A 1 228 ? 31.772 22.323 23.070 1.00 23.99 248 SER A CA 1
ATOM 1688 C C . SER A 1 228 ? 32.928 21.345 23.162 1.00 29.95 248 SER A C 1
ATOM 1689 O O . SER A 1 228 ? 33.895 21.422 22.400 1.00 28.27 248 SER A O 1
ATOM 1692 N N . ASP A 1 229 ? 32.811 20.409 24.098 1.00 30.22 249 ASP A N 1
ATOM 1693 C CA . ASP A 1 229 ? 33.857 19.423 24.274 1.00 32.02 249 ASP A CA 1
ATOM 1694 C C . ASP A 1 229 ? 33.534 18.085 23.595 1.00 39.06 249 ASP A C 1
ATOM 1695 O O . ASP A 1 229 ? 33.681 17.022 24.199 1.00 41.19 249 ASP A O 1
ATOM 1700 N N . PHE A 1 230 ? 33.169 18.140 22.303 1.00 36.21 250 PHE A N 1
ATOM 1701 C CA . PHE A 1 230 ? 32.936 16.945 21.481 1.00 35.65 250 PHE A CA 1
ATOM 1702 C C . PHE A 1 230 ? 34.296 16.293 21.162 1.00 40.76 250 PHE A C 1
ATOM 1703 O O . PHE A 1 230 ? 35.306 17.006 21.087 1.00 41.39 250 PHE A O 1
ATOM 1711 N N . ASP A 1 231 ? 34.325 14.956 20.955 1.00 39.12 251 ASP A N 1
ATOM 1712 C CA . ASP A 1 231 ? 35.556 14.186 20.714 1.00 39.66 251 ASP A CA 1
ATOM 1713 C C . ASP A 1 231 ? 35.897 13.919 19.234 1.00 43.18 251 ASP A C 1
ATOM 1714 O O . ASP A 1 231 ? 36.971 13.401 18.925 1.00 45.59 251 ASP A O 1
ATOM 1719 N N . PHE A 1 232 ? 34.988 14.240 18.343 1.00 36.43 252 PHE A N 1
ATOM 1720 C CA . PHE A 1 232 ? 35.133 14.031 16.901 1.00 33.46 252 PHE A CA 1
ATOM 1721 C C . PHE A 1 232 ? 36.329 14.786 16.287 1.00 35.27 252 PHE A C 1
ATOM 1722 O O . PHE A 1 232 ? 36.617 15.908 16.681 1.00 35.42 252 PHE A O 1
ATOM 1730 N N . GLU A 1 233 ? 37.037 14.157 15.346 1.00 30.46 253 GLU A N 1
ATOM 1731 C CA . GLU A 1 233 ? 38.171 14.787 14.656 1.00 29.27 253 GLU A CA 1
ATOM 1732 C C . GLU A 1 233 ? 37.811 14.853 13.164 1.00 27.44 253 GLU A C 1
ATOM 1733 O O . GLU A 1 233 ? 38.256 13.993 12.411 1.00 26.39 253 GLU A O 1
ATOM 1739 N N . PRO A 1 234 ? 36.955 15.798 12.709 1.00 21.17 254 PRO A N 1
ATOM 1740 C CA . PRO A 1 234 ? 36.559 15.767 11.294 1.00 18.62 254 PRO A CA 1
ATOM 1741 C C . PRO A 1 234 ? 37.658 16.190 10.344 1.00 21.79 254 PRO A C 1
ATOM 1742 O O . PRO A 1 234 ? 38.541 17.001 10.685 1.00 21.13 254 PRO A O 1
ATOM 1746 N N . ASP A 1 235 ? 37.618 15.602 9.140 1.00 17.53 255 ASP A N 1
ATOM 1747 C CA . ASP A 1 235 ? 38.495 16.025 8.075 1.00 17.57 255 ASP A CA 1
ATOM 1748 C C . ASP A 1 235 ? 37.741 16.883 7.055 1.00 19.20 255 ASP A C 1
ATOM 1749 O O . ASP A 1 235 ? 38.377 17.532 6.215 1.00 21.57 255 ASP A O 1
ATOM 1754 N N . PHE A 1 236 ? 36.382 16.891 7.119 1.00 17.23 256 PHE A N 1
ATOM 1755 C CA . PHE A 1 236 ? 35.547 17.753 6.300 1.00 17.06 256 PHE A CA 1
ATOM 1756 C C . PHE A 1 236 ? 34.499 18.360 7.182 1.00 19.12 256 PHE A C 1
ATOM 1757 O O . PHE A 1 236 ? 33.956 17.681 8.035 1.00 18.76 256 PHE A O 1
ATOM 1765 N N . ILE A 1 237 ? 34.263 19.655 7.021 1.00 16.82 257 ILE A N 1
ATOM 1766 C CA . ILE A 1 237 ? 33.167 20.360 7.698 1.00 16.39 257 ILE A CA 1
ATOM 1767 C C . ILE A 1 237 ? 32.320 20.992 6.606 1.00 18.69 257 ILE A C 1
ATOM 1768 O O . ILE A 1 237 ? 32.870 21.641 5.710 1.00 17.16 257 ILE A O 1
ATOM 1773 N N . VAL A 1 238 ? 30.999 20.815 6.681 1.00 16.71 258 VAL A N 1
ATOM 1774 C CA . VAL A 1 238 ? 30.066 21.414 5.708 1.00 16.73 258 VAL A CA 1
ATOM 1775 C C . VAL A 1 238 ? 29.252 22.466 6.420 1.00 18.73 258 VAL A C 1
ATOM 1776 O O . VAL A 1 238 ? 28.669 22.214 7.488 1.00 17.99 258 VAL A O 1
ATOM 1780 N N . LEU A 1 239 ? 29.262 23.673 5.831 1.00 16.33 259 LEU A N 1
ATOM 1781 C CA . LEU A 1 239 ? 28.540 24.841 6.312 1.00 16.23 259 LEU A CA 1
ATOM 1782 C C . LEU A 1 239 ? 27.602 25.278 5.189 1.00 17.54 259 LEU A C 1
ATOM 1783 O O . LEU A 1 239 ? 27.910 26.192 4.428 1.00 17.68 259 LEU A O 1
ATOM 1788 N N . GLY A 1 240 ? 26.457 24.608 5.109 1.00 15.94 260 GLY A N 1
ATOM 1789 C CA . GLY A 1 240 ? 25.465 24.863 4.074 1.00 15.21 260 GLY A CA 1
ATOM 1790 C C . GLY A 1 240 ? 24.498 25.930 4.526 1.00 17.30 260 GLY A C 1
ATOM 1791 O O . GLY A 1 240 ? 23.650 25.650 5.374 1.00 18.75 260 GLY A O 1
ATOM 1792 N N . PHE A 1 241 ? 24.657 27.176 4.045 1.00 15.23 261 PHE A N 1
ATOM 1793 C CA . PHE A 1 241 ? 23.765 28.307 4.364 1.00 14.76 261 PHE A CA 1
ATOM 1794 C C . PHE A 1 241 ? 23.733 28.612 5.889 1.00 21.01 261 PHE A C 1
ATOM 1795 O O . PHE A 1 241 ? 22.708 29.030 6.417 1.00 25.46 261 PHE A O 1
ATOM 1803 N N . VAL A 1 242 ? 24.811 28.360 6.586 1.00 16.79 262 VAL A N 1
ATOM 1804 C CA . VAL A 1 242 ? 24.906 28.613 8.039 1.00 18.42 262 VAL A CA 1
ATOM 1805 C C . VAL A 1 242 ? 25.610 29.946 8.295 1.00 20.01 262 VAL A C 1
ATOM 1806 O O . VAL A 1 242 ? 25.243 30.661 9.231 1.00 17.22 262 VAL A O 1
ATOM 1810 N N . LEU A 1 243 ? 26.665 30.268 7.514 1.00 17.24 263 LEU A N 1
ATOM 1811 C CA . LEU A 1 243 ? 27.401 31.499 7.791 1.00 16.30 263 LEU A CA 1
ATOM 1812 C C . LEU A 1 243 ? 26.567 32.752 7.716 1.00 19.72 263 LEU A C 1
ATOM 1813 O O . LEU A 1 243 ? 26.812 33.658 8.502 1.00 19.03 263 LEU A O 1
ATOM 1818 N N . HIS A 1 244 ? 25.599 32.827 6.787 1.00 15.85 264 HIS A N 1
ATOM 1819 C CA . HIS A 1 244 ? 24.763 34.037 6.722 1.00 16.57 264 HIS A CA 1
ATOM 1820 C C . HIS A 1 244 ? 23.859 34.170 7.957 1.00 20.04 264 HIS A C 1
ATOM 1821 O O . HIS A 1 244 ? 23.488 35.285 8.305 1.00 18.29 264 HIS A O 1
ATOM 1828 N N . GLU A 1 245 ? 23.557 33.053 8.638 1.00 18.08 265 GLU A N 1
ATOM 1829 C CA . GLU A 1 245 ? 22.807 33.093 9.895 1.00 17.65 265 GLU A CA 1
ATOM 1830 C C . GLU A 1 245 ? 23.693 33.697 10.973 1.00 22.06 265 GLU A C 1
ATOM 1831 O O . GLU A 1 245 ? 23.269 34.620 11.667 1.00 23.13 265 GLU A O 1
ATOM 1837 N N . ILE A 1 246 ? 24.940 33.216 11.096 1.00 17.28 266 ILE A N 1
ATOM 1838 C CA . ILE A 1 246 ? 25.892 33.747 12.086 1.00 15.87 266 ILE A CA 1
ATOM 1839 C C . ILE A 1 246 ? 26.181 35.215 11.789 1.00 19.51 266 ILE A C 1
ATOM 1840 O O . ILE A 1 246 ? 26.238 36.024 12.696 1.00 19.78 266 ILE A O 1
ATOM 1845 N N . LEU A 1 247 ? 26.362 35.561 10.499 1.00 17.40 267 LEU A N 1
ATOM 1846 C CA . LEU A 1 247 ? 26.670 36.927 10.128 1.00 16.21 267 LEU A CA 1
ATOM 1847 C C . LEU A 1 247 ? 25.603 37.901 10.597 1.00 19.97 267 LEU A C 1
ATOM 1848 O O . LEU A 1 247 ? 25.924 38.943 11.164 1.00 20.92 267 LEU A O 1
ATOM 1853 N N . GLY A 1 248 ? 24.339 37.545 10.397 1.00 18.59 268 GLY A N 1
ATOM 1854 C CA . GLY A 1 248 ? 23.246 38.415 10.798 1.00 18.66 268 GLY A CA 1
ATOM 1855 C C . GLY A 1 248 ? 23.078 38.456 12.303 1.00 23.07 268 GLY A C 1
ATOM 1856 O O . GLY A 1 248 ? 23.006 39.538 12.887 1.00 25.23 268 GLY A O 1
ATOM 1857 N N . GLN A 1 249 ? 23.079 37.281 12.932 1.00 19.07 269 GLN A N 1
ATOM 1858 C CA . GLN A 1 249 ? 22.838 37.138 14.376 1.00 20.96 269 GLN A CA 1
ATOM 1859 C C . GLN A 1 249 ? 23.975 37.665 15.246 1.00 24.85 269 GLN A C 1
ATOM 1860 O O . GLN A 1 249 ? 23.721 38.284 16.285 1.00 25.97 269 GLN A O 1
ATOM 1866 N N . ALA A 1 250 ? 25.217 37.373 14.863 1.00 21.70 270 ALA A N 1
ATOM 1867 C CA . ALA A 1 250 ? 26.380 37.642 15.690 1.00 21.12 270 ALA A CA 1
ATOM 1868 C C . ALA A 1 250 ? 27.368 38.652 15.137 1.00 24.70 270 ALA A C 1
ATOM 1869 O O . ALA A 1 250 ? 28.169 39.175 15.910 1.00 25.19 270 ALA A O 1
ATOM 1871 N N . GLY A 1 251 ? 27.313 38.930 13.828 1.00 20.29 271 GLY A N 1
ATOM 1872 C CA . GLY A 1 251 ? 28.187 39.930 13.240 1.00 20.78 271 GLY A CA 1
ATOM 1873 C C . GLY A 1 251 ? 29.381 39.371 12.502 1.00 22.89 271 GLY A C 1
ATOM 1874 O O . GLY A 1 251 ? 29.725 38.204 12.655 1.00 21.16 271 GLY A O 1
ATOM 1875 N N . ARG A 1 252 ? 30.026 40.216 11.688 1.00 19.46 272 ARG A N 1
ATOM 1876 C CA . ARG A 1 252 ? 31.161 39.787 10.884 1.00 20.00 272 ARG A CA 1
ATOM 1877 C C . ARG A 1 252 ? 32.360 39.319 11.734 1.00 22.61 272 ARG A C 1
ATOM 1878 O O . ARG A 1 252 ? 32.887 38.247 11.448 1.00 21.04 272 ARG A O 1
ATOM 1886 N N . PRO A 1 253 ? 32.783 40.033 12.809 1.00 20.83 273 PRO A N 1
ATOM 1887 C CA . PRO A 1 253 ? 33.898 39.518 13.625 1.00 21.62 273 PRO A CA 1
ATOM 1888 C C . PRO A 1 253 ? 33.603 38.116 14.153 1.00 23.20 273 PRO A C 1
ATOM 1889 O O . PRO A 1 253 ? 34.496 37.281 14.149 1.00 23.86 273 PRO A O 1
ATOM 1893 N N . ALA A 1 254 ? 32.350 37.842 14.551 1.00 20.15 274 ALA A N 1
ATOM 1894 C CA . ALA A 1 254 ? 31.966 36.512 15.047 1.00 20.68 274 ALA A CA 1
ATOM 1895 C C . ALA A 1 254 ? 32.106 35.456 13.959 1.00 21.46 274 ALA A C 1
ATOM 1896 O O . ALA A 1 254 ? 32.531 34.339 14.253 1.00 22.52 274 ALA A O 1
ATOM 1898 N N . VAL A 1 255 ? 31.786 35.797 12.691 1.00 18.36 275 VAL A N 1
ATOM 1899 C CA . VAL A 1 255 ? 31.939 34.834 11.595 1.00 16.55 275 VAL A CA 1
ATOM 1900 C C . VAL A 1 255 ? 33.430 34.560 11.374 1.00 19.64 275 VAL A C 1
ATOM 1901 O O . VAL A 1 255 ? 33.829 33.408 11.244 1.00 19.91 275 VAL A O 1
ATOM 1905 N N . VAL A 1 256 ? 34.235 35.624 11.293 1.00 17.62 276 VAL A N 1
ATOM 1906 C CA . VAL A 1 256 ? 35.689 35.489 11.124 1.00 18.01 276 VAL A CA 1
ATOM 1907 C C . VAL A 1 256 ? 36.262 34.653 12.265 1.00 21.39 276 VAL A C 1
ATOM 1908 O O . VAL A 1 256 ? 37.043 33.736 12.005 1.00 22.86 276 VAL A O 1
ATOM 1912 N N . ASN A 1 257 ? 35.855 34.929 13.515 1.00 20.16 277 ASN A N 1
ATOM 1913 C CA . ASN A 1 257 ? 36.361 34.178 14.667 1.00 20.61 277 ASN A CA 1
ATOM 1914 C C . ASN A 1 257 ? 35.970 32.710 14.639 1.00 22.79 277 ASN A C 1
ATOM 1915 O O . ASN A 1 257 ? 36.768 31.856 15.026 1.00 22.88 277 ASN A O 1
ATOM 1920 N N . PHE A 1 258 ? 34.737 32.426 14.190 1.00 19.20 278 PHE A N 1
ATOM 1921 C CA . PHE A 1 258 ? 34.236 31.055 14.089 1.00 17.68 278 PHE A CA 1
ATOM 1922 C C . PHE A 1 258 ? 35.061 30.249 13.085 1.00 19.26 278 PHE A C 1
ATOM 1923 O O . PHE A 1 258 ? 35.495 29.138 13.377 1.00 20.12 278 PHE A O 1
ATOM 1931 N N . LEU A 1 259 ? 35.335 30.848 11.904 1.00 17.88 279 LEU A N 1
ATOM 1932 C CA . LEU A 1 259 ? 36.147 30.209 10.879 1.00 16.37 279 LEU A CA 1
ATOM 1933 C C . LEU A 1 259 ? 37.577 30.025 11.373 1.00 20.63 279 LEU A C 1
ATOM 1934 O O . LEU A 1 259 ? 38.167 28.974 11.146 1.00 19.42 279 LEU A O 1
ATOM 1939 N N . LYS A 1 260 ? 38.129 31.042 12.072 1.00 19.95 280 LYS A N 1
ATOM 1940 C CA . LYS A 1 260 ? 39.487 30.931 12.635 1.00 21.09 280 LYS A CA 1
ATOM 1941 C C . LYS A 1 260 ? 39.546 29.775 13.641 1.00 23.16 280 LYS A C 1
ATOM 1942 O O . LYS A 1 260 ? 40.547 29.056 13.661 1.00 23.54 280 LYS A O 1
ATOM 1948 N N . LYS A 1 261 ? 38.478 29.587 14.449 1.00 21.93 281 LYS A N 1
ATOM 1949 C CA . LYS A 1 261 ? 38.410 28.519 15.464 1.00 21.62 281 LYS A CA 1
ATOM 1950 C C . LYS A 1 261 ? 38.392 27.144 14.791 1.00 24.12 281 LYS A C 1
ATOM 1951 O O . LYS A 1 261 ? 39.079 26.225 15.245 1.00 24.32 281 LYS A O 1
ATOM 1957 N N . ILE A 1 262 ? 37.661 27.018 13.673 1.00 20.87 282 ILE A N 1
ATOM 1958 C CA . ILE A 1 262 ? 37.644 25.743 12.946 1.00 19.75 282 ILE A CA 1
ATOM 1959 C C . ILE A 1 262 ? 39.059 25.325 12.530 1.00 23.75 282 ILE A C 1
ATOM 1960 O O . ILE A 1 262 ? 39.416 24.162 12.708 1.00 23.61 282 ILE A O 1
ATOM 1965 N N . VAL A 1 263 ? 39.835 26.235 11.925 1.00 20.40 283 VAL A N 1
ATOM 1966 C CA . VAL A 1 263 ? 41.158 25.836 11.456 1.00 21.71 283 VAL A CA 1
ATOM 1967 C C . VAL A 1 263 ? 42.207 25.867 12.571 1.00 27.32 283 VAL A C 1
ATOM 1968 O O . VAL A 1 263 ? 43.263 25.274 12.396 1.00 27.79 283 VAL A O 1
ATOM 1972 N N . HIS A 1 264 ? 41.906 26.496 13.714 1.00 25.38 284 HIS A N 1
ATOM 1973 C CA . HIS A 1 264 ? 42.836 26.432 14.858 1.00 26.83 284 HIS A CA 1
ATOM 1974 C C . HIS A 1 264 ? 42.675 25.026 15.485 1.00 31.66 284 HIS A C 1
ATOM 1975 O O . HIS A 1 264 ? 43.671 24.367 15.799 1.00 34.04 284 HIS A O 1
ATOM 1982 N N . ARG A 1 265 ? 41.416 24.566 15.646 1.00 26.62 285 ARG A N 1
ATOM 1983 C CA . ARG A 1 265 ? 41.131 23.251 16.222 1.00 25.84 285 ARG A CA 1
ATOM 1984 C C . ARG A 1 265 ? 41.503 22.104 15.269 1.00 29.23 285 ARG A C 1
ATOM 1985 O O . ARG A 1 265 ? 42.047 21.084 15.713 1.00 29.66 285 ARG A O 1
ATOM 1993 N N . PHE A 1 266 ? 41.228 22.283 13.963 1.00 24.58 286 PHE A N 1
ATOM 1994 C CA . PHE A 1 266 ? 41.462 21.270 12.930 1.00 23.34 286 PHE A CA 1
ATOM 1995 C C . PHE A 1 266 ? 42.286 21.867 11.778 1.00 26.35 286 PHE A C 1
ATOM 1996 O O . PHE A 1 266 ? 41.747 22.233 10.742 1.00 24.86 286 PHE A O 1
ATOM 2004 N N . PRO A 1 267 ? 43.622 21.978 11.937 1.00 24.11 287 PRO A N 1
ATOM 2005 C CA . PRO A 1 267 ? 44.433 22.646 10.907 1.00 23.67 287 PRO A CA 1
ATOM 2006 C C . PRO A 1 267 ? 44.419 22.049 9.519 1.00 25.52 287 PRO A C 1
ATOM 2007 O O . PRO A 1 267 ? 44.625 22.788 8.556 1.00 25.08 287 PRO A O 1
ATOM 2011 N N . ALA A 1 268 ? 44.208 20.732 9.410 1.00 22.43 288 ALA A N 1
ATOM 2012 C CA . ALA A 1 268 ? 44.210 20.052 8.115 1.00 23.17 288 ALA A CA 1
ATOM 2013 C C . ALA A 1 268 ? 42.796 19.890 7.539 1.00 24.53 288 ALA A C 1
ATOM 2014 O O . ALA A 1 268 ? 42.650 19.219 6.524 1.00 22.84 288 ALA A O 1
ATOM 2016 N N . ILE A 1 269 ? 41.768 20.516 8.158 1.00 20.42 289 ILE A N 1
ATOM 2017 C CA . ILE A 1 269 ? 40.381 20.329 7.708 1.00 19.48 289 ILE A CA 1
ATOM 2018 C C . ILE A 1 269 ? 40.099 20.909 6.312 1.00 23.05 289 ILE A C 1
ATOM 2019 O O . ILE A 1 269 ? 40.720 21.898 5.907 1.00 23.08 289 ILE A O 1
ATOM 2024 N N . ASN A 1 270 ? 39.119 20.293 5.596 1.00 19.44 290 ASN A N 1
ATOM 2025 C CA . ASN A 1 270 ? 38.621 20.767 4.321 1.00 18.36 290 ASN A CA 1
ATOM 2026 C C . ASN A 1 270 ? 37.263 21.356 4.660 1.00 20.29 290 ASN A C 1
ATOM 2027 O O . ASN A 1 270 ? 36.463 20.664 5.284 1.00 19.38 290 ASN A O 1
ATOM 2032 N N . LEU A 1 271 ? 37.008 22.629 4.311 1.00 17.46 291 LEU A N 1
ATOM 2033 C CA . LEU A 1 271 ? 35.723 23.278 4.584 1.00 17.65 291 LEU A CA 1
ATOM 2034 C C . LEU A 1 271 ? 34.958 23.414 3.279 1.00 18.78 291 LEU A C 1
ATOM 2035 O O . LEU A 1 271 ? 35.518 23.873 2.275 1.00 18.81 291 LEU A O 1
ATOM 2040 N N . ILE A 1 272 ? 33.650 23.074 3.310 1.00 15.24 292 ILE A N 1
ATOM 2041 C CA . ILE A 1 272 ? 32.781 23.295 2.167 1.00 15.48 292 ILE A CA 1
ATOM 2042 C C . ILE A 1 272 ? 31.715 24.254 2.663 1.00 18.68 292 ILE A C 1
ATOM 2043 O O . ILE A 1 272 ? 30.986 23.939 3.613 1.00 18.05 292 ILE A O 1
ATOM 2048 N N . ILE A 1 273 ? 31.676 25.446 2.083 1.00 15.36 293 ILE A N 1
ATOM 2049 C CA . ILE A 1 273 ? 30.697 26.443 2.472 1.00 14.62 293 ILE A CA 1
ATOM 2050 C C . ILE A 1 273 ? 29.760 26.665 1.309 1.00 17.40 293 ILE A C 1
ATOM 2051 O O . ILE A 1 273 ? 30.218 26.871 0.198 1.00 15.39 293 ILE A O 1
ATOM 2056 N N . ILE A 1 274 ? 28.441 26.638 1.560 1.00 15.02 294 ILE A N 1
ATOM 2057 C CA . ILE A 1 274 ? 27.462 26.964 0.516 1.00 14.39 294 ILE A CA 1
ATOM 2058 C C . ILE A 1 274 ? 26.777 28.238 0.949 1.00 16.60 294 ILE A C 1
ATOM 2059 O O . ILE A 1 274 ? 26.311 28.337 2.091 1.00 15.50 294 ILE A O 1
ATOM 2064 N N . GLU A 1 275 ? 26.763 29.237 0.055 1.00 14.05 295 GLU A N 1
ATOM 2065 C CA . GLU A 1 275 ? 26.111 30.502 0.329 1.00 13.65 295 GLU A CA 1
ATOM 2066 C C . GLU A 1 275 ? 25.296 30.982 -0.845 1.00 18.20 295 GLU A C 1
ATOM 2067 O O . GLU A 1 275 ? 25.417 30.462 -1.952 1.00 20.40 295 GLU A O 1
ATOM 2073 N N . VAL A 1 276 ? 24.386 31.928 -0.576 1.00 15.38 296 VAL A N 1
ATOM 2074 C CA . VAL A 1 276 ? 23.619 32.588 -1.614 1.00 13.43 296 VAL A CA 1
ATOM 2075 C C . VAL A 1 276 ? 24.212 33.957 -1.824 1.00 15.44 296 VAL A C 1
ATOM 2076 O O . VAL A 1 276 ? 24.257 34.776 -0.910 1.00 15.08 296 VAL A O 1
ATOM 2080 N N . ASP A 1 277 ? 24.610 34.234 -3.070 1.00 13.74 297 ASP A N 1
ATOM 2081 C CA . ASP A 1 277 ? 25.160 35.531 -3.445 1.00 14.02 297 ASP A CA 1
ATOM 2082 C C . ASP A 1 277 ? 24.015 36.546 -3.439 1.00 15.38 297 ASP A C 1
ATOM 2083 O O . ASP A 1 277 ? 23.005 36.331 -4.113 1.00 16.53 297 ASP A O 1
ATOM 2088 N N . ASN A 1 278 ? 24.174 37.645 -2.702 1.00 13.41 298 ASN A N 1
ATOM 2089 C CA . ASN A 1 278 ? 23.142 38.686 -2.626 1.00 13.52 298 ASN A CA 1
ATOM 2090 C C . ASN A 1 278 ? 23.228 39.605 -3.841 1.00 16.20 298 ASN A C 1
ATOM 2091 O O . ASN A 1 278 ? 24.002 40.577 -3.851 1.00 15.91 298 ASN A O 1
ATOM 2096 N N . GLN A 1 279 ? 22.385 39.328 -4.831 1.00 14.68 299 GLN A N 1
ATOM 2097 C CA . GLN A 1 279 ? 22.310 40.101 -6.077 1.00 14.33 299 GLN A CA 1
ATOM 2098 C C . GLN A 1 279 ? 20.879 40.653 -6.247 1.00 19.38 299 GLN A C 1
ATOM 2099 O O . GLN A 1 279 ? 20.392 40.811 -7.367 1.00 18.36 299 GLN A O 1
ATOM 2105 N N . PHE A 1 280 ? 20.226 40.945 -5.113 1.00 18.29 300 PHE A N 1
ATOM 2106 C CA . PHE A 1 280 ? 18.853 41.461 -5.022 1.00 17.40 300 PHE A CA 1
ATOM 2107 C C . PHE A 1 280 ? 18.673 42.749 -5.830 1.00 21.56 300 PHE A C 1
ATOM 2108 O O . PHE A 1 280 ? 17.579 43.024 -6.330 1.00 19.90 300 PHE A O 1
ATOM 2116 N N . ASP A 1 281 ? 19.764 43.521 -5.967 1.00 20.70 301 ASP A N 1
ATOM 2117 C CA . ASP A 1 281 ? 19.811 44.806 -6.632 1.00 22.98 301 ASP A CA 1
ATOM 2118 C C . ASP A 1 281 ? 20.362 44.735 -8.068 1.00 24.78 301 ASP A C 1
ATOM 2119 O O . ASP A 1 281 ? 20.594 45.772 -8.665 1.00 24.50 301 ASP A O 1
ATOM 2124 N N . ASN A 1 282 ? 20.536 43.521 -8.628 1.00 19.77 302 ASN A N 1
ATOM 2125 C CA . ASN A 1 282 ? 21.159 43.294 -9.929 1.00 19.18 302 ASN A CA 1
ATOM 2126 C C . ASN A 1 282 ? 20.030 43.055 -10.929 1.00 23.42 302 ASN A C 1
ATOM 2127 O O . ASN A 1 282 ? 19.413 41.981 -10.917 1.00 21.16 302 ASN A O 1
ATOM 2132 N N . ALA A 1 283 ? 19.759 44.062 -11.791 1.00 23.52 303 ALA A N 1
ATOM 2133 C CA . ALA A 1 283 ? 18.646 44.024 -12.761 1.00 23.69 303 ALA A CA 1
ATOM 2134 C C . ALA A 1 283 ? 18.564 42.760 -13.602 1.00 21.67 303 ALA A C 1
ATOM 2135 O O . ALA A 1 283 ? 17.495 42.135 -13.661 1.00 20.67 303 ALA A O 1
ATOM 2137 N N . GLY A 1 284 ? 19.672 42.404 -14.244 1.00 20.05 304 GLY A N 1
ATOM 2138 C CA . GLY A 1 284 ? 19.741 41.246 -15.130 1.00 19.62 304 GLY A CA 1
ATOM 2139 C C . GLY A 1 284 ? 19.578 39.934 -14.390 1.00 18.75 304 GLY A C 1
ATOM 2140 O O . GLY A 1 284 ? 18.818 39.061 -14.811 1.00 17.90 304 GLY A O 1
ATOM 2141 N N . ALA A 1 285 ? 20.229 39.818 -13.223 1.00 16.81 305 ALA A N 1
ATOM 2142 C CA . ALA A 1 285 ? 20.091 38.587 -12.455 1.00 16.77 305 ALA A CA 1
ATOM 2143 C C . ALA A 1 285 ? 18.640 38.362 -12.025 1.00 16.01 305 ALA A C 1
ATOM 2144 O O . ALA A 1 285 ? 18.179 37.229 -11.980 1.00 16.05 305 ALA A O 1
ATOM 2146 N N . MET A 1 286 ? 17.923 39.438 -11.706 1.00 13.48 306 MET A N 1
ATOM 2147 C CA . MET A 1 286 ? 16.581 39.320 -11.151 1.00 14.89 306 MET A CA 1
ATOM 2148 C C . MET A 1 286 ? 15.514 39.052 -12.179 1.00 16.29 306 MET A C 1
ATOM 2149 O O . MET A 1 286 ? 14.348 38.885 -11.797 1.00 16.43 306 MET A O 1
ATOM 2154 N N . ARG A 1 287 ? 15.895 38.986 -13.478 1.00 14.19 307 ARG A N 1
ATOM 2155 C CA . ARG A 1 287 ? 14.924 38.670 -14.532 1.00 14.28 307 ARG A CA 1
ATOM 2156 C C . ARG A 1 287 ? 14.885 37.176 -14.852 1.00 16.08 307 ARG A C 1
ATOM 2157 O O . ARG A 1 287 ? 14.006 36.731 -15.601 1.00 15.47 307 ARG A O 1
ATOM 2165 N N . HIS A 1 288 ? 15.844 36.410 -14.308 1.00 14.69 308 HIS A N 1
ATOM 2166 C CA . HIS A 1 288 ? 15.871 34.970 -14.500 1.00 13.39 308 HIS A CA 1
ATOM 2167 C C . HIS A 1 288 ? 14.596 34.425 -13.806 1.00 15.26 308 HIS A C 1
ATOM 2168 O O . HIS A 1 288 ? 14.285 34.816 -12.675 1.00 14.30 308 HIS A O 1
ATOM 2175 N N . GLY A 1 289 ? 13.912 33.481 -14.454 1.00 13.54 309 GLY A N 1
ATOM 2176 C CA . GLY A 1 289 ? 12.679 32.903 -13.911 1.00 13.64 309 GLY A CA 1
ATOM 2177 C C . GLY A 1 289 ? 12.810 32.378 -12.479 1.00 14.61 309 GLY A C 1
ATOM 2178 O O . GLY A 1 289 ? 11.888 32.496 -11.666 1.00 14.55 309 GLY A O 1
ATOM 2179 N N . LEU A 1 290 ? 13.967 31.727 -12.180 1.00 12.40 310 LEU A N 1
ATOM 2180 C CA . LEU A 1 290 ? 14.162 31.206 -10.817 1.00 11.61 310 LEU A CA 1
ATOM 2181 C C . LEU A 1 290 ? 14.541 32.306 -9.825 1.00 13.72 310 LEU A C 1
ATOM 2182 O O . LEU A 1 290 ? 14.255 32.190 -8.620 1.00 14.41 310 LEU A O 1
ATOM 2187 N N . ALA A 1 291 ? 15.250 33.357 -10.325 1.00 12.96 311 ALA A N 1
ATOM 2188 C CA . ALA A 1 291 ? 15.532 34.491 -9.462 1.00 13.91 311 ALA A CA 1
ATOM 2189 C C . ALA A 1 291 ? 14.204 35.114 -9.027 1.00 16.59 311 ALA A C 1
ATOM 2190 O O . ALA A 1 291 ? 14.036 35.393 -7.838 1.00 15.83 311 ALA A O 1
ATOM 2192 N N . LEU A 1 292 ? 13.213 35.213 -9.940 1.00 14.72 312 LEU A N 1
ATOM 2193 C CA . LEU A 1 292 ? 11.918 35.786 -9.556 1.00 13.82 312 LEU A CA 1
ATOM 2194 C C . LEU A 1 292 ? 11.113 34.853 -8.689 1.00 15.70 312 LEU A C 1
ATOM 2195 O O . LEU A 1 292 ? 10.503 35.310 -7.719 1.00 18.26 312 LEU A O 1
ATOM 2200 N N . ALA A 1 293 ? 11.093 33.539 -9.014 1.00 12.78 313 ALA A N 1
ATOM 2201 C CA . ALA A 1 293 ? 10.246 32.609 -8.273 1.00 13.40 313 ALA A CA 1
ATOM 2202 C C . ALA A 1 293 ? 10.738 32.309 -6.872 1.00 16.29 313 ALA A C 1
ATOM 2203 O O . ALA A 1 293 ? 9.938 32.103 -5.955 1.00 16.56 313 ALA A O 1
ATOM 2205 N N . TYR A 1 294 ? 12.085 32.195 -6.734 1.00 12.63 314 TYR A N 1
ATOM 2206 C CA . TYR A 1 294 ? 12.646 31.786 -5.460 1.00 12.48 314 TYR A CA 1
ATOM 2207 C C . TYR A 1 294 ? 13.534 32.849 -4.830 1.00 14.35 314 TYR A C 1
ATOM 2208 O O . TYR A 1 294 ? 13.403 33.106 -3.608 1.00 13.77 314 TYR A O 1
ATOM 2217 N N . TYR A 1 295 ? 14.482 33.433 -5.599 1.00 13.67 315 TYR A N 1
ATOM 2218 C CA . TYR A 1 295 ? 15.442 34.303 -4.933 1.00 12.20 315 TYR A CA 1
ATOM 2219 C C . TYR A 1 295 ? 14.858 35.645 -4.480 1.00 14.70 315 TYR A C 1
ATOM 2220 O O . TYR A 1 295 ? 15.228 36.129 -3.409 1.00 13.89 315 TYR A O 1
ATOM 2229 N N . ASN A 1 296 ? 13.909 36.191 -5.238 1.00 13.73 316 ASN A N 1
ATOM 2230 C CA . ASN A 1 296 ? 13.321 37.472 -4.845 1.00 13.66 316 ASN A CA 1
ATOM 2231 C C . ASN A 1 296 ? 12.584 37.290 -3.481 1.00 15.90 316 ASN A C 1
ATOM 2232 O O . ASN A 1 296 ? 12.906 38.034 -2.555 1.00 15.91 316 ASN A O 1
ATOM 2237 N N . PRO A 1 297 ? 11.710 36.262 -3.263 1.00 13.58 317 PRO A N 1
ATOM 2238 C CA . PRO A 1 297 ? 11.152 36.082 -1.900 1.00 14.67 317 PRO A CA 1
ATOM 2239 C C . PRO A 1 297 ? 12.251 35.741 -0.869 1.00 15.31 317 PRO A C 1
ATOM 2240 O O . PRO A 1 297 ? 12.155 36.161 0.290 1.00 14.91 317 PRO A O 1
ATOM 2244 N N . TYR A 1 298 ? 13.284 34.953 -1.249 1.00 13.82 318 TYR A N 1
ATOM 2245 C CA . TYR A 1 298 ? 14.361 34.597 -0.324 1.00 14.69 318 TYR A CA 1
ATOM 2246 C C . TYR A 1 298 ? 15.118 35.852 0.159 1.00 16.15 318 TYR A C 1
ATOM 2247 O O . TYR A 1 298 ? 15.347 36.017 1.366 1.00 13.79 318 TYR A O 1
ATOM 2256 N N . TYR A 1 299 ? 15.451 36.763 -0.757 1.00 13.12 319 TYR A N 1
ATOM 2257 C CA . TYR A 1 299 ? 16.106 38.009 -0.384 1.00 12.71 319 TYR A CA 1
ATOM 2258 C C . TYR A 1 299 ? 15.196 38.848 0.530 1.00 14.90 319 TYR A C 1
ATOM 2259 O O . TYR A 1 299 ? 15.646 39.378 1.532 1.00 14.40 319 TYR A O 1
ATOM 2268 N N . LEU A 1 300 ? 13.890 38.880 0.227 1.00 13.92 320 LEU A N 1
ATOM 2269 C CA . LEU A 1 300 ? 12.960 39.638 1.064 1.00 13.92 320 LEU A CA 1
ATOM 2270 C C . LEU A 1 300 ? 12.911 39.086 2.488 1.00 14.47 320 LEU A C 1
ATOM 2271 O O . LEU A 1 300 ? 13.009 39.867 3.422 1.00 16.36 320 LEU A O 1
ATOM 2276 N N . LEU A 1 301 ? 12.821 37.766 2.646 1.00 13.01 321 LEU A N 1
ATOM 2277 C CA . LEU A 1 301 ? 12.800 37.158 3.987 1.00 14.53 321 LEU A CA 1
ATOM 2278 C C . LEU A 1 301 ? 14.036 37.549 4.763 1.00 20.02 321 LEU A C 1
ATOM 2279 O O . LEU A 1 301 ? 13.960 37.820 5.970 1.00 17.52 321 LEU A O 1
ATOM 2284 N N . HIS A 1 302 ? 15.184 37.549 4.077 1.00 15.79 322 HIS A N 1
ATOM 2285 C CA . HIS A 1 302 ? 16.456 37.838 4.737 1.00 17.53 322 HIS A CA 1
ATOM 2286 C C . HIS A 1 302 ? 16.639 39.318 5.087 1.00 22.84 322 HIS A C 1
ATOM 2287 O O . HIS A 1 302 ? 17.617 39.638 5.775 1.00 25.78 322 HIS A O 1
ATOM 2294 N N . CYS A 1 303 ? 15.711 40.215 4.697 1.00 16.27 323 CYS A N 1
ATOM 2295 C CA . CYS A 1 303 ? 15.719 41.593 5.185 1.00 16.94 323 CYS A CA 1
ATOM 2296 C C . CYS A 1 303 ? 14.911 41.679 6.488 1.00 20.77 323 CYS A C 1
ATOM 2297 O O . CYS A 1 303 ? 14.970 42.705 7.143 1.00 22.81 323 CYS A O 1
ATOM 2300 N N . PHE A 1 304 ? 14.025 40.699 6.727 1.00 16.72 324 PHE A N 1
ATOM 2301 C CA . PHE A 1 304 ? 13.155 40.709 7.904 1.00 15.73 324 PHE A CA 1
ATOM 2302 C C . PHE A 1 304 ? 13.532 39.742 8.993 1.00 20.65 324 PHE A C 1
ATOM 2303 O O . PHE A 1 304 ? 12.990 39.843 10.092 1.00 23.48 324 PHE A O 1
ATOM 2311 N N . THR A 1 305 ? 14.430 38.810 8.726 1.00 17.21 325 THR A N 1
ATOM 2312 C CA . THR A 1 305 ? 14.895 37.876 9.754 1.00 16.85 325 THR A CA 1
ATOM 2313 C C . THR A 1 305 ? 16.299 38.295 10.151 1.00 19.72 325 THR A C 1
ATOM 2314 O O . THR A 1 305 ? 16.908 39.141 9.482 1.00 21.33 325 THR A O 1
ATOM 2318 N N . ASN A 1 306 ? 16.804 37.730 11.240 1.00 17.66 326 ASN A N 1
ATOM 2319 C CA A ASN A 1 306 ? 18.141 38.114 11.691 0.50 17.54 326 ASN A CA 1
ATOM 2320 C CA B ASN A 1 306 ? 18.128 38.044 11.756 0.50 18.01 326 ASN A CA 1
ATOM 2321 C C . ASN A 1 306 ? 19.247 37.318 10.990 1.00 22.59 326 ASN A C 1
ATOM 2322 O O . ASN A 1 306 ? 20.120 36.697 11.607 1.00 25.84 326 ASN A O 1
ATOM 2331 N N . GLN A 1 307 ? 19.205 37.335 9.669 1.00 19.98 327 GLN A N 1
ATOM 2332 C CA . GLN A 1 307 ? 20.206 36.647 8.880 1.00 19.91 327 GLN A CA 1
ATOM 2333 C C . GLN A 1 307 ? 20.631 37.671 7.875 1.00 24.09 327 GLN A C 1
ATOM 2334 O O . GLN A 1 307 ? 19.824 38.544 7.515 1.00 25.21 327 GLN A O 1
ATOM 2340 N N . LEU A 1 308 ? 21.874 37.578 7.394 1.00 17.59 328 LEU A N 1
ATOM 2341 C CA . LEU A 1 308 ? 22.337 38.557 6.461 1.00 17.70 328 LEU A CA 1
ATOM 2342 C C . LEU A 1 308 ? 23.011 37.915 5.276 1.00 18.90 328 LEU A C 1
ATOM 2343 O O . LEU A 1 308 ? 24.052 37.286 5.449 1.00 19.16 328 LEU A O 1
ATOM 2348 N N . LEU A 1 309 ? 22.478 38.169 4.070 1.00 15.13 329 LEU A N 1
ATOM 2349 C CA . LEU A 1 309 ? 23.077 37.677 2.827 1.00 15.08 329 LEU A CA 1
ATOM 2350 C C . LEU A 1 309 ? 24.037 38.732 2.282 1.00 18.02 329 LEU A C 1
ATOM 2351 O O . LEU A 1 309 ? 23.691 39.913 2.230 1.00 16.51 329 LEU A O 1
ATOM 2356 N N . VAL A 1 310 ? 25.227 38.313 1.879 1.00 14.44 330 VAL A N 1
ATOM 2357 C CA . VAL A 1 310 ? 26.187 39.234 1.301 1.00 14.38 330 VAL A CA 1
ATOM 2358 C C . VAL A 1 310 ? 26.629 38.694 -0.072 1.00 16.52 330 VAL A C 1
ATOM 2359 O O . VAL A 1 310 ? 26.120 37.634 -0.518 1.00 15.90 330 VAL A O 1
ATOM 2363 N N . GLN A 1 311 ? 27.545 39.402 -0.745 1.00 15.47 331 GLN A N 1
ATOM 2364 C CA . GLN A 1 311 ? 27.961 38.978 -2.084 1.00 14.08 331 GLN A CA 1
ATOM 2365 C C . GLN A 1 311 ? 29.144 38.005 -2.071 1.00 15.26 331 GLN A C 1
ATOM 2366 O O . GLN A 1 311 ? 29.874 37.910 -1.090 1.00 15.99 331 GLN A O 1
ATOM 2372 N N . ASP A 1 312 ? 29.323 37.290 -3.188 1.00 15.16 332 ASP A N 1
ATOM 2373 C CA . ASP A 1 312 ? 30.423 36.343 -3.377 1.00 14.14 332 ASP A CA 1
ATOM 2374 C C . ASP A 1 312 ? 31.771 37.003 -2.923 1.00 16.47 332 ASP A C 1
ATOM 2375 O O . ASP A 1 312 ? 32.496 36.432 -2.104 1.00 17.48 332 ASP A O 1
ATOM 2380 N N . ALA A 1 313 ? 32.055 38.252 -3.393 1.00 15.91 333 ALA A N 1
ATOM 2381 C CA . ALA A 1 313 ? 33.298 38.954 -3.034 1.00 17.04 333 ALA A CA 1
ATOM 2382 C C . ALA A 1 313 ? 33.416 39.174 -1.508 1.00 18.82 333 ALA A C 1
ATOM 2383 O O . ALA A 1 313 ? 34.508 39.088 -0.949 1.00 18.91 333 ALA A O 1
ATOM 2385 N N . ASP A 1 314 ? 32.272 39.433 -0.837 1.00 17.03 334 ASP A N 1
ATOM 2386 C CA . ASP A 1 314 ? 32.272 39.642 0.614 1.00 15.88 334 ASP A CA 1
ATOM 2387 C C . ASP A 1 314 ? 32.659 38.357 1.356 1.00 18.71 334 ASP A C 1
ATOM 2388 O O . ASP A 1 314 ? 33.453 38.418 2.319 1.00 18.28 334 ASP A O 1
ATOM 2393 N N . TRP A 1 315 ? 32.138 37.197 0.885 1.00 15.60 335 TRP A N 1
ATOM 2394 C CA . TRP A 1 315 ? 32.512 35.914 1.481 1.00 15.62 335 TRP A CA 1
ATOM 2395 C C . TRP A 1 315 ? 33.983 35.631 1.259 1.00 18.46 335 TRP A C 1
ATOM 2396 O O . TRP A 1 315 ? 34.665 35.240 2.196 1.00 18.26 335 TRP A O 1
ATOM 2407 N N . LEU A 1 316 ? 34.469 35.847 0.032 1.00 15.17 336 LEU A N 1
ATOM 2408 C CA . LEU A 1 316 ? 35.883 35.610 -0.238 1.00 15.26 336 LEU A CA 1
ATOM 2409 C C . LEU A 1 316 ? 36.787 36.464 0.653 1.00 19.44 336 LEU A C 1
ATOM 2410 O O . LEU A 1 316 ? 37.867 36.001 1.055 1.00 20.12 336 LEU A O 1
ATOM 2415 N N . ASP A 1 317 ? 36.354 37.702 0.969 1.00 18.52 337 ASP A N 1
ATOM 2416 C CA . ASP A 1 317 ? 37.131 38.594 1.841 1.00 18.36 337 ASP A CA 1
ATOM 2417 C C . ASP A 1 317 ? 37.121 38.087 3.297 1.00 18.90 337 ASP A C 1
ATOM 2418 O O . ASP A 1 317 ? 38.159 38.088 3.963 1.00 19.90 337 ASP A O 1
ATOM 2423 N N . ILE A 1 318 ? 35.963 37.562 3.757 1.00 15.74 338 ILE A N 1
ATOM 2424 C CA . ILE A 1 318 ? 35.862 36.977 5.102 1.00 15.23 338 ILE A CA 1
ATOM 2425 C C . ILE A 1 318 ? 36.784 35.744 5.187 1.00 19.78 338 ILE A C 1
ATOM 2426 O O . ILE A 1 318 ? 37.456 35.547 6.201 1.00 20.19 338 ILE A O 1
ATOM 2431 N N . PHE A 1 319 ? 36.817 34.913 4.112 1.00 16.93 339 PHE A N 1
ATOM 2432 C CA . PHE A 1 319 ? 37.673 33.726 4.127 1.00 16.89 339 PHE A CA 1
ATOM 2433 C C . PHE A 1 319 ? 39.135 34.101 4.231 1.00 21.26 339 PHE A C 1
ATOM 2434 O O . PHE A 1 319 ? 39.852 33.524 5.048 1.00 22.02 339 PHE A O 1
ATOM 2442 N N . ALA A 1 320 ? 39.567 35.110 3.448 1.00 18.57 340 ALA A N 1
ATOM 2443 C CA . ALA A 1 320 ? 40.960 35.584 3.512 1.00 19.30 340 ALA A CA 1
ATOM 2444 C C . ALA A 1 320 ? 41.300 36.092 4.935 1.00 23.29 340 ALA A C 1
ATOM 2445 O O . ALA A 1 320 ? 42.360 35.762 5.467 1.00 23.19 340 ALA A O 1
ATOM 2447 N N . GLU A 1 321 ? 40.379 36.873 5.554 1.00 21.71 341 GLU A N 1
ATOM 2448 C CA . GLU A 1 321 ? 40.579 37.410 6.904 1.00 23.04 341 GLU A CA 1
ATOM 2449 C C . GLU A 1 321 ? 40.663 36.304 7.967 1.00 25.34 341 GLU A C 1
ATOM 2450 O O . GLU A 1 321 ? 41.373 36.445 8.970 1.00 25.21 341 GLU A O 1
ATOM 2456 N N . ALA A 1 322 ? 39.943 35.194 7.730 1.00 20.40 342 ALA A N 1
ATOM 2457 C CA . ALA A 1 322 ? 39.965 34.039 8.618 1.00 19.87 342 ALA A CA 1
ATOM 2458 C C . ALA A 1 322 ? 41.185 33.141 8.380 1.00 24.29 342 ALA A C 1
ATOM 2459 O O . ALA A 1 322 ? 41.334 32.130 9.077 1.00 24.32 342 ALA A O 1
ATOM 2461 N N . GLY A 1 323 ? 42.043 33.492 7.410 1.00 22.01 343 GLY A N 1
ATOM 2462 C CA . GLY A 1 323 ? 43.255 32.716 7.140 1.00 23.38 343 GLY A CA 1
ATOM 2463 C C . GLY A 1 323 ? 42.978 31.457 6.344 1.00 26.84 343 GLY A C 1
ATOM 2464 O O . GLY A 1 323 ? 43.646 30.441 6.537 1.00 25.77 343 GLY A O 1
ATOM 2465 N N . LEU A 1 324 ? 41.953 31.501 5.473 1.00 23.11 344 LEU A N 1
ATOM 2466 C CA . LEU A 1 324 ? 41.609 30.361 4.632 1.00 20.83 344 LEU A CA 1
ATOM 2467 C C . LEU A 1 324 ? 42.007 30.655 3.200 1.00 25.61 344 LEU A C 1
ATOM 2468 O O . LEU A 1 324 ? 42.020 31.812 2.787 1.00 27.83 344 LEU A O 1
ATOM 2473 N N . SER A 1 325 ? 42.301 29.607 2.443 1.00 21.66 345 SER A N 1
ATOM 2474 C CA . SER A 1 325 ? 42.633 29.703 1.037 1.00 21.04 345 SER A CA 1
ATOM 2475 C C . SER A 1 325 ? 41.575 29.010 0.232 1.00 24.58 345 SER A C 1
ATOM 2476 O O . SER A 1 325 ? 41.127 27.924 0.604 1.00 23.11 345 SER A O 1
ATOM 2479 N N . LEU A 1 326 ? 41.194 29.627 -0.895 1.00 20.90 346 LEU A N 1
ATOM 2480 C CA . LEU A 1 326 ? 40.202 29.043 -1.778 1.00 21.38 346 LEU A CA 1
ATOM 2481 C C . LEU A 1 326 ? 40.867 27.975 -2.641 1.00 24.63 346 LEU A C 1
ATOM 2482 O O . LEU A 1 326 ? 41.852 28.252 -3.329 1.00 25.75 346 LEU A O 1
ATOM 2487 N N . VAL A 1 327 ? 40.351 26.755 -2.565 1.00 19.58 347 VAL A N 1
ATOM 2488 C CA . VAL A 1 327 ? 40.809 25.632 -3.382 1.00 19.16 347 VAL A CA 1
ATOM 2489 C C . VAL A 1 327 ? 40.053 25.727 -4.699 1.00 23.46 347 VAL A C 1
ATOM 2490 O O . VAL A 1 327 ? 40.654 25.803 -5.768 1.00 23.79 347 VAL A O 1
ATOM 2494 N N . THR A 1 328 ? 38.702 25.762 -4.609 1.00 19.07 348 THR A N 1
ATOM 2495 C CA . THR A 1 328 ? 37.889 25.918 -5.799 1.00 19.36 348 THR A CA 1
ATOM 2496 C C . THR A 1 328 ? 36.536 26.431 -5.400 1.00 20.97 348 THR A C 1
ATOM 2497 O O . THR A 1 328 ? 36.137 26.316 -4.237 1.00 21.14 348 THR A O 1
ATOM 2501 N N . ARG A 1 329 ? 35.856 27.017 -6.353 1.00 19.30 349 ARG A N 1
ATOM 2502 C CA . ARG A 1 329 ? 34.513 27.569 -6.159 1.00 18.41 349 ARG A CA 1
ATOM 2503 C C . ARG A 1 329 ? 33.677 27.084 -7.336 1.00 21.78 349 ARG A C 1
ATOM 2504 O O . ARG A 1 329 ? 34.148 27.068 -8.485 1.00 22.62 349 ARG A O 1
ATOM 2512 N N . GLU A 1 330 ? 32.412 26.710 -7.070 1.00 18.19 350 GLU A N 1
ATOM 2513 C CA . GLU A 1 330 ? 31.539 26.210 -8.113 1.00 18.38 350 GLU A CA 1
ATOM 2514 C C . GLU A 1 330 ? 30.133 26.722 -7.837 1.00 19.41 350 GLU A C 1
ATOM 2515 O O . GLU A 1 330 ? 29.812 27.052 -6.688 1.00 20.78 350 GLU A O 1
ATOM 2521 N N . THR A 1 331 ? 29.276 26.712 -8.863 1.00 16.60 351 THR A N 1
ATOM 2522 C CA . THR A 1 331 ? 27.863 26.996 -8.654 1.00 14.89 351 THR A CA 1
ATOM 2523 C C . THR A 1 331 ? 27.117 25.668 -8.893 1.00 15.93 351 THR A C 1
ATOM 2524 O O . THR A 1 331 ? 27.737 24.644 -9.203 1.00 17.80 351 THR A O 1
ATOM 2528 N N . THR A 1 332 ? 25.797 25.678 -8.727 1.00 15.35 352 THR A N 1
ATOM 2529 C CA . THR A 1 332 ? 24.973 24.485 -8.894 1.00 14.04 352 THR A CA 1
ATOM 2530 C C . THR A 1 332 ? 24.902 24.113 -10.366 1.00 17.57 352 THR A C 1
ATOM 2531 O O . THR A 1 332 ? 25.215 24.918 -11.239 1.00 18.79 352 THR A O 1
ATOM 2535 N N . SER A 1 333 ? 24.478 22.874 -10.631 1.00 15.02 353 SER A N 1
ATOM 2536 C CA . SER A 1 333 ? 24.254 22.382 -11.976 1.00 14.35 353 SER A CA 1
ATOM 2537 C C . SER A 1 333 ? 23.238 23.299 -12.672 1.00 17.67 353 SER A C 1
ATOM 2538 O O . SER A 1 333 ? 22.189 23.597 -12.095 1.00 17.45 353 SER A O 1
ATOM 2541 N N . ASP A 1 334 ? 23.508 23.649 -13.931 1.00 17.17 354 ASP A N 1
ATOM 2542 C CA . ASP A 1 334 ? 22.593 24.506 -14.674 1.00 17.28 354 ASP A CA 1
ATOM 2543 C C . ASP A 1 334 ? 21.305 23.765 -15.077 1.00 20.02 354 ASP A C 1
ATOM 2544 O O . ASP A 1 334 ? 20.387 24.383 -15.607 1.00 20.94 354 ASP A O 1
ATOM 2549 N N . GLN A 1 335 ? 21.222 22.461 -14.770 1.00 16.69 355 GLN A N 1
ATOM 2550 C CA . GLN A 1 335 ? 19.991 21.703 -15.018 1.00 17.25 355 GLN A CA 1
ATOM 2551 C C . GLN A 1 335 ? 18.989 21.957 -13.901 1.00 19.46 355 GLN A C 1
ATOM 2552 O O . GLN A 1 335 ? 17.786 21.716 -14.085 1.00 18.54 355 GLN A O 1
ATOM 2558 N N . VAL A 1 336 ? 19.470 22.402 -12.721 1.00 16.07 356 VAL A N 1
ATOM 2559 C CA . VAL A 1 336 ? 18.592 22.605 -11.555 1.00 14.79 356 VAL A CA 1
ATOM 2560 C C . VAL A 1 336 ? 18.449 24.072 -11.168 1.00 15.17 356 VAL A C 1
ATOM 2561 O O . VAL A 1 336 ? 17.368 24.496 -10.750 1.00 17.38 356 VAL A O 1
ATOM 2565 N N . ASP A 1 337 ? 19.559 24.840 -11.265 1.00 12.67 357 ASP A N 1
ATOM 2566 C CA . ASP A 1 337 ? 19.516 26.239 -10.886 1.00 12.19 357 ASP A CA 1
ATOM 2567 C C . ASP A 1 337 ? 20.645 26.906 -11.619 1.00 15.02 357 ASP A C 1
ATOM 2568 O O . ASP A 1 337 ? 21.833 26.689 -11.323 1.00 15.88 357 ASP A O 1
ATOM 2573 N N . SER A 1 338 ? 20.282 27.672 -12.649 1.00 14.58 358 SER A N 1
ATOM 2574 C CA . SER A 1 338 ? 21.247 28.304 -13.528 1.00 14.30 358 SER A CA 1
ATOM 2575 C C . SER A 1 338 ? 21.401 29.782 -13.254 1.00 17.01 358 SER A C 1
ATOM 2576 O O . SER A 1 338 ? 21.960 30.488 -14.076 1.00 16.81 358 SER A O 1
ATOM 2579 N N . THR A 1 339 ? 20.993 30.229 -12.069 1.00 14.50 359 THR A N 1
ATOM 2580 C CA . THR A 1 339 ? 21.104 31.655 -11.727 1.00 14.86 359 THR A CA 1
ATOM 2581 C C . THR A 1 339 ? 22.552 32.025 -11.398 1.00 16.44 359 THR A C 1
ATOM 2582 O O . THR A 1 339 ? 22.874 33.206 -11.427 1.00 19.25 359 THR A O 1
ATOM 2586 N N . GLY A 1 340 ? 23.349 31.071 -10.938 1.00 13.70 360 GLY A N 1
ATOM 2587 C CA . GLY A 1 340 ? 24.716 31.369 -10.481 1.00 14.15 360 GLY A CA 1
ATOM 2588 C C . GLY A 1 340 ? 24.722 31.966 -9.071 1.00 18.28 360 GLY A C 1
ATOM 2589 O O . GLY A 1 340 ? 25.785 32.351 -8.577 1.00 18.18 360 GLY A O 1
ATOM 2590 N N . LEU A 1 341 ? 23.542 32.046 -8.418 1.00 14.47 361 LEU A N 1
ATOM 2591 C CA . LEU A 1 341 ? 23.414 32.664 -7.084 1.00 13.06 361 LEU A CA 1
ATOM 2592 C C . LEU A 1 341 ? 23.753 31.751 -5.939 1.00 18.34 361 LEU A C 1
ATOM 2593 O O . LEU A 1 341 ? 24.100 32.252 -4.880 1.00 16.94 361 LEU A O 1
ATOM 2598 N N . GLU A 1 342 ? 23.677 30.428 -6.138 1.00 14.59 362 GLU A N 1
ATOM 2599 C CA . GLU A 1 342 ? 24.051 29.479 -5.097 1.00 13.29 362 GLU A CA 1
ATOM 2600 C C . GLU A 1 342 ? 25.495 29.078 -5.402 1.00 16.27 362 GLU A C 1
ATOM 2601 O O . GLU A 1 342 ? 25.791 28.499 -6.475 1.00 16.72 362 GLU A O 1
ATOM 2607 N N . ILE A 1 343 ? 26.392 29.470 -4.490 1.00 13.75 363 ILE A N 1
ATOM 2608 C CA . ILE A 1 343 ? 27.835 29.273 -4.672 1.00 13.28 363 ILE A CA 1
ATOM 2609 C C . ILE A 1 343 ? 28.396 28.377 -3.585 1.00 16.42 363 ILE A C 1
ATOM 2610 O O . ILE A 1 343 ? 28.111 28.580 -2.398 1.00 16.28 363 ILE A O 1
ATOM 2615 N N . GLY A 1 344 ? 29.225 27.432 -4.007 1.00 15.52 364 GLY A N 1
ATOM 2616 C CA . GLY A 1 344 ? 29.923 26.531 -3.097 1.00 14.47 364 GLY A CA 1
ATOM 2617 C C . GLY A 1 344 ? 31.415 26.815 -3.133 1.00 14.77 364 GLY A C 1
ATOM 2618 O O . GLY A 1 344 ? 31.983 27.005 -4.206 1.00 16.65 364 GLY A O 1
ATOM 2619 N N . TYR A 1 345 ? 32.049 26.828 -1.953 1.00 13.63 365 TYR A N 1
ATOM 2620 C CA . TYR A 1 345 ? 33.487 27.097 -1.856 1.00 14.74 365 TYR A CA 1
ATOM 2621 C C . TYR A 1 345 ? 34.143 25.945 -1.151 1.00 17.54 365 TYR A C 1
ATOM 2622 O O . TYR A 1 345 ? 33.676 25.552 -0.076 1.00 16.61 365 TYR A O 1
ATOM 2631 N N . LEU A 1 346 ? 35.272 25.455 -1.696 1.00 15.90 366 LEU A N 1
ATOM 2632 C CA . LEU A 1 346 ? 36.061 24.436 -1.028 1.00 16.36 366 LEU A CA 1
ATOM 2633 C C . LEU A 1 346 ? 37.289 25.202 -0.517 1.00 18.36 366 LEU A C 1
ATOM 2634 O O . LEU A 1 346 ? 37.984 25.841 -1.314 1.00 18.31 366 LEU A O 1
ATOM 2639 N N . LEU A 1 347 ? 37.491 25.192 0.807 1.00 15.50 367 LEU A N 1
ATOM 2640 C CA . LEU A 1 347 ? 38.579 25.934 1.450 1.00 16.31 367 LEU A CA 1
ATOM 2641 C C . LEU A 1 347 ? 39.480 25.060 2.297 1.00 21.45 367 LEU A C 1
ATOM 2642 O O . LEU A 1 347 ? 39.100 23.969 2.733 1.00 19.69 367 LEU A O 1
ATOM 2647 N N . ARG A 1 348 ? 40.669 25.579 2.573 1.00 19.72 368 ARG A N 1
ATOM 2648 C CA . ARG A 1 348 ? 41.631 24.932 3.453 1.00 20.87 368 ARG A CA 1
ATOM 2649 C C . ARG A 1 348 ? 42.339 26.036 4.226 1.00 24.59 368 ARG A C 1
ATOM 2650 O O . ARG A 1 348 ? 42.236 27.207 3.849 1.00 23.40 368 ARG A O 1
ATOM 2658 N N . ARG A 1 349 ? 43.066 25.680 5.281 1.00 23.70 369 ARG A N 1
ATOM 2659 C CA . ARG A 1 349 ? 43.841 26.667 6.032 1.00 24.05 369 ARG A CA 1
ATOM 2660 C C . ARG A 1 349 ? 44.939 27.215 5.098 1.00 27.74 369 ARG A C 1
ATOM 2661 O O . ARG A 1 349 ? 45.562 26.436 4.370 1.00 29.56 369 ARG A O 1
ATOM 2669 N N . ALA A 1 350 ? 45.142 28.548 5.088 1.00 24.25 370 ALA A N 1
ATOM 2670 C CA . ALA A 1 350 ? 46.175 29.197 4.263 1.00 32.97 370 ALA A CA 1
ATOM 2671 C C . ALA A 1 350 ? 47.594 28.824 4.727 1.00 62.66 370 ALA A C 1
ATOM 2672 O O . ALA A 1 350 ? 47.827 28.624 5.923 1.00 37.94 370 ALA A O 1
ATOM 2674 N N . GLU B 1 10 ? -15.091 8.394 54.370 1.00 41.75 30 GLU B N 1
ATOM 2675 C CA . GLU B 1 10 ? -15.763 9.391 55.207 1.00 40.25 30 GLU B CA 1
ATOM 2676 C C . GLU B 1 10 ? -15.126 10.776 55.086 1.00 38.85 30 GLU B C 1
ATOM 2677 O O . GLU B 1 10 ? -15.816 11.771 55.350 1.00 40.27 30 GLU B O 1
ATOM 2683 N N . ASN B 1 11 ? -13.805 10.845 54.742 1.00 28.62 31 ASN B N 1
ATOM 2684 C CA . ASN B 1 11 ? -13.047 12.102 54.571 1.00 25.79 31 ASN B CA 1
ATOM 2685 C C . ASN B 1 11 ? -13.036 12.928 55.862 1.00 25.37 31 ASN B C 1
ATOM 2686 O O . ASN B 1 11 ? -13.129 14.156 55.819 1.00 21.03 31 ASN B O 1
ATOM 2691 N N . THR B 1 12 ? -12.943 12.260 57.014 1.00 23.16 32 THR B N 1
ATOM 2692 C CA . THR B 1 12 ? -12.973 12.950 58.306 1.00 22.53 32 THR B CA 1
ATOM 2693 C C . THR B 1 12 ? -11.905 14.046 58.424 1.00 22.61 32 THR B C 1
ATOM 2694 O O . THR B 1 12 ? -10.714 13.783 58.226 1.00 24.18 32 THR B O 1
ATOM 2698 N N . GLY B 1 13 ? -12.373 15.269 58.702 1.00 20.15 33 GLY B N 1
ATOM 2699 C CA . GLY B 1 13 ? -11.541 16.445 58.898 1.00 20.88 33 GLY B CA 1
ATOM 2700 C C . GLY B 1 13 ? -10.894 16.956 57.626 1.00 21.34 33 GLY B C 1
ATOM 2701 O O . GLY B 1 13 ? -9.986 17.794 57.683 1.00 20.59 33 GLY B O 1
ATOM 2702 N N . PHE B 1 14 ? -11.367 16.478 56.456 1.00 16.94 34 PHE B N 1
ATOM 2703 C CA . PHE B 1 14 ? -10.755 16.895 55.183 1.00 16.07 34 PHE B CA 1
ATOM 2704 C C . PHE B 1 14 ? -10.794 18.403 54.944 1.00 15.85 34 PHE B C 1
ATOM 2705 O O . PHE B 1 14 ? -9.784 19.004 54.568 1.00 16.50 34 PHE B O 1
ATOM 2713 N N . GLU B 1 15 ? -11.961 19.021 55.131 1.00 14.93 35 GLU B N 1
ATOM 2714 C CA . GLU B 1 15 ? -12.084 20.463 54.855 1.00 13.60 35 GLU B CA 1
ATOM 2715 C C . GLU B 1 15 ? -11.034 21.318 55.539 1.00 17.06 35 GLU B C 1
ATOM 2716 O O . GLU B 1 15 ? -10.471 22.214 54.916 1.00 16.56 35 GLU B O 1
ATOM 2722 N N . THR B 1 16 ? -10.742 21.038 56.829 1.00 15.82 36 THR B N 1
ATOM 2723 C CA . THR B 1 16 ? -9.740 21.855 57.498 1.00 15.39 36 THR B CA 1
ATOM 2724 C C . THR B 1 16 ? -8.372 21.727 56.820 1.00 17.43 36 THR B C 1
ATOM 2725 O O . THR B 1 16 ? -7.656 22.741 56.646 1.00 17.11 36 THR B O 1
ATOM 2729 N N . THR B 1 17 ? -8.026 20.500 56.375 1.00 15.70 37 THR B N 1
ATOM 2730 C CA . THR B 1 17 ? -6.766 20.307 55.670 1.00 14.53 37 THR B CA 1
ATOM 2731 C C . THR B 1 17 ? -6.778 20.979 54.294 1.00 15.94 37 THR B C 1
ATOM 2732 O O . THR B 1 17 ? -5.739 21.478 53.848 1.00 16.31 37 THR B O 1
ATOM 2736 N N . LEU B 1 18 ? -7.946 20.990 53.624 1.00 14.39 38 LEU B N 1
ATOM 2737 C CA . LEU B 1 18 ? -8.091 21.591 52.304 1.00 14.77 38 LEU B CA 1
ATOM 2738 C C . LEU B 1 18 ? -7.871 23.106 52.378 1.00 15.68 38 LEU B C 1
ATOM 2739 O O . LEU B 1 18 ? -7.141 23.660 51.556 1.00 15.79 38 LEU B O 1
ATOM 2744 N N . ILE B 1 19 ? -8.495 23.773 53.348 1.00 13.91 39 ILE B N 1
ATOM 2745 C CA . ILE B 1 19 ? -8.337 25.222 53.500 1.00 12.78 39 ILE B CA 1
ATOM 2746 C C . ILE B 1 19 ? -6.859 25.609 53.631 1.00 16.60 39 ILE B C 1
ATOM 2747 O O . ILE B 1 19 ? -6.405 26.597 53.030 1.00 16.44 39 ILE B O 1
ATOM 2752 N N . LYS B 1 20 ? -6.112 24.832 54.445 1.00 14.45 40 LYS B N 1
ATOM 2753 C CA . LYS B 1 20 ? -4.679 25.096 54.607 1.00 15.10 40 LYS B CA 1
ATOM 2754 C C . LYS B 1 20 ? -3.911 24.679 53.325 1.00 18.34 40 LYS B C 1
ATOM 2755 O O . LYS B 1 20 ? -3.010 25.391 52.888 1.00 17.67 40 LYS B O 1
ATOM 2761 N N . GLY B 1 21 ? -4.283 23.543 52.758 1.00 15.60 41 GLY B N 1
ATOM 2762 C CA . GLY B 1 21 ? -3.621 22.953 51.600 1.00 15.59 41 GLY B CA 1
ATOM 2763 C C . GLY B 1 21 ? -3.646 23.837 50.369 1.00 17.40 41 GLY B C 1
ATOM 2764 O O . GLY B 1 21 ? -2.676 23.843 49.599 1.00 17.87 41 GLY B O 1
ATOM 2765 N N . ILE B 1 22 ? -4.741 24.620 50.184 1.00 13.80 42 ILE B N 1
ATOM 2766 C CA . ILE B 1 22 ? -4.859 25.493 48.995 1.00 12.96 42 ILE B CA 1
ATOM 2767 C C . ILE B 1 22 ? -4.648 26.950 49.367 1.00 14.20 42 ILE B C 1
ATOM 2768 O O . ILE B 1 22 ? -4.900 27.809 48.533 1.00 14.68 42 ILE B O 1
ATOM 2773 N N . GLU B 1 23 ? -4.127 27.240 50.592 1.00 12.67 43 GLU B N 1
ATOM 2774 C CA . GLU B 1 23 ? -3.776 28.620 50.943 1.00 13.61 43 GLU B CA 1
ATOM 2775 C C . GLU B 1 23 ? -2.830 29.228 49.868 1.00 14.53 43 GLU B C 1
ATOM 2776 O O . GLU B 1 23 ? -3.049 30.390 49.500 1.00 14.26 43 GLU B O 1
ATOM 2782 N N . PRO B 1 24 ? -1.834 28.507 49.299 1.00 12.36 44 PRO B N 1
ATOM 2783 C CA . PRO B 1 24 ? -1.024 29.141 48.231 1.00 12.45 44 PRO B CA 1
ATOM 2784 C C . PRO B 1 24 ? -1.872 29.554 47.014 1.00 15.14 44 PRO B C 1
ATOM 2785 O O . PRO B 1 24 ? -1.579 30.580 46.406 1.00 15.80 44 PRO B O 1
ATOM 2789 N N . ILE B 1 25 ? -2.964 28.799 46.703 1.00 11.98 45 ILE B N 1
ATOM 2790 C CA . ILE B 1 25 ? -3.824 29.189 45.548 1.00 11.87 45 ILE B CA 1
ATOM 2791 C C . ILE B 1 25 ? -4.620 30.446 45.898 1.00 13.63 45 ILE B C 1
ATOM 2792 O O . ILE B 1 25 ? -4.754 31.355 45.073 1.00 14.62 45 ILE B O 1
ATOM 2797 N N . ARG B 1 26 ? -5.133 30.536 47.141 1.00 12.49 46 ARG B N 1
ATOM 2798 C CA . ARG B 1 26 ? -5.855 31.724 47.543 1.00 12.01 46 ARG B CA 1
ATOM 2799 C C . ARG B 1 26 ? -4.948 32.950 47.362 1.00 13.82 46 ARG B C 1
ATOM 2800 O O . ARG B 1 26 ? -5.386 33.957 46.807 1.00 13.59 46 ARG B O 1
ATOM 2808 N N . GLN B 1 27 ? -3.676 32.836 47.782 1.00 12.13 47 GLN B N 1
ATOM 2809 C CA . GLN B 1 27 ? -2.736 33.972 47.685 1.00 13.57 47 GLN B CA 1
ATOM 2810 C C . GLN B 1 27 ? -2.288 34.211 46.235 1.00 14.22 47 GLN B C 1
ATOM 2811 O O . GLN B 1 27 ? -2.024 35.339 45.853 1.00 14.08 47 GLN B O 1
ATOM 2817 N N . PHE B 1 28 ? -2.188 33.160 45.445 1.00 11.32 48 PHE B N 1
ATOM 2818 C CA . PHE B 1 28 ? -1.899 33.233 43.998 1.00 11.70 48 PHE B CA 1
ATOM 2819 C C . PHE B 1 28 ? -2.909 34.136 43.300 1.00 13.87 48 PHE B C 1
ATOM 2820 O O . PHE B 1 28 ? -2.524 35.062 42.584 1.00 14.29 48 PHE B O 1
ATOM 2828 N N . VAL B 1 29 ? -4.213 33.898 43.535 1.00 12.36 49 VAL B N 1
ATOM 2829 C CA . VAL B 1 29 ? -5.217 34.759 42.908 1.00 11.46 49 VAL B CA 1
ATOM 2830 C C . VAL B 1 29 ? -5.154 36.151 43.458 1.00 14.22 49 VAL B C 1
ATOM 2831 O O . VAL B 1 29 ? -5.324 37.101 42.699 1.00 13.70 49 VAL B O 1
ATOM 2835 N N . LEU B 1 30 ? -4.934 36.298 44.771 1.00 12.45 50 LEU B N 1
ATOM 2836 C CA . LEU B 1 30 ? -4.840 37.634 45.363 1.00 12.16 50 LEU B CA 1
ATOM 2837 C C . LEU B 1 30 ? -3.649 38.404 44.757 1.00 13.64 50 LEU B C 1
ATOM 2838 O O . LEU B 1 30 ? -3.771 39.611 44.507 1.00 13.66 50 LEU B O 1
ATOM 2843 N N . ALA B 1 31 ? -2.494 37.733 44.539 1.00 12.28 51 ALA B N 1
ATOM 2844 C CA . ALA B 1 31 ? -1.332 38.447 44.005 1.00 11.23 51 ALA B CA 1
ATOM 2845 C C . ALA B 1 31 ? -1.628 38.940 42.567 1.00 14.24 51 ALA B C 1
ATOM 2846 O O . ALA B 1 31 ? -1.281 40.069 42.220 1.00 14.23 51 ALA B O 1
ATOM 2848 N N . ILE B 1 32 ? -2.293 38.119 41.758 1.00 12.76 52 ILE B N 1
ATOM 2849 C CA . ILE B 1 32 ? -2.622 38.528 40.375 1.00 11.75 52 ILE B CA 1
ATOM 2850 C C . ILE B 1 32 ? -3.629 39.695 40.431 1.00 14.36 52 ILE B C 1
ATOM 2851 O O . ILE B 1 32 ? -3.522 40.643 39.670 1.00 15.35 52 ILE B O 1
ATOM 2856 N N . SER B 1 33 ? -4.599 39.622 41.341 1.00 13.10 53 SER B N 1
ATOM 2857 C CA . SER B 1 33 ? -5.639 40.653 41.452 1.00 12.95 53 SER B CA 1
ATOM 2858 C C . SER B 1 33 ? -5.024 41.978 41.926 1.00 15.13 53 SER B C 1
ATOM 2859 O O . SER B 1 33 ? -5.401 43.040 41.420 1.00 15.79 53 SER B O 1
ATOM 2862 N N . ILE B 1 34 ? -4.050 41.920 42.884 1.00 13.09 54 ILE B N 1
ATOM 2863 C CA . ILE B 1 34 ? -3.350 43.146 43.328 1.00 12.34 54 ILE B CA 1
ATOM 2864 C C . ILE B 1 34 ? -2.550 43.708 42.154 1.00 16.33 54 ILE B C 1
ATOM 2865 O O . ILE B 1 34 ? -2.575 44.928 41.913 1.00 15.29 54 ILE B O 1
ATOM 2870 N N . TYR B 1 35 ? -1.863 42.834 41.402 1.00 14.06 55 TYR B N 1
ATOM 2871 C CA . TYR B 1 35 ? -1.145 43.297 40.220 1.00 13.61 55 TYR B CA 1
ATOM 2872 C C . TYR B 1 35 ? -2.092 44.035 39.264 1.00 15.18 55 TYR B C 1
ATOM 2873 O O . TYR B 1 35 ? -1.790 45.155 38.873 1.00 14.61 55 TYR B O 1
ATOM 2882 N N . HIS B 1 36 ? -3.274 43.482 38.965 1.00 13.22 56 HIS B N 1
ATOM 2883 C CA . HIS B 1 36 ? -4.201 44.199 38.076 1.00 14.05 56 HIS B CA 1
ATOM 2884 C C . HIS B 1 36 ? -4.692 45.491 38.694 1.00 17.39 56 HIS B C 1
ATOM 2885 O O . HIS B 1 36 ? -4.795 46.491 37.978 1.00 16.97 56 HIS B O 1
ATOM 2892 N N . LEU B 1 37 ? -4.930 45.511 40.012 1.00 14.66 57 LEU B N 1
ATOM 2893 C CA . LEU B 1 37 ? -5.361 46.742 40.674 1.00 14.65 57 LEU B CA 1
ATOM 2894 C C . LEU B 1 37 ? -4.352 47.869 40.381 1.00 17.90 57 LEU B C 1
ATOM 2895 O O . LEU B 1 37 ? -4.761 48.980 40.027 1.00 16.60 57 LEU B O 1
ATOM 2900 N N . PHE B 1 38 ? -3.063 47.575 40.464 1.00 14.93 58 PHE B N 1
ATOM 2901 C CA . PHE B 1 38 ? -2.054 48.606 40.154 1.00 13.98 58 PHE B CA 1
ATOM 2902 C C . PHE B 1 38 ? -1.979 48.865 38.638 1.00 17.33 58 PHE B C 1
ATOM 2903 O O . PHE B 1 38 ? -2.011 50.008 38.206 1.00 17.19 58 PHE B O 1
ATOM 2911 N N . ASP B 1 39 ? -1.766 47.804 37.871 1.00 15.82 59 ASP B N 1
ATOM 2912 C CA . ASP B 1 39 ? -1.461 47.900 36.450 1.00 16.07 59 ASP B CA 1
ATOM 2913 C C . ASP B 1 39 ? -2.533 48.577 35.619 1.00 19.47 59 ASP B C 1
ATOM 2914 O O . ASP B 1 39 ? -2.211 49.278 34.654 1.00 20.74 59 ASP B O 1
ATOM 2919 N N . THR B 1 40 ? -3.823 48.343 35.958 1.00 16.85 60 THR B N 1
ATOM 2920 C CA . THR B 1 40 ? -4.932 48.945 35.217 1.00 15.86 60 THR B CA 1
ATOM 2921 C C . THR B 1 40 ? -5.166 50.406 35.617 1.00 20.37 60 THR B C 1
ATOM 2922 O O . THR B 1 40 ? -6.059 51.062 35.043 1.00 21.48 60 THR B O 1
ATOM 2926 N N . LYS B 1 41 ? -4.420 50.908 36.622 1.00 18.79 61 LYS B N 1
ATOM 2927 C CA . LYS B 1 41 ? -4.544 52.259 37.171 1.00 19.10 61 LYS B CA 1
ATOM 2928 C C . LYS B 1 41 ? -5.784 52.425 38.068 1.00 20.30 61 LYS B C 1
ATOM 2929 O O . LYS B 1 41 ? -6.130 53.547 38.461 1.00 20.30 61 LYS B O 1
ATOM 2935 N N . LEU B 1 42 ? -6.426 51.297 38.476 1.00 17.66 62 LEU B N 1
ATOM 2936 C CA . LEU B 1 42 ? -7.518 51.381 39.436 1.00 17.06 62 LEU B CA 1
ATOM 2937 C C . LEU B 1 42 ? -7.015 51.826 40.806 1.00 16.63 62 LEU B C 1
ATOM 2938 O O . LEU B 1 42 ? -7.726 52.552 41.495 1.00 17.21 62 LEU B O 1
ATOM 2943 N N . PHE B 1 43 ? -5.797 51.389 41.209 1.00 15.73 63 PHE B N 1
ATOM 2944 C CA . PHE B 1 43 ? -5.254 51.780 42.509 1.00 15.97 63 PHE B CA 1
ATOM 2945 C C . PHE B 1 43 ? -5.090 53.306 42.523 1.00 19.77 63 PHE B C 1
ATOM 2946 O O . PHE B 1 43 ? -5.593 53.952 43.444 1.00 17.97 63 PHE B O 1
ATOM 2954 N N . SER B 1 44 ? -4.459 53.876 41.467 1.00 18.04 64 SER B N 1
ATOM 2955 C CA . SER B 1 44 ? -4.305 55.347 41.417 1.00 18.46 64 SER B CA 1
ATOM 2956 C C . SER B 1 44 ? -5.658 56.049 41.349 1.00 22.26 64 SER B C 1
ATOM 2957 O O . SER B 1 44 ? -5.812 57.116 41.949 1.00 23.74 64 SER B O 1
ATOM 2960 N N . LEU B 1 45 ? -6.657 55.440 40.685 1.00 19.82 65 LEU B N 1
ATOM 2961 C CA . LEU B 1 45 ? -8.011 56.012 40.616 1.00 19.80 65 LEU B CA 1
ATOM 2962 C C . LEU B 1 45 ? -8.626 56.072 42.023 1.00 21.99 65 LEU B C 1
ATOM 2963 O O . LEU B 1 45 ? -9.225 57.084 42.398 1.00 21.63 65 LEU B O 1
ATOM 2968 N N . LEU B 1 46 ? -8.473 54.992 42.803 1.00 17.37 66 LEU B N 1
ATOM 2969 C CA . LEU B 1 46 ? -9.015 54.956 44.150 1.00 18.40 66 LEU B CA 1
ATOM 2970 C C . LEU B 1 46 ? -8.309 55.934 45.075 1.00 23.31 66 LEU B C 1
ATOM 2971 O O . LEU B 1 46 ? -8.960 56.500 45.955 1.00 26.15 66 LEU B O 1
ATOM 2976 N N . ILE B 1 47 ? -7.007 56.159 44.858 1.00 20.00 67 ILE B N 1
ATOM 2977 C CA . ILE B 1 47 ? -6.242 57.139 45.642 1.00 21.67 67 ILE B CA 1
ATOM 2978 C C . ILE B 1 47 ? -6.807 58.531 45.363 1.00 27.29 67 ILE B C 1
ATOM 2979 O O . ILE B 1 47 ? -7.061 59.296 46.301 1.00 29.26 67 ILE B O 1
ATOM 2984 N N . LYS B 1 48 ? -7.022 58.853 44.073 1.00 23.99 68 LYS B N 1
ATOM 2985 C CA . LYS B 1 48 ? -7.515 60.180 43.672 1.00 24.88 68 LYS B CA 1
ATOM 2986 C C . LYS B 1 48 ? -8.957 60.464 44.098 1.00 29.71 68 LYS B C 1
ATOM 2987 O O . LYS B 1 48 ? -9.240 61.544 44.631 1.00 30.61 68 LYS B O 1
ATOM 2993 N N . HIS B 1 49 ? -9.876 59.509 43.860 1.00 26.13 69 HIS B N 1
ATOM 2994 C CA . HIS B 1 49 ? -11.302 59.658 44.132 1.00 25.74 69 HIS B CA 1
ATOM 2995 C C . HIS B 1 49 ? -11.695 59.481 45.582 1.00 29.75 69 HIS B C 1
ATOM 2996 O O . HIS B 1 49 ? -12.731 60.021 45.991 1.00 29.59 69 HIS B O 1
ATOM 3003 N N . GLU B 1 50 ? -10.922 58.675 46.337 1.00 26.82 70 GLU B N 1
ATOM 3004 C CA . GLU B 1 50 ? -11.167 58.291 47.744 1.00 27.21 70 GLU B CA 1
ATOM 3005 C C . GLU B 1 50 ? -12.290 57.249 47.811 1.00 30.35 70 GLU B C 1
ATOM 3006 O O . GLU B 1 50 ? -12.073 56.167 48.350 1.00 31.11 70 GLU B O 1
ATOM 3012 N N . VAL B 1 51 ? -13.460 57.542 47.240 1.00 24.67 71 VAL B N 1
ATOM 3013 C CA . VAL B 1 51 ? -14.588 56.604 47.122 1.00 24.34 71 VAL B CA 1
ATOM 3014 C C . VAL B 1 51 ? -15.039 56.706 45.662 1.00 28.67 71 VAL B C 1
ATOM 3015 O O . VAL B 1 51 ? -15.256 57.826 45.178 1.00 27.19 71 VAL B O 1
ATOM 3019 N N . ALA B 1 52 ? -15.181 55.565 44.964 1.00 24.92 72 ALA B N 1
ATOM 3020 C CA . ALA B 1 52 ? -15.650 55.596 43.580 1.00 25.87 72 ALA B CA 1
ATOM 3021 C C . ALA B 1 52 ? -16.667 54.497 43.314 1.00 28.76 72 ALA B C 1
ATOM 3022 O O . ALA B 1 52 ? -16.448 53.337 43.673 1.00 26.79 72 ALA B O 1
ATOM 3024 N N . SER B 1 53 ? -17.779 54.856 42.657 1.00 26.84 73 SER B N 1
ATOM 3025 C CA . SER B 1 53 ? -18.757 53.839 42.294 1.00 26.42 73 SER B CA 1
ATOM 3026 C C . SER B 1 53 ? -18.164 53.060 41.110 1.00 26.57 73 SER B C 1
ATOM 3027 O O . SER B 1 53 ? -17.343 53.611 40.376 1.00 26.38 73 SER B O 1
ATOM 3030 N N . PRO B 1 54 ? -18.583 51.810 40.855 1.00 26.85 74 PRO B N 1
ATOM 3031 C CA . PRO B 1 54 ? -18.094 51.115 39.647 1.00 25.96 74 PRO B CA 1
ATOM 3032 C C . PRO B 1 54 ? -18.389 51.923 38.369 1.00 29.64 74 PRO B C 1
ATOM 3033 O O . PRO B 1 54 ? -17.535 51.994 37.487 1.00 28.93 74 PRO B O 1
ATOM 3037 N N . GLU B 1 55 ? -19.552 52.597 38.309 1.00 27.76 75 GLU B N 1
ATOM 3038 C CA . GLU B 1 55 ? -19.934 53.434 37.166 1.00 27.62 75 GLU B CA 1
ATOM 3039 C C . GLU B 1 55 ? -18.884 54.530 36.877 1.00 30.46 75 GLU B C 1
ATOM 3040 O O . GLU B 1 55 ? -18.419 54.649 35.739 1.00 29.45 75 GLU B O 1
ATOM 3046 N N . VAL B 1 56 ? -18.470 55.279 37.916 1.00 28.11 76 VAL B N 1
ATOM 3047 C CA . VAL B 1 56 ? -17.460 56.337 37.818 1.00 27.70 76 VAL B CA 1
ATOM 3048 C C . VAL B 1 56 ? -16.093 55.789 37.385 1.00 29.20 76 VAL B C 1
ATOM 3049 O O . VAL B 1 56 ? -15.466 56.355 36.472 1.00 29.08 76 VAL B O 1
ATOM 3053 N N . ALA B 1 57 ? -15.637 54.669 38.003 1.00 23.79 77 ALA B N 1
ATOM 3054 C CA . ALA B 1 57 ? -14.356 54.082 37.633 1.00 22.72 77 ALA B CA 1
ATOM 3055 C C . ALA B 1 57 ? -14.396 53.604 36.178 1.00 26.38 77 ALA B C 1
ATOM 3056 O O . ALA B 1 57 ? -13.424 53.801 35.448 1.00 25.68 77 ALA B O 1
ATOM 3058 N N . CYS B 1 58 ? -15.533 52.991 35.765 1.00 23.65 78 CYS B N 1
ATOM 3059 C CA . CYS B 1 58 ? -15.759 52.500 34.403 1.00 24.54 78 CYS B CA 1
ATOM 3060 C C . CYS B 1 58 ? -15.722 53.583 33.366 1.00 30.34 78 CYS B C 1
ATOM 3061 O O . CYS B 1 58 ? -15.170 53.376 32.293 1.00 28.48 78 CYS B O 1
ATOM 3064 N N . ASN B 1 59 ? -16.322 54.734 33.670 1.00 29.37 79 ASN B N 1
ATOM 3065 C CA . ASN B 1 59 ? -16.345 55.857 32.737 1.00 31.09 79 ASN B CA 1
ATOM 3066 C C . ASN B 1 59 ? -14.931 56.398 32.569 1.00 32.80 79 ASN B C 1
ATOM 3067 O O . ASN B 1 59 ? -14.501 56.655 31.443 1.00 33.42 79 ASN B O 1
ATOM 3072 N N . GLU B 1 60 ? -14.178 56.513 33.680 1.00 26.46 80 GLU B N 1
ATOM 3073 C CA . GLU B 1 60 ? -12.824 57.055 33.620 1.00 25.01 80 GLU B CA 1
ATOM 3074 C C . GLU B 1 60 ? -11.815 56.166 32.912 1.00 29.82 80 GLU B C 1
ATOM 3075 O O . GLU B 1 60 ? -10.948 56.670 32.193 1.00 30.32 80 GLU B O 1
ATOM 3081 N N . LEU B 1 61 ? -11.879 54.851 33.163 1.00 23.88 81 LEU B N 1
ATOM 3082 C CA . LEU B 1 61 ? -10.894 53.934 32.611 1.00 22.19 81 LEU B CA 1
ATOM 3083 C C . LEU B 1 61 ? -11.364 53.135 31.399 1.00 24.58 81 LEU B C 1
ATOM 3084 O O . LEU B 1 61 ? -10.591 52.341 30.880 1.00 24.13 81 LEU B O 1
ATOM 3089 N N . GLY B 1 62 ? -12.593 53.360 30.950 1.00 24.18 82 GLY B N 1
ATOM 3090 C CA . GLY B 1 62 ? -13.135 52.659 29.790 1.00 24.82 82 GLY B CA 1
ATOM 3091 C C . GLY B 1 62 ? -13.362 51.177 30.038 1.00 25.78 82 GLY B C 1
ATOM 3092 O O . GLY B 1 62 ? -13.125 50.346 29.161 1.00 23.40 82 GLY B O 1
ATOM 3093 N N . MET B 1 63 ? -13.823 50.852 31.242 1.00 20.31 83 MET B N 1
ATOM 3094 C CA . MET B 1 63 ? -14.056 49.462 31.646 1.00 17.29 83 MET B CA 1
ATOM 3095 C C . MET B 1 63 ? -15.542 49.058 31.665 1.00 23.23 83 MET B C 1
ATOM 3096 O O . MET B 1 63 ? -16.433 49.923 31.626 1.00 25.30 83 MET B O 1
ATOM 3101 N N . GLU B 1 64 ? -15.798 47.732 31.749 1.00 19.85 84 GLU B N 1
ATOM 3102 C CA A GLU B 1 64 ? -17.149 47.163 31.834 0.50 19.92 84 GLU B CA 1
ATOM 3103 C CA B GLU B 1 64 ? -17.167 47.217 31.827 0.50 20.27 84 GLU B CA 1
ATOM 3104 C C . GLU B 1 64 ? -17.536 46.995 33.298 1.00 23.60 84 GLU B C 1
ATOM 3105 O O . GLU B 1 64 ? -16.792 46.354 34.057 1.00 22.29 84 GLU B O 1
ATOM 3116 N N . LYS B 1 65 ? -18.715 47.500 33.680 1.00 21.92 85 LYS B N 1
ATOM 3117 C CA . LYS B 1 65 ? -19.221 47.486 35.058 1.00 22.39 85 LYS B CA 1
ATOM 3118 C C . LYS B 1 65 ? -19.320 46.135 35.734 1.00 26.05 85 LYS B C 1
ATOM 3119 O O . LYS B 1 65 ? -18.894 46.031 36.894 1.00 24.10 85 LYS B O 1
ATOM 3125 N N . GLU B 1 66 ? -19.892 45.120 35.068 1.00 23.30 86 GLU B N 1
ATOM 3126 C CA . GLU B 1 66 ? -20.069 43.814 35.725 1.00 23.70 86 GLU B CA 1
ATOM 3127 C C . GLU B 1 66 ? -18.736 43.130 36.004 1.00 24.96 86 GLU B C 1
ATOM 3128 O O . GLU B 1 66 ? -18.565 42.530 37.069 1.00 25.29 86 GLU B O 1
ATOM 3134 N N . LYS B 1 67 ? -17.769 43.271 35.094 1.00 19.49 87 LYS B N 1
ATOM 3135 C CA . LYS B 1 67 ? -16.421 42.729 35.325 1.00 16.76 87 LYS B CA 1
ATOM 3136 C C . LYS B 1 67 ? -15.730 43.495 36.460 1.00 20.02 87 LYS B C 1
ATOM 3137 O O . LYS B 1 67 ? -15.122 42.880 37.335 1.00 19.12 87 LYS B O 1
ATOM 3143 N N . LEU B 1 68 ? -15.837 44.825 36.463 1.00 17.43 88 LEU B N 1
ATOM 3144 C CA . LEU B 1 68 ? -15.190 45.626 37.511 1.00 17.82 88 LEU B CA 1
ATOM 3145 C C . LEU B 1 68 ? -15.805 45.311 38.862 1.00 21.52 88 LEU B C 1
ATOM 3146 O O . LEU B 1 68 ? -15.066 45.143 39.836 1.00 19.28 88 LEU B O 1
ATOM 3151 N N . LEU B 1 69 ? -17.160 45.187 38.917 1.00 19.39 89 LEU B N 1
ATOM 3152 C CA . LEU B 1 69 ? -17.832 44.806 40.169 1.00 20.05 89 LEU B CA 1
ATOM 3153 C C . LEU B 1 69 ? -17.325 43.481 40.691 1.00 22.29 89 LEU B C 1
ATOM 3154 O O . LEU B 1 69 ? -17.131 43.350 41.896 1.00 20.28 89 LEU B O 1
ATOM 3159 N N . GLY B 1 70 ? -17.084 42.522 39.800 1.00 19.30 90 GLY B N 1
ATOM 3160 C CA . GLY B 1 70 ? -16.542 41.220 40.185 1.00 18.74 90 GLY B CA 1
ATOM 3161 C C . GLY B 1 70 ? -15.175 41.350 40.838 1.00 20.15 90 GLY B C 1
ATOM 3162 O O . GLY B 1 70 ? -14.931 40.785 41.917 1.00 19.20 90 GLY B O 1
ATOM 3163 N N . LEU B 1 71 ? -14.277 42.127 40.219 1.00 16.30 91 LEU B N 1
ATOM 3164 C CA . LEU B 1 71 ? -12.953 42.333 40.792 1.00 15.07 91 LEU B CA 1
ATOM 3165 C C . LEU B 1 71 ? -13.061 43.055 42.149 1.00 17.34 91 LEU B C 1
ATOM 3166 O O . LEU B 1 71 ? -12.393 42.688 43.120 1.00 17.43 91 LEU B O 1
ATOM 3171 N N . PHE B 1 72 ? -13.866 44.141 42.183 1.00 14.78 92 PHE B N 1
ATOM 3172 C CA . PHE B 1 72 ? -14.055 44.904 43.408 1.00 14.78 92 PHE B CA 1
ATOM 3173 C C . PHE B 1 72 ? -14.652 44.048 44.530 1.00 17.30 92 PHE B C 1
ATOM 3174 O O . PHE B 1 72 ? -14.200 44.152 45.674 1.00 16.42 92 PHE B O 1
ATOM 3182 N N . ARG B 1 73 ? -15.644 43.191 44.217 1.00 14.94 93 ARG B N 1
ATOM 3183 C CA . ARG B 1 73 ? -16.246 42.317 45.248 1.00 16.24 93 ARG B CA 1
ATOM 3184 C C . ARG B 1 73 ? -15.253 41.294 45.759 1.00 17.66 93 ARG B C 1
ATOM 3185 O O . ARG B 1 73 ? -15.160 41.061 46.967 1.00 17.49 93 ARG B O 1
ATOM 3193 N N . TYR B 1 74 ? -14.449 40.732 44.838 1.00 14.72 94 TYR B N 1
ATOM 3194 C CA . TYR B 1 74 ? -13.396 39.810 45.226 1.00 14.39 94 TYR B CA 1
ATOM 3195 C C . TYR B 1 74 ? -12.410 40.497 46.189 1.00 16.64 94 TYR B C 1
ATOM 3196 O O . TYR B 1 74 ? -12.093 39.938 47.248 1.00 15.22 94 TYR B O 1
ATOM 3205 N N . LEU B 1 75 ? -11.987 41.722 45.865 1.00 14.53 95 LEU B N 1
ATOM 3206 C CA . LEU B 1 75 ? -11.014 42.428 46.701 1.00 15.08 95 LEU B CA 1
ATOM 3207 C C . LEU B 1 75 ? -11.626 42.866 48.028 1.00 16.89 95 LEU B C 1
ATOM 3208 O O . LEU B 1 75 ? -10.934 42.886 49.040 1.00 16.66 95 LEU B O 1
ATOM 3213 N N . LYS B 1 76 ? -12.925 43.237 48.024 1.00 13.77 96 LYS B N 1
ATOM 3214 C CA . LYS B 1 76 ? -13.613 43.586 49.262 1.00 14.48 96 LYS B CA 1
ATOM 3215 C C . LYS B 1 76 ? -13.627 42.363 50.182 1.00 16.06 96 LYS B C 1
ATOM 3216 O O . LYS B 1 76 ? -13.340 42.500 51.385 1.00 15.75 96 LYS B O 1
ATOM 3222 N N . ASN B 1 77 ? -13.921 41.163 49.628 1.00 15.48 97 ASN B N 1
ATOM 3223 C CA . ASN B 1 77 ? -13.980 39.948 50.453 1.00 15.73 97 ASN B CA 1
ATOM 3224 C C . ASN B 1 77 ? -12.640 39.641 51.108 1.00 16.51 97 ASN B C 1
ATOM 3225 O O . ASN B 1 77 ? -12.624 39.147 52.245 1.00 17.20 97 ASN B O 1
ATOM 3230 N N . GLU B 1 78 ? -11.537 39.991 50.430 1.00 15.40 98 GLU B N 1
ATOM 3231 C CA . GLU B 1 78 ? -10.153 39.875 50.913 1.00 16.12 98 GLU B CA 1
ATOM 3232 C C . GLU B 1 78 ? -9.688 41.056 51.788 1.00 20.57 98 GLU B C 1
ATOM 3233 O O . GLU B 1 78 ? -8.533 41.093 52.217 1.00 24.28 98 GLU B O 1
ATOM 3239 N N . GLY B 1 79 ? -10.543 42.051 51.975 1.00 16.19 99 GLY B N 1
ATOM 3240 C CA . GLY B 1 79 ? -10.233 43.212 52.817 1.00 15.90 99 GLY B CA 1
ATOM 3241 C C . GLY B 1 79 ? -9.365 44.281 52.202 1.00 16.11 99 GLY B C 1
ATOM 3242 O O . GLY B 1 79 ? -8.978 45.203 52.911 1.00 15.34 99 GLY B O 1
ATOM 3243 N N . ILE B 1 80 ? -9.123 44.226 50.868 1.00 14.59 100 ILE B N 1
ATOM 3244 C CA . ILE B 1 80 ? -8.318 45.240 50.187 1.00 14.03 100 ILE B CA 1
ATOM 3245 C C . ILE B 1 80 ? -9.147 46.492 49.930 1.00 16.63 100 ILE B C 1
ATOM 3246 O O . ILE B 1 80 ? -8.612 47.612 49.908 1.00 16.90 100 ILE B O 1
ATOM 3251 N N . LEU B 1 81 ? -10.457 46.300 49.722 1.00 14.15 101 LEU B N 1
ATOM 3252 C CA . LEU B 1 81 ? -11.376 47.408 49.503 1.00 14.86 101 LEU B CA 1
ATOM 3253 C C . LEU B 1 81 ? -12.454 47.400 50.551 1.00 16.59 101 LEU B C 1
ATOM 3254 O O . LEU B 1 81 ? -12.755 46.355 51.110 1.00 16.28 101 LEU B O 1
ATOM 3259 N N . LEU B 1 82 ? -13.083 48.566 50.752 1.00 17.71 102 LEU B N 1
ATOM 3260 C CA . LEU B 1 82 ? -14.261 48.767 51.591 1.00 18.75 102 LEU B CA 1
ATOM 3261 C C . LEU B 1 82 ? -15.388 49.133 50.640 1.00 21.40 102 LEU B C 1
ATOM 3262 O O . LEU B 1 82 ? -15.144 49.783 49.620 1.00 21.12 102 LEU B O 1
ATOM 3267 N N . GLU B 1 83 ? -16.617 48.729 50.961 1.00 19.23 103 GLU B N 1
ATOM 3268 C CA . GLU B 1 83 ? -17.754 49.123 50.143 1.00 19.85 103 GLU B CA 1
ATOM 3269 C C . GLU B 1 83 ? -18.790 49.829 51.005 1.00 24.20 103 GLU B C 1
ATOM 3270 O O . GLU B 1 83 ? -19.198 49.308 52.041 1.00 24.45 103 GLU B O 1
ATOM 3276 N N . THR B 1 84 ? -19.196 51.020 50.579 1.00 23.33 104 THR B N 1
ATOM 3277 C CA . THR B 1 84 ? -20.276 51.767 51.240 1.00 25.24 104 THR B CA 1
ATOM 3278 C C . THR B 1 84 ? -21.347 52.024 50.190 1.00 32.24 104 THR B C 1
ATOM 3279 O O . THR B 1 84 ? -21.157 51.639 49.044 1.00 30.92 104 THR B O 1
ATOM 3283 N N . ILE B 1 85 ? -22.451 52.713 50.543 1.00 33.33 105 ILE B N 1
ATOM 3284 C CA . ILE B 1 85 ? -23.493 53.039 49.561 1.00 35.87 105 ILE B CA 1
ATOM 3285 C C . ILE B 1 85 ? -22.951 53.907 48.417 1.00 38.72 105 ILE B C 1
ATOM 3286 O O . ILE B 1 85 ? -23.458 53.827 47.305 1.00 40.27 105 ILE B O 1
ATOM 3291 N N . ASP B 1 86 ? -21.929 54.731 48.701 1.00 33.55 106 ASP B N 1
ATOM 3292 C CA . ASP B 1 86 ? -21.301 55.643 47.742 1.00 33.55 106 ASP B CA 1
ATOM 3293 C C . ASP B 1 86 ? -20.337 54.954 46.769 1.00 33.68 106 ASP B C 1
ATOM 3294 O O . ASP B 1 86 ? -20.007 55.526 45.731 1.00 33.01 106 ASP B O 1
ATOM 3299 N N . GLY B 1 87 ? -19.895 53.742 47.096 1.00 25.92 107 GLY B N 1
ATOM 3300 C CA . GLY B 1 87 ? -18.974 53.024 46.227 1.00 24.10 107 GLY B CA 1
ATOM 3301 C C . GLY B 1 87 ? -17.875 52.308 46.969 1.00 23.89 107 GLY B C 1
ATOM 3302 O O . GLY B 1 87 ? -18.025 51.967 48.152 1.00 22.93 107 GLY B O 1
ATOM 3303 N N . PHE B 1 88 ? -16.747 52.112 46.285 1.00 20.13 108 PHE B N 1
ATOM 3304 C CA . PHE B 1 88 ? -15.613 51.385 46.835 1.00 18.77 108 PHE B CA 1
ATOM 3305 C C . PHE B 1 88 ? -14.428 52.277 47.147 1.00 22.87 108 PHE B C 1
ATOM 3306 O O . PHE B 1 88 ? -14.177 53.288 46.469 1.00 22.45 108 PHE B O 1
ATOM 3314 N N . SER B 1 89 ? -13.671 51.887 48.170 1.00 19.35 109 SER B N 1
ATOM 3315 C CA . SER B 1 89 ? -12.472 52.633 48.546 1.00 18.83 109 SER B CA 1
ATOM 3316 C C . SER B 1 89 ? -11.397 51.673 48.973 1.00 20.70 109 SER B C 1
ATOM 3317 O O . SER B 1 89 ? -11.683 50.513 49.297 1.00 20.08 109 SER B O 1
ATOM 3320 N N . LEU B 1 90 ? -10.158 52.128 48.952 1.00 17.59 110 LEU B N 1
ATOM 3321 C CA . LEU B 1 90 ? -9.085 51.295 49.471 1.00 16.46 110 LEU B CA 1
ATOM 3322 C C . LEU B 1 90 ? -9.221 51.276 50.990 1.00 18.39 110 LEU B C 1
ATOM 3323 O O . LEU B 1 90 ? -9.420 52.308 51.623 1.00 20.57 110 LEU B O 1
ATOM 3328 N N . SER B 1 91 ? -9.084 50.108 51.573 1.00 15.72 111 SER B N 1
ATOM 3329 C CA . SER B 1 91 ? -9.077 49.983 53.033 1.00 14.14 111 SER B CA 1
ATOM 3330 C C . SER B 1 91 ? -7.678 50.411 53.529 1.00 17.22 111 SER B C 1
ATOM 3331 O O . SER B 1 91 ? -6.797 50.675 52.729 1.00 17.24 111 SER B O 1
ATOM 3334 N N . LYS B 1 92 ? -7.436 50.405 54.848 1.00 18.30 112 LYS B N 1
ATOM 3335 C CA . LYS B 1 92 ? -6.071 50.666 55.326 1.00 18.38 112 LYS B CA 1
ATOM 3336 C C . LYS B 1 92 ? -5.124 49.611 54.753 1.00 18.62 112 LYS B C 1
ATOM 3337 O O . LYS B 1 92 ? -3.998 49.932 54.344 1.00 18.54 112 LYS B O 1
ATOM 3343 N N . GLU B 1 93 ? -5.574 48.346 54.696 1.00 16.82 113 GLU B N 1
ATOM 3344 C CA . GLU B 1 93 ? -4.761 47.249 54.156 1.00 18.40 113 GLU B CA 1
ATOM 3345 C C . GLU B 1 93 ? -4.448 47.530 52.673 1.00 20.12 113 GLU B C 1
ATOM 3346 O O . GLU B 1 93 ? -3.318 47.321 52.245 1.00 19.60 113 GLU B O 1
ATOM 3352 N N . GLY B 1 94 ? -5.438 48.046 51.932 1.00 17.40 114 GLY B N 1
ATOM 3353 C CA . GLY B 1 94 ? -5.259 48.381 50.523 1.00 16.33 114 GLY B CA 1
ATOM 3354 C C . GLY B 1 94 ? -4.220 49.480 50.371 1.00 18.34 114 GLY B C 1
ATOM 3355 O O . GLY B 1 94 ? -3.288 49.375 49.568 1.00 17.83 114 GLY B O 1
ATOM 3356 N N . HIS B 1 95 ? -4.365 50.538 51.157 1.00 18.09 115 HIS B N 1
ATOM 3357 C CA . HIS B 1 95 ? -3.417 51.654 51.110 1.00 18.11 115 HIS B CA 1
ATOM 3358 C C . HIS B 1 95 ? -1.995 51.196 51.397 1.00 23.20 115 HIS B C 1
ATOM 3359 O O . HIS B 1 95 ? -1.064 51.677 50.753 1.00 22.24 115 HIS B O 1
ATOM 3366 N N . ALA B 1 96 ? -1.834 50.258 52.350 1.00 19.52 116 ALA B N 1
ATOM 3367 C CA . ALA B 1 96 ? -0.516 49.759 52.760 1.00 19.19 116 ALA B CA 1
ATOM 3368 C C . ALA B 1 96 ? 0.228 49.033 51.635 1.00 21.45 116 ALA B C 1
ATOM 3369 O O . ALA B 1 96 ? 1.451 48.872 51.720 1.00 21.30 116 ALA B O 1
ATOM 3371 N N . LEU B 1 97 ? -0.484 48.591 50.577 1.00 19.77 117 LEU B N 1
ATOM 3372 C CA . LEU B 1 97 ? 0.157 47.928 49.452 1.00 17.81 117 LEU B CA 1
ATOM 3373 C C . LEU B 1 97 ? 0.914 48.909 48.532 1.00 18.65 117 LEU B C 1
ATOM 3374 O O . LEU B 1 97 ? 1.755 48.461 47.774 1.00 17.59 117 LEU B O 1
ATOM 3379 N N . ALA B 1 98 ? 0.585 50.222 48.574 1.00 17.46 118 ALA B N 1
ATOM 3380 C CA . ALA B 1 98 ? 1.134 51.209 47.622 1.00 17.34 118 ALA B CA 1
ATOM 3381 C C . ALA B 1 98 ? 2.662 51.119 47.342 1.00 18.26 118 ALA B C 1
ATOM 3382 O O . ALA B 1 98 ? 3.047 51.107 46.152 1.00 17.24 118 ALA B O 1
ATOM 3384 N N . PRO B 1 99 ? 3.535 51.002 48.351 1.00 15.60 119 PRO B N 1
ATOM 3385 C CA . PRO B 1 99 ? 4.985 50.978 48.064 1.00 16.04 119 PRO B CA 1
ATOM 3386 C C . PRO B 1 99 ? 5.448 49.753 47.286 1.00 18.55 119 PRO B C 1
ATOM 3387 O O . PRO B 1 99 ? 6.565 49.758 46.769 1.00 19.16 119 PRO B O 1
ATOM 3391 N N . PHE B 1 100 ? 4.628 48.686 47.268 1.00 15.55 120 PHE B N 1
ATOM 3392 C CA . PHE B 1 100 ? 5.063 47.412 46.707 1.00 13.62 120 PHE B CA 1
ATOM 3393 C C . PHE B 1 100 ? 4.700 47.193 45.258 1.00 15.57 120 PHE B C 1
ATOM 3394 O O . PHE B 1 100 ? 4.986 46.122 44.719 1.00 14.63 120 PHE B O 1
ATOM 3402 N N . GLU B 1 101 ? 4.103 48.205 44.612 1.00 14.51 121 GLU B N 1
ATOM 3403 C CA . GLU B 1 101 ? 3.724 48.127 43.225 1.00 14.51 121 GLU B CA 1
ATOM 3404 C C . GLU B 1 101 ? 4.798 47.516 42.328 1.00 17.72 121 GLU B C 1
ATOM 3405 O O . GLU B 1 101 ? 4.487 46.606 41.556 1.00 15.83 121 GLU B O 1
ATOM 3411 N N . GLY B 1 102 ? 6.049 47.997 42.431 1.00 15.77 122 GLY B N 1
ATOM 3412 C CA . GLY B 1 102 ? 7.119 47.483 41.578 1.00 16.11 122 GLY B CA 1
ATOM 3413 C C . GLY B 1 102 ? 7.310 45.978 41.650 1.00 16.93 122 GLY B C 1
ATOM 3414 O O . GLY B 1 102 ? 7.570 45.328 40.629 1.00 15.77 122 GLY B O 1
ATOM 3415 N N . TRP B 1 103 ? 7.186 45.410 42.862 1.00 14.01 123 TRP B N 1
ATOM 3416 C CA . TRP B 1 103 ? 7.363 43.954 43.001 1.00 13.22 123 TRP B CA 1
ATOM 3417 C C . TRP B 1 103 ? 6.230 43.170 42.303 1.00 15.56 123 TRP B C 1
ATOM 3418 O O . TRP B 1 103 ? 6.480 42.122 41.680 1.00 15.26 123 TRP B O 1
ATOM 3429 N N . TYR B 1 104 ? 4.981 43.671 42.407 1.00 13.44 124 TYR B N 1
ATOM 3430 C CA . TYR B 1 104 ? 3.851 43.027 41.743 1.00 13.53 124 TYR B CA 1
ATOM 3431 C C . TYR B 1 104 ? 3.999 43.170 40.228 1.00 14.93 124 TYR B C 1
ATOM 3432 O O . TYR B 1 104 ? 3.776 42.205 39.511 1.00 14.80 124 TYR B O 1
ATOM 3441 N N . VAL B 1 105 ? 4.390 44.355 39.745 1.00 12.13 125 VAL B N 1
ATOM 3442 C CA . VAL B 1 105 ? 4.556 44.533 38.292 1.00 13.68 125 VAL B CA 1
ATOM 3443 C C . VAL B 1 105 ? 5.704 43.675 37.739 1.00 16.74 125 VAL B C 1
ATOM 3444 O O . VAL B 1 105 ? 5.538 43.039 36.690 1.00 15.79 125 VAL B O 1
ATOM 3448 N N . MET B 1 106 ? 6.831 43.602 38.460 1.00 14.56 126 MET B N 1
ATOM 3449 C CA . MET B 1 106 ? 7.967 42.790 37.975 1.00 14.53 126 MET B CA 1
ATOM 3450 C C . MET B 1 106 ? 7.626 41.316 38.013 1.00 15.28 126 MET B C 1
ATOM 3451 O O . MET B 1 106 ? 7.749 40.632 36.997 1.00 15.65 126 MET B O 1
ATOM 3456 N N . LEU B 1 107 ? 7.238 40.810 39.197 1.00 13.86 127 LEU B N 1
ATOM 3457 C CA . LEU B 1 107 ? 7.097 39.370 39.346 1.00 12.08 127 LEU B CA 1
ATOM 3458 C C . LEU B 1 107 ? 5.811 38.758 38.811 1.00 15.76 127 LEU B C 1
ATOM 3459 O O . LEU B 1 107 ? 5.847 37.621 38.357 1.00 15.47 127 LEU B O 1
ATOM 3464 N N . VAL B 1 108 ? 4.713 39.494 38.833 1.00 13.87 128 VAL B N 1
ATOM 3465 C CA . VAL B 1 108 ? 3.459 39.006 38.262 1.00 13.55 128 VAL B CA 1
ATOM 3466 C C . VAL B 1 108 ? 3.395 39.497 36.829 1.00 15.62 128 VAL B C 1
ATOM 3467 O O . VAL B 1 108 ? 3.366 38.694 35.914 1.00 16.38 128 VAL B O 1
ATOM 3471 N N . GLY B 1 109 ? 3.372 40.816 36.622 1.00 13.88 129 GLY B N 1
ATOM 3472 C CA . GLY B 1 109 ? 3.326 41.321 35.256 1.00 16.15 129 GLY B CA 1
ATOM 3473 C C . GLY B 1 109 ? 4.435 40.809 34.357 1.00 17.75 129 GLY B C 1
ATOM 3474 O O . GLY B 1 109 ? 4.187 40.370 33.221 1.00 17.66 129 GLY B O 1
ATOM 3475 N N . GLY B 1 110 ? 5.657 40.916 34.845 1.00 14.09 130 GLY B N 1
ATOM 3476 C CA . GLY B 1 110 ? 6.797 40.514 34.042 1.00 14.86 130 GLY B CA 1
ATOM 3477 C C . GLY B 1 110 ? 7.039 39.019 33.963 1.00 15.67 130 GLY B C 1
ATOM 3478 O O . GLY B 1 110 ? 7.318 38.484 32.882 1.00 17.25 130 GLY B O 1
ATOM 3479 N N . TYR B 1 111 ? 6.953 38.337 35.102 1.00 12.80 131 TYR B N 1
ATOM 3480 C CA . TYR B 1 111 ? 7.380 36.974 35.152 1.00 13.10 131 TYR B CA 1
ATOM 3481 C C . TYR B 1 111 ? 6.300 35.932 35.374 1.00 13.55 131 TYR B C 1
ATOM 3482 O O . TYR B 1 111 ? 6.635 34.759 35.398 1.00 14.91 131 TYR B O 1
ATOM 3491 N N . ALA B 1 112 ? 5.005 36.302 35.436 1.00 13.18 132 ALA B N 1
ATOM 3492 C CA . ALA B 1 112 ? 4.009 35.212 35.618 1.00 12.55 132 ALA B CA 1
ATOM 3493 C C . ALA B 1 112 ? 4.129 34.196 34.505 1.00 13.50 132 ALA B C 1
ATOM 3494 O O . ALA B 1 112 ? 4.105 32.996 34.782 1.00 15.08 132 ALA B O 1
ATOM 3496 N N . THR B 1 113 ? 4.251 34.666 33.231 1.00 13.13 133 THR B N 1
ATOM 3497 C CA . THR B 1 113 ? 4.347 33.703 32.136 1.00 12.64 133 THR B CA 1
ATOM 3498 C C . THR B 1 113 ? 5.561 32.808 32.301 1.00 14.19 133 THR B C 1
ATOM 3499 O O . THR B 1 113 ? 5.481 31.625 31.993 1.00 14.74 133 THR B O 1
ATOM 3503 N N . THR B 1 114 ? 6.670 33.362 32.802 1.00 14.14 134 THR B N 1
ATOM 3504 C CA . THR B 1 114 ? 7.919 32.606 32.982 1.00 14.42 134 THR B CA 1
ATOM 3505 C C . THR B 1 114 ? 7.681 31.478 33.974 1.00 14.83 134 THR B C 1
ATOM 3506 O O . THR B 1 114 ? 8.033 30.329 33.699 1.00 13.76 134 THR B O 1
ATOM 3510 N N . PHE B 1 115 ? 7.092 31.786 35.148 1.00 13.85 135 PHE B N 1
ATOM 3511 C CA . PHE B 1 115 ? 6.807 30.710 36.096 1.00 12.28 135 PHE B CA 1
ATOM 3512 C C . PHE B 1 115 ? 5.843 29.686 35.488 1.00 15.57 135 PHE B C 1
ATOM 3513 O O . PHE B 1 115 ? 6.042 28.498 35.648 1.00 15.95 135 PHE B O 1
ATOM 3521 N N . LEU B 1 116 ? 4.794 30.147 34.781 1.00 14.16 136 LEU B N 1
ATOM 3522 C CA . LEU B 1 116 ? 3.835 29.204 34.213 1.00 13.74 136 LEU B CA 1
ATOM 3523 C C . LEU B 1 116 ? 4.452 28.282 33.140 1.00 16.49 136 LEU B C 1
ATOM 3524 O O . LEU B 1 116 ? 3.991 27.153 32.968 1.00 16.36 136 LEU B O 1
ATOM 3529 N N . GLN B 1 117 ? 5.526 28.736 32.481 1.00 15.00 137 GLN B N 1
ATOM 3530 C CA . GLN B 1 117 ? 6.226 27.967 31.445 1.00 14.93 137 GLN B CA 1
ATOM 3531 C C . GLN B 1 117 ? 7.190 26.936 32.021 1.00 16.36 137 GLN B C 1
ATOM 3532 O O . GLN B 1 117 ? 7.661 26.096 31.253 1.00 15.49 137 GLN B O 1
ATOM 3538 N N . MET B 1 118 ? 7.491 26.973 33.337 1.00 14.30 138 MET B N 1
ATOM 3539 C CA . MET B 1 118 ? 8.513 26.059 33.879 1.00 13.36 138 MET B CA 1
ATOM 3540 C C . MET B 1 118 ? 8.258 24.594 33.608 1.00 17.44 138 MET B C 1
ATOM 3541 O O . MET B 1 118 ? 9.230 23.861 33.340 1.00 17.92 138 MET B O 1
ATOM 3546 N N . GLY B 1 119 ? 6.992 24.138 33.666 1.00 16.42 139 GLY B N 1
ATOM 3547 C CA . GLY B 1 119 ? 6.689 22.729 33.427 1.00 17.50 139 GLY B CA 1
ATOM 3548 C C . GLY B 1 119 ? 7.138 22.265 32.055 1.00 22.16 139 GLY B C 1
ATOM 3549 O O . GLY B 1 119 ? 7.867 21.273 31.930 1.00 23.04 139 GLY B O 1
ATOM 3550 N N . GLU B 1 120 ? 6.767 23.008 31.030 1.00 17.39 140 GLU B N 1
ATOM 3551 C CA . GLU B 1 120 ? 7.147 22.670 29.655 1.00 17.84 140 GLU B CA 1
ATOM 3552 C C . GLU B 1 120 ? 8.640 22.859 29.425 1.00 20.51 140 GLU B C 1
ATOM 3553 O O . GLU B 1 120 ? 9.257 22.037 28.747 1.00 21.58 140 GLU B O 1
ATOM 3559 N N . ARG B 1 121 ? 9.222 23.941 29.972 1.00 16.11 141 ARG B N 1
ATOM 3560 C CA . ARG B 1 121 ? 10.651 24.228 29.771 1.00 16.68 141 ARG B CA 1
ATOM 3561 C C . ARG B 1 121 ? 11.597 23.259 30.466 1.00 19.52 141 ARG B C 1
ATOM 3562 O O . ARG B 1 121 ? 12.775 23.217 30.102 1.00 18.70 141 ARG B O 1
ATOM 3570 N N . LEU B 1 122 ? 11.107 22.475 31.438 1.00 16.06 142 LEU B N 1
ATOM 3571 C CA . LEU B 1 122 ? 11.919 21.425 32.062 1.00 16.30 142 LEU B CA 1
ATOM 3572 C C . LEU B 1 122 ? 12.339 20.358 31.039 1.00 20.33 142 LEU B C 1
ATOM 3573 O O . LEU B 1 122 ? 13.348 19.665 31.251 1.00 19.47 142 LEU B O 1
ATOM 3578 N N . GLN B 1 123 ? 11.557 20.181 29.950 1.00 19.01 143 GLN B N 1
ATOM 3579 C CA . GLN B 1 123 ? 11.856 19.143 28.966 1.00 18.93 143 GLN B CA 1
ATOM 3580 C C . GLN B 1 123 ? 13.175 19.361 28.246 1.00 22.95 143 GLN B C 1
ATOM 3581 O O . GLN B 1 123 ? 13.510 20.495 27.903 1.00 20.77 143 GLN B O 1
ATOM 3587 N N . GLU B 1 124 ? 13.931 18.270 28.021 1.00 21.13 144 GLU B N 1
ATOM 3588 C CA . GLU B 1 124 ? 15.200 18.314 27.281 1.00 21.77 144 GLU B CA 1
ATOM 3589 C C . GLU B 1 124 ? 14.949 19.032 25.942 1.00 22.54 144 GLU B C 1
ATOM 3590 O O . GLU B 1 124 ? 13.996 18.688 25.230 1.00 22.76 144 GLU B O 1
ATOM 3596 N N . GLY B 1 125 ? 15.729 20.078 25.684 1.00 19.88 145 GLY B N 1
ATOM 3597 C CA . GLY B 1 125 ? 15.693 20.833 24.438 1.00 20.60 145 GLY B CA 1
ATOM 3598 C C . GLY B 1 125 ? 14.559 21.830 24.286 1.00 22.42 145 GLY B C 1
ATOM 3599 O O . GLY B 1 125 ? 14.439 22.429 23.217 1.00 21.73 145 GLY B O 1
ATOM 3600 N N . ALA B 1 126 ? 13.758 22.075 25.366 1.00 19.11 146 ALA B N 1
ATOM 3601 C CA . ALA B 1 126 ? 12.625 22.999 25.272 1.00 18.33 146 ALA B CA 1
ATOM 3602 C C . ALA B 1 126 ? 13.006 24.476 25.284 1.00 21.69 146 ALA B C 1
ATOM 3603 O O . ALA B 1 126 ? 12.150 25.310 25.013 1.00 22.37 146 ALA B O 1
ATOM 3605 N N . GLY B 1 127 ? 14.270 24.795 25.529 1.00 19.70 147 GLY B N 1
ATOM 3606 C CA . GLY B 1 127 ? 14.729 26.178 25.477 1.00 20.14 147 GLY B CA 1
ATOM 3607 C C . GLY B 1 127 ? 14.440 26.987 26.727 1.00 23.00 147 GLY B C 1
ATOM 3608 O O . GLY B 1 127 ? 14.027 26.443 27.756 1.00 22.13 147 GLY B O 1
ATOM 3609 N N . TRP B 1 128 ? 14.683 28.298 26.630 1.00 20.97 148 TRP B N 1
ATOM 3610 C CA . TRP B 1 128 ? 14.505 29.193 27.764 1.00 19.91 148 TRP B CA 1
ATOM 3611 C C . TRP B 1 128 ? 13.095 29.733 27.866 1.00 21.92 148 TRP B C 1
ATOM 3612 O O . TRP B 1 128 ? 12.453 29.977 26.857 1.00 20.01 148 TRP B O 1
ATOM 3623 N N . ALA B 1 129 ? 12.620 29.940 29.104 1.00 18.50 149 ALA B N 1
ATOM 3624 C CA . ALA B 1 129 ? 11.291 30.491 29.313 1.00 17.39 149 ALA B CA 1
ATOM 3625 C C . ALA B 1 129 ? 11.349 31.961 28.922 1.00 21.39 149 ALA B C 1
ATOM 3626 O O . ALA B 1 129 ? 12.378 32.635 29.122 1.00 22.37 149 ALA B O 1
ATOM 3628 N N . THR B 1 130 ? 10.256 32.450 28.345 1.00 18.19 150 THR B N 1
ATOM 3629 C CA . THR B 1 130 ? 10.180 33.856 27.986 1.00 17.57 150 THR B CA 1
ATOM 3630 C C . THR B 1 130 ? 9.557 34.640 29.139 1.00 18.53 150 THR B C 1
ATOM 3631 O O . THR B 1 130 ? 9.126 34.059 30.155 1.00 18.38 150 THR B O 1
ATOM 3635 N N . ARG B 1 131 ? 9.557 35.967 28.993 1.00 18.37 151 ARG B N 1
ATOM 3636 C CA . ARG B 1 131 ? 9.030 36.888 30.003 1.00 18.26 151 ARG B CA 1
ATOM 3637 C C . ARG B 1 131 ? 8.417 38.097 29.298 1.00 19.64 151 ARG B C 1
ATOM 3638 O O . ARG B 1 131 ? 8.626 38.275 28.087 1.00 20.37 151 ARG B O 1
ATOM 3646 N N . ASP B 1 132 ? 7.715 38.954 30.042 1.00 16.56 152 ASP B N 1
ATOM 3647 C CA . ASP B 1 132 ? 7.230 40.214 29.491 1.00 15.85 152 ASP B CA 1
ATOM 3648 C C . ASP B 1 132 ? 8.262 41.235 29.938 1.00 17.83 152 ASP B C 1
ATOM 3649 O O . ASP B 1 132 ? 8.183 41.784 31.052 1.00 15.93 152 ASP B O 1
ATOM 3654 N N . ALA B 1 133 ? 9.287 41.444 29.099 1.00 17.86 153 ALA B N 1
ATOM 3655 C CA . ALA B 1 133 ? 10.416 42.304 29.472 1.00 17.32 153 ALA B CA 1
ATOM 3656 C C . ALA B 1 133 ? 10.042 43.741 29.780 1.00 20.05 153 ALA B C 1
ATOM 3657 O O . ALA B 1 133 ? 10.715 44.382 30.595 1.00 19.63 153 ALA B O 1
ATOM 3659 N N . THR B 1 134 ? 8.953 44.259 29.152 1.00 17.64 154 THR B N 1
ATOM 3660 C CA . THR B 1 134 ? 8.538 45.621 29.450 1.00 15.77 154 THR B CA 1
ATOM 3661 C C . THR B 1 134 ? 8.095 45.710 30.907 1.00 17.95 154 THR B C 1
ATOM 3662 O O . THR B 1 134 ? 8.525 46.615 31.616 1.00 20.52 154 THR B O 1
ATOM 3666 N N . LYS B 1 135 ? 7.222 44.788 31.340 1.00 15.90 155 LYS B N 1
ATOM 3667 C CA . LYS B 1 135 ? 6.766 44.818 32.737 1.00 15.18 155 LYS B CA 1
ATOM 3668 C C . LYS B 1 135 ? 7.895 44.504 33.714 1.00 18.11 155 LYS B C 1
ATOM 3669 O O . LYS B 1 135 ? 7.913 45.057 34.828 1.00 17.71 155 LYS B O 1
ATOM 3675 N N . VAL B 1 136 ? 8.803 43.584 33.356 1.00 16.17 156 VAL B N 1
ATOM 3676 C CA . VAL B 1 136 ? 10.006 43.326 34.182 1.00 17.34 156 VAL B CA 1
ATOM 3677 C C . VAL B 1 136 ? 10.757 44.658 34.432 1.00 20.92 156 VAL B C 1
ATOM 3678 O O . VAL B 1 136 ? 11.020 44.995 35.594 1.00 21.12 156 VAL B O 1
ATOM 3682 N N . GLY B 1 137 ? 11.009 45.430 33.360 1.00 18.08 157 GLY B N 1
ATOM 3683 C CA . GLY B 1 137 ? 11.701 46.720 33.433 1.00 20.50 157 GLY B CA 1
ATOM 3684 C C . GLY B 1 137 ? 10.959 47.779 34.218 1.00 23.98 157 GLY B C 1
ATOM 3685 O O . GLY B 1 137 ? 11.568 48.429 35.067 1.00 25.51 157 GLY B O 1
ATOM 3686 N N . VAL B 1 138 ? 9.627 47.939 33.985 1.00 20.64 158 VAL B N 1
ATOM 3687 C CA . VAL B 1 138 ? 8.759 48.916 34.676 1.00 21.37 158 VAL B CA 1
ATOM 3688 C C . VAL B 1 138 ? 8.783 48.573 36.186 1.00 23.14 158 VAL B C 1
ATOM 3689 O O . VAL B 1 138 ? 9.033 49.455 37.012 1.00 22.97 158 VAL B O 1
ATOM 3693 N N . GLY B 1 139 ? 8.585 47.287 36.509 1.00 18.83 159 GLY B N 1
ATOM 3694 C CA . GLY B 1 139 ? 8.559 46.838 37.897 1.00 17.89 159 GLY B CA 1
ATOM 3695 C C . GLY B 1 139 ? 9.890 47.011 38.603 1.00 21.14 159 GLY B C 1
ATOM 3696 O O . GLY B 1 139 ? 9.926 47.582 39.707 1.00 19.70 159 GLY B O 1
ATOM 3697 N N . SER B 1 140 ? 10.988 46.518 37.970 1.00 19.05 160 SER B N 1
ATOM 3698 C CA A SER B 1 140 ? 12.339 46.612 38.552 0.50 19.23 160 SER B CA 1
ATOM 3699 C CA B SER B 1 140 ? 12.344 46.615 38.538 0.50 19.02 160 SER B CA 1
ATOM 3700 C C . SER B 1 140 ? 12.751 48.053 38.784 1.00 23.90 160 SER B C 1
ATOM 3701 O O . SER B 1 140 ? 13.416 48.346 39.790 1.00 23.72 160 SER B O 1
ATOM 3706 N N . CYS B 1 141 ? 12.314 48.970 37.901 1.00 23.31 161 CYS B N 1
ATOM 3707 C CA . CYS B 1 141 ? 12.616 50.381 38.106 1.00 24.39 161 CYS B CA 1
ATOM 3708 C C . CYS B 1 141 ? 11.857 50.946 39.326 1.00 26.71 161 CYS B C 1
ATOM 3709 O O . CYS B 1 141 ? 12.437 51.726 40.093 1.00 24.42 161 CYS B O 1
ATOM 3712 N N . GLY B 1 142 ? 10.616 50.474 39.568 1.00 22.59 162 GLY B N 1
ATOM 3713 C CA . GLY B 1 142 ? 9.878 50.864 40.771 1.00 21.83 162 GLY B CA 1
ATOM 3714 C C . GLY B 1 142 ? 10.603 50.379 42.027 1.00 22.16 162 GLY B C 1
ATOM 3715 O O . GLY B 1 142 ? 10.747 51.117 43.017 1.00 21.59 162 GLY B O 1
ATOM 3716 N N . ILE B 1 143 ? 11.084 49.126 42.001 1.00 16.91 163 ILE B N 1
ATOM 3717 C CA . ILE B 1 143 ? 11.830 48.540 43.124 1.00 15.78 163 ILE B CA 1
ATOM 3718 C C . ILE B 1 143 ? 13.135 49.321 43.372 1.00 19.05 163 ILE B C 1
ATOM 3719 O O . ILE B 1 143 ? 13.500 49.570 44.516 1.00 19.22 163 ILE B O 1
ATOM 3724 N N . SER B 1 144 ? 13.815 49.726 42.289 1.00 17.80 164 SER B N 1
ATOM 3725 C CA . SER B 1 144 ? 15.128 50.387 42.373 1.00 17.03 164 SER B CA 1
ATOM 3726 C C . SER B 1 144 ? 15.128 51.674 43.168 1.00 22.25 164 SER B C 1
ATOM 3727 O O . SER B 1 144 ? 16.155 52.052 43.704 1.00 20.64 164 SER B O 1
ATOM 3730 N N . HIS B 1 145 ? 13.977 52.338 43.276 1.00 18.37 165 HIS B N 1
ATOM 3731 C CA . HIS B 1 145 ? 13.848 53.534 44.077 1.00 19.27 165 HIS B CA 1
ATOM 3732 C C . HIS B 1 145 ? 14.279 53.241 45.534 1.00 18.87 165 HIS B C 1
ATOM 3733 O O . HIS B 1 145 ? 14.831 54.100 46.189 1.00 20.74 165 HIS B O 1
ATOM 3740 N N . PHE B 1 146 ? 13.997 52.026 46.018 1.00 16.57 166 PHE B N 1
ATOM 3741 C CA . PHE B 1 146 ? 14.269 51.653 47.410 1.00 15.97 166 PHE B CA 1
ATOM 3742 C C . PHE B 1 146 ? 15.657 51.064 47.629 1.00 19.35 166 PHE B C 1
ATOM 3743 O O . PHE B 1 146 ? 16.268 51.370 48.658 1.00 21.95 166 PHE B O 1
ATOM 3751 N N . ASP B 1 147 ? 16.148 50.196 46.707 1.00 19.26 167 ASP B N 1
ATOM 3752 C CA . ASP B 1 147 ? 17.410 49.510 46.958 1.00 19.10 167 ASP B CA 1
ATOM 3753 C C . ASP B 1 147 ? 18.598 49.913 46.064 1.00 21.61 167 ASP B C 1
ATOM 3754 O O . ASP B 1 147 ? 19.616 50.397 46.574 1.00 21.24 167 ASP B O 1
ATOM 3759 N N . ALA B 1 148 ? 18.478 49.720 44.750 1.00 19.45 168 ALA B N 1
ATOM 3760 C CA . ALA B 1 148 ? 19.588 49.914 43.812 1.00 19.64 168 ALA B CA 1
ATOM 3761 C C . ALA B 1 148 ? 19.974 51.365 43.555 1.00 22.12 168 ALA B C 1
ATOM 3762 O O . ALA B 1 148 ? 21.171 51.639 43.391 1.00 22.99 168 ALA B O 1
ATOM 3764 N N . ILE B 1 149 ? 18.999 52.292 43.487 1.00 17.45 169 ILE B N 1
ATOM 3765 C CA . ILE B 1 149 ? 19.370 53.719 43.249 1.00 17.81 169 ILE B CA 1
ATOM 3766 C C . ILE B 1 149 ? 20.128 54.279 44.448 1.00 21.97 169 ILE B C 1
ATOM 3767 O O . ILE B 1 149 ? 21.230 54.821 44.247 1.00 21.73 169 ILE B O 1
ATOM 3772 N N . PRO B 1 150 ? 19.653 54.079 45.710 1.00 20.27 170 PRO B N 1
ATOM 3773 C CA . PRO B 1 150 ? 20.448 54.559 46.847 1.00 20.97 170 PRO B CA 1
ATOM 3774 C C . PRO B 1 150 ? 21.856 53.931 46.880 1.00 23.35 170 PRO B C 1
ATOM 3775 O O . PRO B 1 150 ? 22.828 54.627 47.164 1.00 22.99 170 PRO B O 1
ATOM 3779 N N . LEU B 1 151 ? 21.974 52.631 46.532 1.00 19.33 171 LEU B N 1
ATOM 3780 C CA . LEU B 1 151 ? 23.278 51.933 46.511 1.00 19.10 171 LEU B CA 1
ATOM 3781 C C . LEU B 1 151 ? 24.191 52.550 45.453 1.00 23.68 171 LEU B C 1
ATOM 3782 O O . LEU B 1 151 ? 25.370 52.806 45.726 1.00 23.08 171 LEU B O 1
ATOM 3787 N N . THR B 1 152 ? 23.649 52.788 44.247 1.00 20.89 172 THR B N 1
ATOM 3788 C CA . THR B 1 152 ? 24.434 53.410 43.177 1.00 20.82 172 THR B CA 1
ATOM 3789 C C . THR B 1 152 ? 24.922 54.790 43.603 1.00 25.26 172 THR B C 1
ATOM 3790 O O . THR B 1 152 ? 26.107 55.127 43.399 1.00 25.12 172 THR B O 1
ATOM 3794 N N . ARG B 1 153 ? 24.010 55.585 44.223 1.00 24.06 173 ARG B N 1
ATOM 3795 C CA . ARG B 1 153 ? 24.355 56.938 44.713 1.00 25.69 173 ARG B CA 1
ATOM 3796 C C . ARG B 1 153 ? 25.504 56.882 45.717 1.00 29.87 173 ARG B C 1
ATOM 3797 O O . ARG B 1 153 ? 26.451 57.693 45.659 1.00 29.41 173 ARG B O 1
ATOM 3805 N N . SER B 1 154 ? 25.407 55.940 46.656 1.00 26.91 174 SER B N 1
ATOM 3806 C CA . SER B 1 154 ? 26.405 55.767 47.707 1.00 26.39 174 SER B CA 1
ATOM 3807 C C . SER B 1 154 ? 27.776 55.438 47.123 1.00 30.08 174 SER B C 1
ATOM 3808 O O . SER B 1 154 ? 28.770 56.028 47.553 1.00 30.22 174 SER B O 1
ATOM 3811 N N . LEU B 1 155 ? 27.824 54.529 46.125 1.00 24.89 175 LEU B N 1
ATOM 3812 C CA . LEU B 1 155 ? 29.082 54.142 45.491 1.00 24.88 175 LEU B CA 1
ATOM 3813 C C . LEU B 1 155 ? 29.666 55.264 44.656 1.00 30.41 175 LEU B C 1
ATOM 3814 O O . LEU B 1 155 ? 30.881 55.491 44.715 1.00 31.60 175 LEU B O 1
ATOM 3819 N N . MET B 1 156 ? 28.815 55.957 43.876 1.00 27.78 176 MET B N 1
ATOM 3820 C CA . MET B 1 156 ? 29.265 57.052 43.007 1.00 29.47 176 MET B CA 1
ATOM 3821 C C . MET B 1 156 ? 29.960 58.129 43.826 1.00 34.50 176 MET B C 1
ATOM 3822 O O . MET B 1 156 ? 31.049 58.580 43.444 1.00 33.02 176 MET B O 1
ATOM 3827 N N . ALA B 1 157 ? 29.387 58.472 44.997 1.00 33.12 177 ALA B N 1
ATOM 3828 C CA . ALA B 1 157 ? 29.990 59.474 45.891 1.00 34.31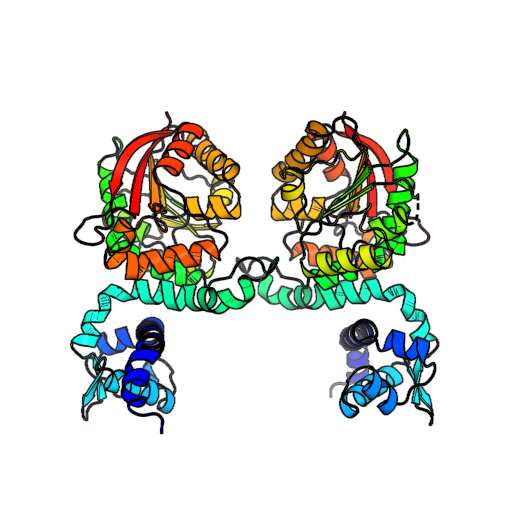 177 ALA B CA 1
ATOM 3829 C C . ALA B 1 157 ? 31.394 59.086 46.413 1.00 39.43 177 ALA B C 1
ATOM 3830 O O . ALA B 1 157 ? 32.122 59.955 46.904 1.00 39.75 177 ALA B O 1
ATOM 3832 N N . GLN B 1 158 ? 31.787 57.803 46.288 1.00 34.25 178 GLN B N 1
ATOM 3833 C CA . GLN B 1 158 ? 33.084 57.302 46.772 1.00 34.00 178 GLN B CA 1
ATOM 3834 C C . GLN B 1 158 ? 34.181 57.317 45.725 1.00 38.34 178 GLN B C 1
ATOM 3835 O O . GLN B 1 158 ? 35.341 57.021 46.035 1.00 40.66 178 GLN B O 1
ATOM 3841 N N . ALA B 1 159 ? 33.826 57.676 44.492 1.00 33.53 179 ALA B N 1
ATOM 3842 C CA . ALA B 1 159 ? 34.773 57.747 43.394 1.00 33.97 179 ALA B CA 1
ATOM 3843 C C . ALA B 1 159 ? 35.429 59.136 43.360 1.00 38.07 179 ALA B C 1
ATOM 3844 O O . ALA B 1 159 ? 34.811 60.104 43.829 1.00 35.39 179 ALA B O 1
ATOM 3846 N N . PRO B 1 160 ? 36.668 59.263 42.818 1.00 38.21 180 PRO B N 1
ATOM 3847 C CA . PRO B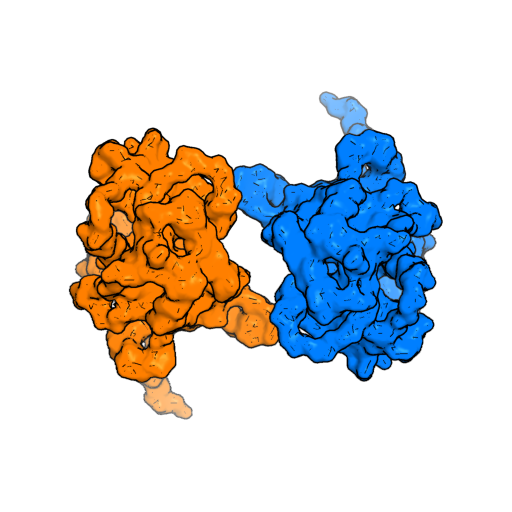 1 160 ? 37.307 60.593 42.774 1.00 39.44 180 PRO B CA 1
ATOM 3848 C C . PRO B 1 160 ? 36.643 61.505 41.742 1.00 43.77 180 PRO B C 1
ATOM 3849 O O . PRO B 1 160 ? 36.080 61.005 40.758 1.00 43.43 180 PRO B O 1
ATOM 3853 N N . GLY B 1 161 ? 36.646 62.811 42.011 1.00 39.36 181 GLY B N 1
ATOM 3854 C CA . GLY B 1 161 ? 36.013 63.799 41.139 1.00 38.76 181 GLY B CA 1
ATOM 3855 C C . GLY B 1 161 ? 34.498 63.847 41.278 1.00 42.62 181 GLY B C 1
ATOM 3856 O O . GLY B 1 161 ? 33.958 63.545 42.346 1.00 42.69 181 GLY B O 1
ATOM 3857 N N . THR B 1 162 ? 33.800 64.245 40.205 1.00 37.99 182 THR B N 1
ATOM 3858 C CA . THR B 1 162 ? 32.336 64.376 40.183 1.00 38.04 182 THR B CA 1
ATOM 3859 C C . THR B 1 162 ? 31.805 63.810 38.865 1.00 40.60 182 THR B C 1
ATOM 3860 O O . THR B 1 162 ? 32.477 63.943 37.854 1.00 40.45 182 THR B O 1
ATOM 3864 N N . CYS B 1 163 ? 30.608 63.219 38.859 1.00 35.53 183 CYS B N 1
ATOM 3865 C CA . CYS B 1 163 ? 30.054 62.698 37.618 1.00 35.07 183 CYS B CA 1
ATOM 3866 C C . CYS B 1 163 ? 29.365 63.804 36.826 1.00 38.73 183 CYS B C 1
ATOM 3867 O O . CYS B 1 163 ? 28.450 64.437 37.344 1.00 39.54 183 CYS B O 1
ATOM 3870 N N . THR B 1 164 ? 29.780 64.029 35.575 1.00 33.29 184 THR B N 1
ATOM 3871 C CA . THR B 1 164 ? 29.113 65.007 34.710 1.00 32.28 184 THR B CA 1
ATOM 3872 C C . THR B 1 164 ? 28.652 64.359 33.379 1.00 34.44 184 THR B C 1
ATOM 3873 O O . THR B 1 164 ? 27.874 64.970 32.650 1.00 33.56 184 THR B O 1
ATOM 3877 N N . LYS B 1 165 ? 29.126 63.118 33.078 1.00 29.49 185 LYS B N 1
ATOM 3878 C CA . LYS B 1 165 ? 28.799 62.391 31.853 1.00 27.92 185 LYS B CA 1
ATOM 3879 C C . LYS B 1 165 ? 28.529 60.935 32.217 1.00 31.37 185 LYS B C 1
ATOM 3880 O O . LYS B 1 165 ? 29.454 60.138 32.401 1.00 30.92 185 LYS B O 1
ATOM 3886 N N . LEU B 1 166 ? 27.259 60.630 32.434 1.00 27.09 186 LEU B N 1
ATOM 3887 C CA . LEU B 1 166 ? 26.832 59.332 32.922 1.00 25.85 186 LEU B CA 1
ATOM 3888 C C . LEU B 1 166 ? 26.261 58.432 31.820 1.00 28.23 186 LEU B C 1
ATOM 3889 O O . LEU B 1 166 ? 25.416 58.867 31.041 1.00 25.43 186 LEU B O 1
ATOM 3894 N N . LEU B 1 167 ? 26.697 57.167 31.800 1.00 23.47 187 LEU B N 1
ATOM 3895 C CA . LEU B 1 167 ? 26.158 56.181 30.862 1.00 22.73 187 LEU B CA 1
ATOM 3896 C C . LEU B 1 167 ? 25.521 55.075 31.684 1.00 25.46 187 LEU B C 1
ATOM 3897 O O . LEU B 1 167 ? 26.184 54.512 32.545 1.00 24.63 187 LEU B O 1
ATOM 3902 N N . ASP B 1 168 ? 24.227 54.807 31.473 1.00 22.41 188 ASP B N 1
ATOM 3903 C CA . ASP B 1 168 ? 23.511 53.758 32.195 1.00 22.62 188 ASP B CA 1
ATOM 3904 C C . ASP B 1 168 ? 23.057 52.724 31.165 1.00 27.10 188 ASP B C 1
ATOM 3905 O O . ASP B 1 168 ? 22.239 53.038 30.316 1.00 24.96 188 ASP B O 1
ATOM 3910 N N . LEU B 1 169 ? 23.601 51.506 31.232 1.00 25.02 189 LEU B N 1
ATOM 3911 C CA . LEU B 1 169 ? 23.229 50.430 30.307 1.00 25.27 189 LEU B CA 1
ATOM 3912 C C . LEU B 1 169 ? 22.161 49.577 30.983 1.00 31.25 189 LEU B C 1
ATOM 3913 O O . LEU B 1 169 ? 22.210 49.382 32.197 1.00 32.16 189 LEU B O 1
ATOM 3918 N N . GLY B 1 170 ? 21.144 49.167 30.235 1.00 27.47 190 GLY B N 1
ATOM 3919 C CA . GLY B 1 170 ? 20.005 48.454 30.794 1.00 27.34 190 GLY B CA 1
ATOM 3920 C C . GLY B 1 170 ? 19.222 49.408 31.686 1.00 31.20 190 GLY B C 1
ATOM 3921 O O . GLY B 1 170 ? 18.917 49.091 32.844 1.00 30.84 190 GLY B O 1
ATOM 3922 N N . CYS B 1 171 ? 18.910 50.604 31.156 1.00 26.63 191 CYS B N 1
ATOM 3923 C CA . CYS B 1 171 ? 18.282 51.668 31.934 1.00 26.06 191 CYS B CA 1
ATOM 3924 C C . CYS B 1 171 ? 16.772 51.491 32.232 1.00 30.36 191 CYS B C 1
ATOM 3925 O O . CYS B 1 171 ? 16.228 52.312 32.965 1.00 31.88 191 CYS B O 1
ATOM 3928 N N . GLY B 1 172 ? 16.109 50.459 31.692 1.00 24.95 192 GLY B N 1
ATOM 3929 C CA . GLY B 1 172 ? 14.681 50.230 31.919 1.00 24.73 192 GLY B CA 1
ATOM 3930 C C . GLY B 1 172 ? 13.867 51.424 31.465 1.00 28.02 192 GLY B C 1
ATOM 3931 O O . GLY B 1 172 ? 14.091 51.953 30.368 1.00 29.24 192 GLY B O 1
ATOM 3932 N N . ASN B 1 173 ? 12.960 51.903 32.323 1.00 26.20 193 ASN B N 1
ATOM 3933 C CA . ASN B 1 173 ? 12.117 53.062 32.009 1.00 26.06 193 ASN B CA 1
ATOM 3934 C C . ASN B 1 173 ? 12.802 54.402 32.314 1.00 29.22 193 ASN B C 1
ATOM 3935 O O . ASN B 1 173 ? 12.136 55.432 32.309 1.00 28.96 193 ASN B O 1
ATOM 3940 N N . GLY B 1 174 ? 14.112 54.371 32.556 1.00 26.42 194 GLY B N 1
ATOM 3941 C CA . GLY B 1 174 ? 14.938 55.556 32.796 1.00 27.37 194 GLY B CA 1
ATOM 3942 C C . GLY B 1 174 ? 14.780 56.191 34.167 1.00 31.85 194 GLY B C 1
ATOM 3943 O O . GLY B 1 174 ? 15.202 57.339 34.334 1.00 33.49 194 GLY B O 1
ATOM 3944 N N . ARG B 1 175 ? 14.232 55.440 35.163 1.00 28.73 195 ARG B N 1
ATOM 3945 C CA . ARG B 1 175 ? 14.015 55.907 36.557 1.00 28.76 195 ARG B CA 1
ATOM 3946 C C . ARG B 1 175 ? 15.299 56.511 37.143 1.00 36.04 195 ARG B C 1
ATOM 3947 O O . ARG B 1 175 ? 15.297 57.666 37.576 1.00 37.78 195 ARG B O 1
ATOM 3955 N N . TYR B 1 176 ? 16.403 55.767 37.071 1.00 31.57 196 TYR B N 1
ATOM 3956 C CA . TYR B 1 176 ? 17.681 56.223 37.606 1.00 30.28 196 TYR B CA 1
ATOM 3957 C C . TYR B 1 176 ? 18.237 57.449 36.897 1.00 34.85 196 TYR B C 1
ATOM 3958 O O . TYR B 1 176 ? 18.674 58.379 37.584 1.00 35.78 196 TYR B O 1
ATOM 3967 N N . LEU B 1 177 ? 18.218 57.495 35.541 1.00 30.33 197 LEU B N 1
ATOM 3968 C CA . LEU B 1 177 ? 18.695 58.698 34.828 1.00 30.93 197 LEU B CA 1
ATOM 3969 C C . LEU B 1 177 ? 17.849 59.922 35.177 1.00 38.28 197 LEU B C 1
ATOM 3970 O O . LEU B 1 177 ? 18.371 61.043 35.181 1.00 37.84 197 LEU B O 1
ATOM 3975 N N . ALA B 1 178 ? 16.565 59.694 35.547 1.00 37.61 198 ALA B N 1
ATOM 3976 C CA . ALA B 1 178 ? 15.659 60.756 35.979 1.00 38.62 198 ALA B CA 1
ATOM 3977 C C . ALA B 1 178 ? 15.933 61.167 37.422 1.00 43.25 198 ALA B C 1
ATOM 3978 O O . ALA B 1 178 ? 16.087 62.358 37.667 1.00 45.86 198 ALA B O 1
ATOM 3980 N N . GLU B 1 179 ? 16.005 60.207 38.376 1.00 39.24 199 GLU B N 1
ATOM 3981 C CA . GLU B 1 179 ? 16.262 60.510 39.794 1.00 38.99 199 GLU B CA 1
ATOM 3982 C C . GLU B 1 179 ? 17.611 61.227 39.982 1.00 46.61 199 GLU B C 1
ATOM 3983 O O . GLU B 1 179 ? 17.708 62.103 40.839 1.00 47.77 199 GLU B O 1
ATOM 3989 N N . PHE B 1 180 ? 18.615 60.928 39.119 1.00 44.71 200 PHE B N 1
ATOM 3990 C CA . PHE B 1 180 ? 19.962 61.502 39.192 1.00 45.54 200 PHE B CA 1
ATOM 3991 C C . PHE B 1 180 ? 20.170 62.859 38.461 1.00 51.77 200 PHE B C 1
ATOM 3992 O O . PHE B 1 180 ? 20.747 63.764 39.069 1.00 52.00 200 PHE B O 1
ATOM 4000 N N . CYS B 1 181 ? 19.782 62.989 37.171 1.00 49.67 201 CYS B N 1
ATOM 4001 C CA . CYS B 1 181 ? 19.987 64.225 36.391 1.00 50.98 201 CYS B CA 1
ATOM 4002 C C . CYS B 1 181 ? 19.082 65.392 36.816 1.00 57.04 201 CYS B C 1
ATOM 4003 O O . CYS B 1 181 ? 19.410 66.547 36.516 1.00 56.99 201 CYS B O 1
ATOM 4006 N N . LYS B 1 182 ? 17.946 65.090 37.497 1.00 54.01 202 LYS B N 1
ATOM 4007 C CA . LYS B 1 182 ? 16.973 66.083 37.967 1.00 77.21 202 LYS B CA 1
ATOM 4008 C C . LYS B 1 182 ? 17.598 67.067 38.944 1.00 99.02 202 LYS B C 1
ATOM 4009 O O . LYS B 1 182 ? 17.782 68.223 38.588 1.00 65.67 202 LYS B O 1
ATOM 4015 N N . LEU B 1 184 ? 21.007 68.040 39.315 1.00 59.77 204 LEU B N 1
ATOM 4016 C CA . LEU B 1 184 ? 22.348 68.357 38.813 1.00 59.95 204 LEU B CA 1
ATOM 4017 C C . LEU B 1 184 ? 22.275 68.898 37.359 1.00 63.84 204 LEU B C 1
ATOM 4018 O O . LEU B 1 184 ? 22.461 68.148 36.396 1.00 63.39 204 LEU B O 1
ATOM 4023 N N . PRO B 1 185 ? 21.946 70.206 37.203 1.00 60.79 205 PRO B N 1
ATOM 4024 C CA . PRO B 1 185 ? 21.704 70.778 35.856 1.00 60.51 205 PRO B CA 1
ATOM 4025 C C . PRO B 1 185 ? 22.804 70.701 34.794 1.00 64.46 205 PRO B C 1
ATOM 4026 O O . PRO B 1 185 ? 22.490 70.831 33.608 1.00 64.57 205 PRO B O 1
ATOM 4030 N N . GLN B 1 186 ? 24.074 70.572 35.186 1.00 60.19 206 GLN B N 1
ATOM 4031 C CA . GLN B 1 186 ? 25.157 70.544 34.197 1.00 59.43 206 GLN B CA 1
ATOM 4032 C C . GLN B 1 186 ? 25.424 69.157 33.594 1.00 59.10 206 GLN B C 1
ATOM 4033 O O . GLN B 1 186 ? 26.127 69.062 32.590 1.00 58.56 206 GLN B O 1
ATOM 4039 N N . ILE B 1 187 ? 24.884 68.093 34.213 1.00 52.28 207 ILE B N 1
ATOM 4040 C CA . ILE B 1 187 ? 25.096 66.691 33.842 1.00 49.99 207 ILE B CA 1
ATOM 4041 C C . ILE B 1 187 ? 24.471 66.291 32.497 1.00 48.09 207 ILE B C 1
ATOM 4042 O O . ILE B 1 187 ? 23.301 66.584 32.229 1.00 47.79 207 ILE B O 1
ATOM 4047 N N . GLN B 1 188 ? 25.275 65.583 31.674 1.00 38.00 208 GLN B N 1
ATOM 4048 C CA . GLN B 1 188 ? 24.873 65.017 30.395 1.00 35.25 208 GLN B CA 1
ATOM 4049 C C . GLN B 1 188 ? 24.753 63.524 30.670 1.00 34.47 208 GLN B C 1
ATOM 4050 O O . GLN B 1 188 ? 25.517 62.982 31.480 1.00 31.74 208 GLN B O 1
ATOM 4056 N N . ALA B 1 189 ? 23.781 62.862 30.060 1.00 30.46 209 ALA B N 1
ATOM 4057 C CA . ALA B 1 189 ? 23.649 61.425 30.304 1.00 29.75 209 ALA B CA 1
ATOM 4058 C C . ALA B 1 189 ? 23.167 60.669 29.085 1.00 32.64 209 ALA B C 1
ATOM 4059 O O . ALA B 1 189 ? 22.528 61.242 28.202 1.00 29.23 209 ALA B O 1
ATOM 4061 N N . TRP B 1 190 ? 23.475 59.364 29.045 1.00 28.60 210 TRP B N 1
ATOM 4062 C CA . TRP B 1 190 ? 23.026 58.483 27.975 1.00 30.86 210 TRP B CA 1
ATOM 4063 C C . TRP B 1 190 ? 22.537 57.209 28.613 1.00 29.53 210 TRP B C 1
ATOM 4064 O O . TRP B 1 190 ? 23.154 56.726 29.561 1.00 26.06 210 TRP B O 1
ATOM 4075 N N . GLY B 1 191 ? 21.426 56.672 28.118 1.00 25.16 211 GLY B N 1
ATOM 4076 C CA . GLY B 1 191 ? 20.932 55.401 28.601 1.00 23.50 211 GLY B CA 1
ATOM 4077 C C . GLY B 1 191 ? 20.699 54.472 27.433 1.00 26.38 211 GLY B C 1
ATOM 4078 O O . GLY B 1 191 ? 20.448 54.934 26.317 1.00 25.74 211 GLY B O 1
ATOM 4079 N N . ALA B 1 192 ? 20.795 53.168 27.668 1.00 21.92 212 ALA B N 1
ATOM 4080 C CA . ALA B 1 192 ? 20.502 52.187 26.608 1.00 21.36 212 ALA B CA 1
ATOM 4081 C C . ALA B 1 192 ? 19.604 51.169 27.215 1.00 23.86 212 ALA B C 1
ATOM 4082 O O . ALA B 1 192 ? 19.828 50.747 28.353 1.00 23.79 212 ALA B O 1
ATOM 4084 N N . GLU B 1 193 ? 18.517 50.828 26.519 1.00 19.72 213 GLU B N 1
ATOM 4085 C CA . GLU B 1 193 ? 17.595 49.825 27.017 1.00 19.78 213 GLU B CA 1
ATOM 4086 C C . GLU B 1 193 ? 17.258 48.890 25.858 1.00 22.66 213 GLU B C 1
ATOM 4087 O O . GLU B 1 193 ? 16.782 49.366 24.836 1.00 21.40 213 GLU B O 1
ATOM 4093 N N . PRO B 1 194 ? 17.468 47.566 25.987 1.00 20.46 214 PRO B N 1
ATOM 4094 C CA . PRO B 1 194 ? 17.182 46.685 24.843 1.00 19.84 214 PRO B CA 1
ATOM 4095 C C . PRO B 1 194 ? 15.703 46.398 24.584 1.00 21.49 214 PRO B C 1
ATOM 4096 O O . PRO B 1 194 ? 15.358 46.081 23.432 1.00 20.11 214 PRO B O 1
ATOM 4100 N N . ASP B 1 195 ? 14.836 46.491 25.607 1.00 18.39 215 ASP B N 1
ATOM 4101 C CA . ASP B 1 195 ? 13.411 46.212 25.427 1.00 17.92 215 ASP B CA 1
ATOM 4102 C C . ASP B 1 195 ? 12.734 47.419 24.817 1.00 22.36 215 ASP B C 1
ATOM 4103 O O . ASP B 1 195 ? 12.864 48.512 25.342 1.00 22.14 215 ASP B O 1
ATOM 4108 N N . ARG B 1 196 ? 12.010 47.236 23.694 1.00 20.14 216 ARG B N 1
ATOM 4109 C CA . ARG B 1 196 ? 11.367 48.389 23.064 1.00 18.65 216 ARG B CA 1
ATOM 4110 C C . ARG B 1 196 ? 10.368 49.104 23.969 1.00 22.08 216 ARG B C 1
ATOM 4111 O O . ARG B 1 196 ? 10.378 50.330 24.019 1.00 22.55 216 ARG B O 1
ATOM 4119 N N . GLY B 1 197 ? 9.524 48.341 24.665 1.00 21.16 217 GLY B N 1
ATOM 4120 C CA . GLY B 1 197 ? 8.524 48.900 25.566 1.00 20.11 217 GLY B CA 1
ATOM 4121 C C . GLY B 1 197 ? 9.169 49.735 26.658 1.00 25.18 217 GLY B C 1
ATOM 4122 O O . GLY B 1 197 ? 8.746 50.865 26.897 1.00 24.61 217 GLY B O 1
ATOM 4123 N N . GLY B 1 198 ? 10.230 49.208 27.270 1.00 23.44 218 GLY B N 1
ATOM 4124 C CA . GLY B 1 198 ? 10.986 49.932 28.292 1.00 23.48 218 GLY B CA 1
ATOM 4125 C C . GLY B 1 198 ? 11.647 51.171 27.731 1.00 26.85 218 GLY B C 1
ATOM 4126 O O . GLY B 1 198 ? 11.580 52.244 28.339 1.00 28.76 218 GLY B O 1
ATOM 4127 N N . PHE B 1 199 ? 12.272 51.055 26.526 1.00 22.34 219 PHE B N 1
ATOM 4128 C CA . PHE B 1 199 ? 12.906 52.165 25.835 1.00 21.96 219 PHE B CA 1
ATOM 4129 C C . PHE B 1 199 ? 11.900 53.306 25.641 1.00 27.23 219 PHE B C 1
ATOM 4130 O O . PHE B 1 199 ? 12.252 54.470 25.869 1.00 26.89 219 PHE B O 1
ATOM 4138 N N . GLU B 1 200 ? 10.676 52.984 25.188 1.00 25.03 220 GLU B N 1
ATOM 4139 C CA . GLU B 1 200 ? 9.643 54.012 24.951 1.00 25.29 220 GLU B CA 1
ATOM 4140 C C . GLU B 1 200 ? 9.215 54.699 26.251 1.00 31.08 220 GLU B C 1
ATOM 4141 O O . GLU B 1 200 ? 9.013 55.921 26.255 1.00 32.18 220 GLU B O 1
ATOM 4147 N N . GLU B 1 201 ? 9.117 53.937 27.344 1.00 29.05 221 GLU B N 1
ATOM 4148 C CA . GLU B 1 201 ? 8.796 54.500 28.672 1.00 29.27 221 GLU B CA 1
ATOM 4149 C C . GLU B 1 201 ? 9.909 55.469 29.118 1.00 32.96 221 GLU B C 1
ATOM 4150 O O . GLU B 1 201 ? 9.609 56.535 29.670 1.00 33.45 221 GLU B O 1
ATOM 4156 N N . ALA B 1 202 ? 11.191 55.093 28.864 1.00 27.80 222 ALA B N 1
ATOM 4157 C CA . ALA B 1 202 ? 12.377 55.917 29.181 1.00 26.43 222 ALA B CA 1
ATOM 4158 C C . ALA B 1 202 ? 12.370 57.222 28.415 1.00 31.28 222 ALA B C 1
ATOM 4159 O O . ALA B 1 202 ? 12.562 58.286 29.010 1.00 30.86 222 ALA B O 1
ATOM 4161 N N . VAL B 1 203 ? 12.134 57.155 27.087 1.00 28.62 223 VAL B N 1
ATOM 4162 C CA . VAL B 1 203 ? 12.070 58.343 26.230 1.00 29.47 223 VAL B CA 1
ATOM 4163 C C . VAL B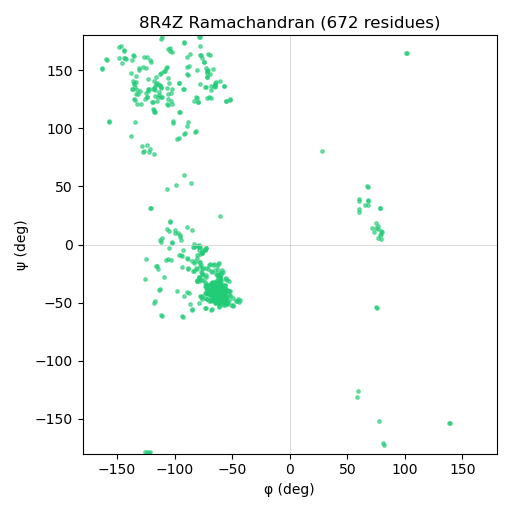 1 203 ? 10.982 59.298 26.758 1.00 36.37 223 VAL B C 1
ATOM 4164 O O . VAL B 1 203 ? 11.225 60.504 26.858 1.00 36.31 223 VAL B O 1
ATOM 4168 N N . ASP B 1 204 ? 9.825 58.743 27.157 1.00 35.18 224 ASP B N 1
ATOM 4169 C CA . ASP B 1 204 ? 8.697 59.502 27.699 1.00 35.58 224 ASP B CA 1
ATOM 4170 C C . ASP B 1 204 ? 9.003 60.136 29.046 1.00 40.09 224 ASP B C 1
ATOM 4171 O O . ASP B 1 204 ? 8.662 61.297 29.238 1.00 40.30 224 ASP B O 1
ATOM 4176 N N . LEU B 1 205 ? 9.622 59.388 29.977 1.00 37.20 225 LEU B N 1
ATOM 4177 C CA . LEU B 1 205 ? 9.967 59.926 31.298 1.00 37.12 225 LEU B CA 1
ATOM 4178 C C . LEU B 1 205 ? 10.970 61.075 31.173 1.00 42.72 225 LEU B C 1
ATOM 4179 O O . LEU B 1 205 ? 10.778 62.133 31.793 1.00 43.53 225 LEU B O 1
ATOM 4184 N N . ILE B 1 206 ? 11.998 60.895 30.322 1.00 37.79 226 ILE B N 1
ATOM 4185 C CA . ILE B 1 206 ? 13.023 61.920 30.078 1.00 38.24 226 ILE B CA 1
ATOM 4186 C C . ILE B 1 206 ? 12.391 63.199 29.500 1.00 46.08 226 ILE B C 1
ATOM 4187 O O . ILE B 1 206 ? 12.714 64.295 29.963 1.00 44.53 226 ILE B O 1
ATOM 4192 N N . GLU B 1 207 ? 11.452 63.051 28.548 1.00 46.80 227 GLU B N 1
ATOM 4193 C CA . GLU B 1 207 ? 10.724 64.179 27.944 1.00 49.00 227 GLU B CA 1
ATOM 4194 C C . GLU B 1 207 ? 9.839 64.883 28.993 1.00 54.86 227 GLU B C 1
ATOM 4195 O O . GLU B 1 207 ? 9.857 66.115 29.071 1.00 55.09 227 GLU B O 1
ATOM 4201 N N . LYS B 1 208 ? 9.101 64.100 29.811 1.00 52.13 228 LYS B N 1
ATOM 4202 C CA . LYS B 1 208 ? 8.240 64.608 30.881 1.00 52.44 228 LYS B CA 1
ATOM 4203 C C . LYS B 1 208 ? 9.063 65.440 31.893 1.00 57.36 228 LYS B C 1
ATOM 4204 O O . LYS B 1 208 ? 8.633 66.529 32.291 1.00 56.83 228 LYS B O 1
ATOM 4210 N N . GLU B 1 209 ? 10.271 64.956 32.246 1.00 53.70 229 GLU B N 1
ATOM 4211 C CA . GLU B 1 209 ? 11.157 65.651 33.191 1.00 53.49 229 GLU B CA 1
ATOM 4212 C C . GLU B 1 209 ? 11.922 66.837 32.564 1.00 56.36 229 GLU B C 1
ATOM 4213 O O . GLU B 1 209 ? 12.666 67.516 33.269 1.00 56.77 229 GLU B O 1
ATOM 4219 N N . GLY B 1 210 ? 11.713 67.083 31.268 1.00 51.68 230 GLY B N 1
ATOM 4220 C CA . GLY B 1 210 ? 12.354 68.160 30.520 1.00 51.68 230 GLY B CA 1
ATOM 4221 C C . GLY B 1 210 ? 13.855 68.001 30.384 1.00 55.06 230 GLY B C 1
ATOM 4222 O O . GLY B 1 210 ? 14.575 69.001 30.344 1.00 55.41 230 GLY B O 1
ATOM 4223 N N . LEU B 1 211 ? 14.333 66.740 30.269 1.00 48.82 231 LEU B N 1
ATOM 4224 C CA . LEU B 1 211 ? 15.753 66.383 30.180 1.00 47.10 231 LEU B CA 1
ATOM 4225 C C . LEU B 1 211 ? 16.241 65.982 28.778 1.00 50.99 231 LEU B C 1
ATOM 4226 O O . LEU B 1 211 ? 17.439 65.746 28.619 1.00 50.98 231 LEU B O 1
ATOM 4231 N N . SER B 1 212 ? 15.349 65.933 27.764 1.00 46.13 232 SER B N 1
ATOM 4232 C CA . SER B 1 212 ? 15.664 65.464 26.401 1.00 45.03 232 SER B CA 1
ATOM 4233 C C . SER B 1 212 ? 16.871 66.124 25.725 1.00 47.94 232 SER B C 1
ATOM 4234 O O . SER B 1 212 ? 17.545 65.462 24.935 1.00 46.74 232 SER B O 1
ATOM 4237 N N . HIS B 1 213 ? 17.156 67.400 26.037 1.00 44.24 233 HIS B N 1
ATOM 4238 C CA . HIS B 1 213 ? 18.294 68.133 25.467 1.00 44.23 233 HIS B CA 1
ATOM 4239 C C . HIS B 1 213 ? 19.637 67.655 26.045 1.00 46.44 233 HIS B C 1
ATOM 4240 O O . HIS B 1 213 ? 20.679 67.810 25.394 1.00 46.77 233 HIS B O 1
ATOM 4247 N N . ARG B 1 214 ? 19.601 67.117 27.277 1.00 41.99 234 ARG B N 1
ATOM 4248 C CA . ARG B 1 214 ? 20.739 66.681 28.093 1.00 40.74 234 ARG B CA 1
ATOM 4249 C C . ARG B 1 214 ? 20.876 65.154 28.268 1.00 41.35 234 ARG B C 1
ATOM 4250 O O . ARG B 1 214 ? 21.978 64.693 28.565 1.00 39.71 234 ARG B O 1
ATOM 4258 N N . VAL B 1 215 ? 19.754 64.402 28.204 1.00 36.47 235 VAL B N 1
ATOM 4259 C CA . VAL B 1 215 ? 19.705 62.946 28.421 1.00 35.34 235 VAL B CA 1
ATOM 4260 C C . VAL B 1 215 ? 19.185 62.264 27.159 1.00 38.41 235 VAL B C 1
ATOM 4261 O O . VAL B 1 215 ? 18.084 62.587 26.695 1.00 36.08 235 VAL B O 1
ATOM 4265 N N . HIS B 1 216 ? 19.987 61.337 26.597 1.00 34.19 236 HIS B N 1
ATOM 4266 C CA . HIS B 1 216 ? 19.625 60.639 25.367 1.00 34.14 236 HIS B CA 1
ATOM 4267 C C . HIS B 1 216 ? 19.476 59.148 25.635 1.00 33.87 236 HIS B C 1
ATOM 4268 O O . HIS B 1 216 ? 20.321 58.570 26.315 1.00 31.29 236 HIS B O 1
ATOM 4275 N N . ILE B 1 217 ? 18.382 58.537 25.133 1.00 29.45 237 ILE B N 1
ATOM 4276 C CA . ILE B 1 217 ? 18.121 57.107 25.313 1.00 27.79 237 ILE B CA 1
ATOM 4277 C C . ILE B 1 217 ? 18.251 56.413 23.968 1.00 30.06 237 ILE B C 1
ATOM 4278 O O . ILE B 1 217 ? 17.756 56.919 22.961 1.00 29.32 237 ILE B O 1
ATOM 4283 N N . SER B 1 218 ? 18.935 55.250 23.967 1.00 24.23 238 SER B N 1
ATOM 4284 C CA A SER B 1 218 ? 19.138 54.423 22.787 0.50 23.77 238 SER B CA 1
ATOM 4285 C CA B SER B 1 218 ? 19.134 54.413 22.792 0.50 23.71 238 SER B CA 1
ATOM 4286 C C . SER B 1 218 ? 18.405 53.095 22.987 1.00 25.40 238 SER B C 1
ATOM 4287 O O . SER B 1 218 ? 18.400 52.538 24.104 1.00 22.14 238 SER B O 1
ATOM 4292 N N . HIS B 1 219 ? 17.807 52.568 21.907 1.00 22.35 239 HIS B N 1
ATOM 4293 C CA . HIS B 1 219 ? 17.148 51.271 21.968 1.00 21.38 239 HIS B CA 1
ATOM 4294 C C . HIS B 1 219 ? 18.247 50.285 21.552 1.00 25.75 239 HIS B C 1
ATOM 4295 O O . HIS B 1 219 ? 18.519 50.106 20.360 1.00 27.18 239 HIS B O 1
ATOM 4302 N N . SER B 1 220 ? 18.932 49.713 22.548 1.00 22.35 240 SER B N 1
ATOM 4303 C CA . SER B 1 220 ? 20.099 48.890 22.291 1.00 21.30 240 SER B CA 1
ATOM 4304 C C . SER B 1 220 ? 20.419 48.040 23.513 1.00 25.04 240 SER B C 1
ATOM 4305 O O . SER B 1 220 ? 20.168 48.456 24.646 1.00 23.54 240 SER B O 1
ATOM 4308 N N . GLY B 1 221 ? 21.019 46.887 23.255 1.00 23.24 241 GLY B N 1
ATOM 4309 C CA . GLY B 1 221 ? 21.596 46.041 24.292 1.00 23.60 241 GLY B CA 1
ATOM 4310 C C . GLY B 1 221 ? 22.938 46.642 24.719 1.00 25.01 241 GLY B C 1
ATOM 4311 O O . GLY B 1 221 ? 23.500 47.497 24.024 1.00 24.83 241 GLY B O 1
ATOM 4312 N N . ALA B 1 222 ? 23.465 46.218 25.882 1.00 22.20 242 ALA B N 1
ATOM 4313 C CA . ALA B 1 222 ? 24.721 46.752 26.417 1.00 21.86 242 ALA B CA 1
ATOM 4314 C C . ALA B 1 222 ? 25.938 46.506 25.512 1.00 25.12 242 ALA B C 1
ATOM 4315 O O . ALA B 1 222 ? 26.682 47.433 25.219 1.00 22.73 242 ALA B O 1
ATOM 4317 N N . VAL B 1 223 ? 26.170 45.247 25.125 1.00 21.80 243 VAL B N 1
ATOM 4318 C CA . VAL B 1 223 ? 27.312 44.887 24.283 1.00 22.51 243 VAL B CA 1
ATOM 4319 C C . VAL B 1 223 ? 27.260 45.645 22.958 1.00 27.56 243 VAL B C 1
ATOM 4320 O O . VAL B 1 223 ? 28.258 46.253 22.555 1.00 28.77 243 VAL B O 1
ATOM 4324 N N . GLU B 1 224 ? 26.089 45.648 22.312 1.00 25.26 244 GLU B N 1
ATOM 4325 C CA . GLU B 1 224 ? 25.970 46.341 21.028 1.00 26.19 244 GLU B CA 1
ATOM 4326 C C . GLU B 1 224 ? 26.145 47.853 21.163 1.00 28.90 244 GLU B C 1
ATOM 4327 O O . GLU B 1 224 ? 26.761 48.451 20.284 1.00 30.32 244 GLU B O 1
ATOM 4333 N N . PHE B 1 225 ? 25.717 48.456 22.278 1.00 23.42 245 PHE B N 1
ATOM 4334 C CA . PHE B 1 225 ? 25.939 49.885 22.494 1.00 23.63 245 PHE B CA 1
ATOM 4335 C C . PHE B 1 225 ? 27.448 50.189 22.550 1.00 27.14 245 PHE B C 1
ATOM 4336 O O . PHE B 1 225 ? 27.911 51.114 21.890 1.00 26.76 245 PHE B O 1
ATOM 4344 N N . LEU B 1 226 ? 28.216 49.421 23.342 1.00 24.24 246 LEU B N 1
ATOM 4345 C CA . LEU B 1 226 ? 29.673 49.622 23.467 1.00 24.83 246 LEU B CA 1
ATOM 4346 C C . LEU B 1 226 ? 30.420 49.415 22.149 1.00 31.01 246 LEU B C 1
ATOM 4347 O O . LEU B 1 226 ? 31.529 49.938 21.984 1.00 30.89 246 LEU B O 1
ATOM 4352 N N . ASP B 1 227 ? 29.810 48.670 21.210 1.00 28.60 247 ASP B N 1
ATOM 4353 C CA . ASP B 1 227 ? 30.375 48.445 19.877 1.00 29.93 247 ASP B CA 1
ATOM 4354 C C . ASP B 1 227 ? 29.946 49.538 18.891 1.00 35.04 247 ASP B C 1
ATOM 4355 O O . ASP B 1 227 ? 30.524 49.619 17.807 1.00 35.36 247 ASP B O 1
ATOM 4360 N N . SER B 1 228 ? 28.948 50.376 19.255 1.00 32.24 248 SER B N 1
ATOM 4361 C CA . SER B 1 228 ? 28.413 51.434 18.380 1.00 33.59 248 SER B CA 1
ATOM 4362 C C . SER B 1 228 ? 29.314 52.669 18.269 1.00 41.85 248 SER B C 1
ATOM 4363 O O . SER B 1 228 ? 30.159 52.885 19.140 1.00 40.21 248 SER B O 1
ATOM 4366 N N . ASP B 1 229 ? 29.118 53.486 17.206 1.00 43.28 249 ASP B N 1
ATOM 4367 C CA . ASP B 1 229 ? 29.919 54.694 16.996 1.00 46.90 249 ASP B CA 1
ATOM 4368 C C . ASP B 1 229 ? 29.286 55.955 17.616 1.00 55.42 249 ASP B C 1
ATOM 4369 O O . ASP B 1 229 ? 29.047 56.946 16.923 1.00 57.67 249 ASP B O 1
ATOM 4374 N N . PHE B 1 230 ? 29.082 55.934 18.935 1.00 53.16 250 PHE B N 1
ATOM 4375 C CA . PHE B 1 230 ? 28.539 57.081 19.659 1.00 53.50 250 PHE B CA 1
ATOM 4376 C C . PHE B 1 230 ? 29.641 58.105 19.919 1.00 59.58 250 PHE B C 1
ATOM 4377 O O . PHE B 1 230 ? 30.820 57.742 20.013 1.00 59.55 250 PHE B O 1
ATOM 4385 N N . ASP B 1 231 ? 29.250 59.387 19.994 1.00 57.23 251 ASP B N 1
ATOM 4386 C CA . ASP B 1 231 ? 30.142 60.527 20.220 1.00 57.88 251 ASP B CA 1
ATOM 4387 C C . ASP B 1 231 ? 29.997 61.108 21.666 1.00 59.83 251 ASP B C 1
ATOM 4388 O O . ASP B 1 231 ? 29.897 62.329 21.881 1.00 61.21 251 ASP B O 1
ATOM 4393 N N . PHE B 1 232 ? 30.018 60.197 22.657 1.00 51.03 252 PHE B N 1
ATOM 4394 C CA . PHE B 1 232 ? 29.920 60.505 24.087 1.00 48.18 252 PHE B CA 1
ATOM 4395 C C . PHE B 1 232 ? 31.146 59.938 24.804 1.00 48.73 252 PHE B C 1
ATOM 4396 O O . PHE B 1 232 ? 31.647 58.880 24.415 1.00 47.93 252 PHE B O 1
ATOM 4404 N N . GLU B 1 233 ? 31.669 60.665 25.805 1.00 42.49 253 GLU B N 1
ATOM 4405 C CA . GLU B 1 233 ? 32.807 60.191 26.592 1.00 40.33 253 GLU B CA 1
ATOM 4406 C C . GLU B 1 233 ? 32.387 60.188 28.077 1.00 37.06 253 GLU B C 1
ATOM 4407 O O . GLU B 1 233 ? 32.572 61.178 28.792 1.00 34.84 253 GLU B O 1
ATOM 4413 N N . PRO B 1 234 ? 31.753 59.094 28.542 1.00 29.70 254 PRO B N 1
ATOM 4414 C CA . PRO B 1 234 ? 31.261 59.085 29.925 1.00 27.40 254 PRO B CA 1
ATOM 4415 C C . PRO B 1 234 ? 32.381 58.995 30.955 1.00 31.50 254 PRO B C 1
ATOM 4416 O O . PRO B 1 234 ? 33.413 58.358 30.705 1.00 30.59 254 PRO B O 1
ATOM 4420 N N . ASP B 1 235 ? 32.171 59.623 32.123 1.00 27.41 255 ASP B N 1
ATOM 4421 C CA . ASP B 1 235 ? 33.129 59.493 33.222 1.00 27.84 255 ASP B CA 1
ATOM 4422 C C . ASP B 1 235 ? 32.685 58.349 34.157 1.00 29.32 255 ASP B C 1
ATOM 4423 O O . ASP B 1 235 ? 33.488 57.833 34.934 1.00 29.30 255 ASP B O 1
ATOM 4428 N N . PHE B 1 236 ? 31.396 57.963 34.083 1.00 25.52 256 PHE B N 1
ATOM 4429 C CA . PHE B 1 236 ? 30.820 56.880 34.886 1.00 25.80 256 PHE B CA 1
ATOM 4430 C C . PHE B 1 236 ? 29.953 56.010 34.026 1.00 27.40 256 PHE B C 1
ATOM 4431 O O . PHE B 1 236 ? 29.189 56.523 33.207 1.00 25.11 256 PHE B O 1
ATOM 4439 N N . ILE B 1 237 ? 30.022 54.692 34.255 1.00 23.34 257 ILE B N 1
ATOM 4440 C CA . ILE B 1 237 ? 29.153 53.732 33.596 1.00 21.00 257 ILE B CA 1
ATOM 4441 C C . ILE B 1 237 ? 28.479 52.933 34.698 1.00 24.09 257 ILE B C 1
ATOM 4442 O O . ILE B 1 237 ? 29.164 52.458 35.611 1.00 23.30 257 ILE B O 1
ATOM 4447 N N . VAL B 1 238 ? 27.149 52.800 34.627 1.00 21.19 258 VAL B N 1
ATOM 4448 C CA . VAL B 1 238 ? 26.387 52.018 35.599 1.00 20.52 258 VAL B CA 1
ATOM 4449 C C . VAL B 1 238 ? 25.851 50.783 34.902 1.00 23.35 258 VAL B C 1
ATOM 4450 O O . VAL B 1 238 ? 25.202 50.893 33.855 1.00 22.19 258 VAL B O 1
ATOM 4454 N N . LEU B 1 239 ? 26.142 49.614 35.494 1.00 20.28 259 LEU B N 1
ATOM 4455 C CA . LEU B 1 239 ? 25.737 48.304 35.022 1.00 19.71 259 LEU B CA 1
ATOM 4456 C C . LEU B 1 239 ? 24.938 47.640 36.155 1.00 20.87 259 LEU B C 1
ATOM 4457 O O . LEU B 1 239 ? 25.467 46.812 36.899 1.00 20.80 259 LEU B O 1
ATOM 4462 N N . GLY B 1 240 ? 23.679 48.025 36.274 1.00 18.89 260 GLY B N 1
ATOM 4463 C CA . GLY B 1 240 ? 22.802 47.480 37.301 1.00 18.36 260 GLY B CA 1
ATOM 4464 C C . GLY B 1 240 ? 22.103 46.229 36.811 1.00 22.50 260 GLY B C 1
ATOM 4465 O O . GLY B 1 240 ? 21.220 46.316 35.943 1.00 20.81 260 GLY B O 1
ATOM 4466 N N . PHE B 1 241 ? 22.538 45.049 37.302 1.00 18.83 261 PHE B N 1
ATOM 4467 C CA . PHE B 1 241 ? 21.938 43.739 36.972 1.00 18.45 261 PHE B CA 1
ATOM 4468 C C . PHE B 1 241 ? 22.006 43.445 35.464 1.00 25.22 261 PHE B C 1
ATOM 4469 O O . PHE B 1 241 ? 21.113 42.786 34.915 1.00 31.61 261 PHE B O 1
ATOM 4477 N N . VAL B 1 2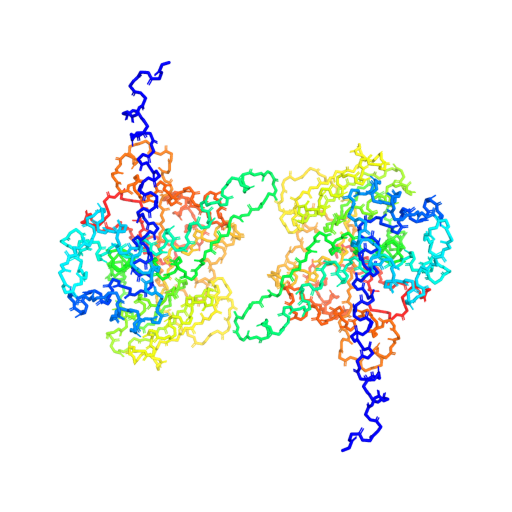42 ? 23.002 44.012 34.800 1.00 20.64 262 VAL B N 1
ATOM 4478 C CA . VAL B 1 242 ? 23.225 43.832 33.357 1.00 20.98 262 VAL B CA 1
ATOM 4479 C C . VAL B 1 242 ? 24.167 42.649 33.097 1.00 22.28 262 VAL B C 1
ATOM 4480 O O . VAL B 1 242 ? 23.934 41.867 32.162 1.00 20.23 262 VAL B O 1
ATOM 4484 N N . LEU B 1 243 ? 25.254 42.543 33.868 1.00 19.82 263 LEU B N 1
ATOM 4485 C CA . LEU B 1 243 ? 26.253 41.508 33.591 1.00 19.33 263 LEU B CA 1
ATOM 4486 C C . LEU B 1 243 ? 25.727 40.097 33.669 1.00 21.25 263 LEU B C 1
ATOM 4487 O O . LEU B 1 243 ? 26.175 39.268 32.879 1.00 19.62 263 LEU B O 1
ATOM 4492 N N . HIS B 1 244 ? 24.808 39.800 34.586 1.00 18.66 264 HIS B N 1
ATOM 4493 C CA . HIS B 1 244 ? 24.294 38.428 34.652 1.00 18.08 264 HIS B CA 1
ATOM 4494 C C . HIS B 1 244 ? 23.448 38.069 33.416 1.00 21.33 264 HIS B C 1
ATOM 4495 O O . HIS B 1 244 ? 23.351 36.892 33.073 1.00 21.18 264 HIS B O 1
ATOM 4502 N N . GLU B 1 245 ? 22.892 39.077 32.725 1.00 18.58 265 GLU B N 1
ATOM 4503 C CA . GLU B 1 245 ? 22.158 38.850 31.483 1.00 20.02 265 GLU B CA 1
ATOM 4504 C C . GLU B 1 245 ? 23.170 38.483 30.399 1.00 22.30 265 GLU B C 1
ATOM 4505 O O . GLU B 1 245 ? 22.979 37.503 29.689 1.00 22.54 265 GLU B O 1
ATOM 4511 N N . ILE B 1 246 ? 24.262 39.241 30.291 1.00 18.32 266 ILE B N 1
ATOM 4512 C CA . ILE B 1 246 ? 25.320 38.959 29.296 1.00 17.46 266 ILE B CA 1
ATOM 4513 C C . ILE B 1 246 ? 25.942 37.598 29.590 1.00 20.93 266 ILE B C 1
ATOM 4514 O O . ILE B 1 246 ? 26.197 36.821 28.677 1.00 22.18 266 ILE B O 1
ATOM 4519 N N . LEU B 1 247 ? 26.197 37.309 30.866 1.00 19.11 267 LEU B N 1
ATOM 4520 C CA . LEU B 1 247 ? 26.816 36.054 31.254 1.00 19.58 267 LEU B CA 1
ATOM 4521 C C . LEU B 1 247 ? 26.018 34.847 30.787 1.00 23.54 267 LEU B C 1
ATOM 4522 O O . LEU B 1 247 ? 26.591 33.918 30.214 1.00 23.87 267 LEU B O 1
ATOM 4527 N N . GLY B 1 248 ? 24.710 34.893 30.974 1.00 19.63 268 GLY B N 1
ATOM 4528 C CA . GLY B 1 248 ? 23.857 33.787 30.568 1.00 20.81 268 GLY B CA 1
ATOM 4529 C C . GLY B 1 248 ? 23.692 33.726 29.059 1.00 25.22 268 GLY B C 1
ATOM 4530 O O . GLY B 1 248 ? 23.865 32.663 28.458 1.00 26.14 268 GLY B O 1
ATOM 4531 N N . GLN B 1 249 ? 23.422 34.872 28.435 1.00 21.39 269 GLN B N 1
ATOM 4532 C CA . GLN B 1 249 ? 23.160 34.950 26.987 1.00 22.54 269 GLN B CA 1
ATOM 4533 C C . GLN B 1 249 ? 24.386 34.725 26.119 1.00 27.16 269 GLN B C 1
ATOM 4534 O O . GLN B 1 249 ? 24.295 34.072 25.067 1.00 28.28 269 GLN B O 1
ATOM 4540 N N . ALA B 1 250 ? 25.511 35.305 26.513 1.00 21.58 270 ALA B N 1
ATOM 4541 C CA . ALA B 1 250 ? 26.713 35.305 25.680 1.00 21.30 270 ALA B CA 1
ATOM 4542 C C . ALA B 1 250 ? 27.907 34.549 26.234 1.00 24.53 270 ALA B C 1
ATOM 4543 O O . ALA B 1 250 ? 28.824 34.248 25.451 1.00 25.51 270 ALA B O 1
ATOM 4545 N N . GLY B 1 251 ? 27.918 34.269 27.545 1.00 20.40 271 GLY B N 1
ATOM 4546 C CA . GLY B 1 251 ? 28.999 33.492 28.139 1.00 20.56 271 GLY B CA 1
ATOM 4547 C C . GLY B 1 251 ? 30.020 34.317 28.892 1.00 24.80 271 GLY B C 1
ATOM 4548 O O . GLY B 1 251 ? 30.085 35.531 28.729 1.00 21.58 271 GLY B O 1
ATOM 4549 N N . ARG B 1 252 ? 30.846 33.651 29.707 1.00 22.72 272 ARG B N 1
ATOM 4550 C CA . ARG B 1 252 ? 31.848 34.329 30.524 1.00 21.76 272 ARG B CA 1
ATOM 4551 C C . ARG B 1 252 ? 32.911 35.061 29.692 1.00 25.21 272 ARG B C 1
ATOM 4552 O O . ARG B 1 252 ? 33.162 36.227 29.990 1.00 24.73 272 ARG B O 1
ATOM 4560 N N . PRO B 1 253 ? 33.490 34.470 28.612 1.00 22.57 273 PRO B N 1
ATOM 4561 C CA . PRO B 1 253 ? 34.458 35.239 27.811 1.00 22.70 273 PRO B CA 1
ATOM 4562 C C . PRO B 1 253 ? 33.847 36.533 27.288 1.00 25.82 273 PRO B C 1
ATOM 4563 O O . PRO B 1 253 ? 34.518 37.558 27.320 1.00 26.06 273 PRO B O 1
ATOM 4567 N N . ALA B 1 254 ? 32.558 36.507 26.872 1.00 22.32 274 ALA B N 1
ATOM 4568 C CA . ALA B 1 254 ? 31.882 37.713 26.380 1.00 22.42 274 ALA B CA 1
ATOM 4569 C C . ALA B 1 254 ? 31.761 38.770 27.475 1.00 24.54 274 ALA B C 1
ATOM 4570 O O . ALA B 1 254 ? 31.913 39.954 27.177 1.00 23.61 274 ALA B O 1
ATOM 4572 N N . VAL B 1 255 ? 31.534 38.364 28.750 1.00 21.60 275 VAL B N 1
ATOM 4573 C CA . VAL B 1 255 ? 31.442 39.334 29.847 1.00 20.78 275 VAL B CA 1
ATOM 4574 C C . VAL B 1 255 ? 32.818 39.951 30.068 1.00 22.88 275 VAL B C 1
ATOM 4575 O O . VAL B 1 255 ? 32.950 41.166 30.202 1.00 22.40 275 VAL B O 1
ATOM 4579 N N . VAL B 1 256 ? 33.851 39.101 30.154 1.00 19.87 276 VAL B N 1
ATOM 4580 C CA . VAL B 1 256 ? 35.223 39.580 30.330 1.00 20.71 276 VAL B CA 1
ATOM 4581 C C . VAL B 1 256 ? 35.586 40.535 29.195 1.00 24.32 276 VAL B C 1
ATOM 4582 O O . VAL B 1 256 ? 36.117 41.617 29.460 1.00 26.16 276 VAL B O 1
ATOM 4586 N N . ASN B 1 257 ? 35.266 40.161 27.945 1.00 23.89 277 ASN B N 1
ATOM 4587 C CA . ASN B 1 257 ? 35.591 41.013 26.787 1.00 24.60 277 ASN B CA 1
ATOM 4588 C C . ASN B 1 257 ? 34.849 42.342 26.806 1.00 26.03 277 ASN B C 1
ATOM 4589 O O . ASN B 1 257 ? 35.420 43.359 26.417 1.00 25.66 277 ASN B O 1
ATOM 4594 N N . PHE B 1 258 ? 33.591 42.336 27.265 1.00 22.34 278 PHE B N 1
ATOM 4595 C CA . PHE B 1 258 ? 32.766 43.539 27.352 1.00 20.97 278 PHE B CA 1
ATOM 4596 C C . PHE B 1 258 ? 33.376 44.519 28.351 1.00 23.91 278 PHE B C 1
ATOM 4597 O O . PHE B 1 258 ? 33.530 45.711 28.052 1.00 24.86 278 PHE B O 1
ATOM 4605 N N . LEU B 1 259 ? 33.770 44.013 29.530 1.00 21.23 279 LEU B N 1
ATOM 4606 C CA . LEU B 1 259 ? 34.418 44.830 30.550 1.00 20.76 279 LEU B CA 1
ATOM 4607 C C . LEU B 1 259 ? 35.765 45.348 30.059 1.00 26.07 279 LEU B C 1
ATOM 4608 O O . LEU B 1 259 ? 36.073 46.517 30.276 1.00 25.20 279 LEU B O 1
ATOM 4613 N N . LYS B 1 260 ? 36.541 44.497 29.358 1.00 23.59 280 LYS B N 1
ATOM 4614 C CA . LYS B 1 260 ? 37.829 44.921 28.797 1.00 24.41 280 LYS B CA 1
ATOM 4615 C C . LYS B 1 260 ? 37.618 46.068 27.796 1.00 29.55 280 LYS B C 1
ATOM 4616 O O . LYS B 1 260 ? 38.440 46.995 27.765 1.00 28.36 280 LYS B O 1
ATOM 4622 N N . LYS B 1 261 ? 36.534 45.998 26.968 1.00 27.17 281 LYS B N 1
ATOM 4623 C CA . LYS B 1 261 ? 36.264 47.038 25.955 1.00 27.07 281 LYS B CA 1
ATOM 4624 C C . LYS B 1 261 ? 35.943 48.374 26.601 1.00 30.08 281 LYS B C 1
ATOM 4625 O O . LYS B 1 261 ? 36.373 49.414 26.090 1.00 29.26 281 LYS B O 1
ATOM 4631 N N . ILE B 1 262 ? 35.218 48.348 27.743 1.00 27.00 282 ILE B N 1
ATOM 4632 C CA . ILE B 1 262 ? 34.860 49.577 28.472 1.00 25.49 282 ILE B CA 1
ATOM 4633 C C . ILE B 1 262 ? 36.117 50.337 28.866 1.00 30.29 282 ILE B C 1
ATOM 4634 O O . ILE B 1 262 ? 36.195 51.539 28.589 1.00 29.40 282 ILE B O 1
ATOM 4639 N N . VAL B 1 263 ? 37.086 49.650 29.528 1.00 27.88 283 VAL B N 1
ATOM 4640 C CA . VAL B 1 263 ? 38.313 50.305 29.998 1.00 28.70 283 VAL B CA 1
ATOM 4641 C C . VAL B 1 263 ? 39.335 50.510 28.875 1.00 34.38 283 VAL B C 1
ATOM 4642 O O . VAL B 1 263 ? 40.247 51.324 29.051 1.00 34.80 283 VAL B O 1
ATOM 4646 N N . HIS B 1 264 ? 39.170 49.827 27.723 1.00 32.13 284 HIS B N 1
ATOM 4647 C CA . HIS B 1 264 ? 40.037 50.087 26.563 1.00 33.23 284 HIS B CA 1
ATOM 4648 C C . HIS B 1 264 ? 39.574 51.415 25.924 1.00 37.64 284 HIS B C 1
ATOM 4649 O O . HIS B 1 264 ? 40.405 52.280 25.620 1.00 37.30 284 HIS B O 1
ATOM 4656 N N . ARG B 1 265 ? 38.251 51.573 25.736 1.00 33.13 285 ARG B N 1
ATOM 4657 C CA . ARG B 1 265 ? 37.666 52.781 25.146 1.00 32.14 285 ARG B CA 1
ATOM 4658 C C . ARG B 1 265 ? 37.747 53.984 26.094 1.00 36.13 285 ARG B C 1
ATOM 4659 O O . ARG B 1 265 ? 38.051 55.100 25.650 1.00 36.46 285 ARG B O 1
ATOM 4667 N N . PHE B 1 266 ? 37.489 53.755 27.393 1.00 32.75 286 PHE B N 1
ATOM 4668 C CA . PHE B 1 266 ? 37.466 54.792 28.428 1.00 32.24 286 PHE B CA 1
ATOM 4669 C C . PHE B 1 266 ? 38.396 54.419 29.598 1.00 35.79 286 PHE B C 1
ATOM 4670 O O . PHE B 1 266 ? 37.944 53.938 30.634 1.00 33.67 286 PHE B O 1
ATOM 4678 N N . PRO B 1 267 ? 39.717 54.645 29.448 1.00 32.30 287 PRO B N 1
ATOM 4679 C CA . PRO B 1 267 ? 40.662 54.221 30.494 1.00 32.76 287 PRO B CA 1
ATOM 4680 C C . PRO B 1 267 ? 40.484 54.826 31.877 1.00 34.50 287 PRO B C 1
ATOM 4681 O O . PRO B 1 267 ? 40.879 54.203 32.859 1.00 34.71 287 PRO B O 1
ATOM 4685 N N . ALA B 1 268 ? 39.936 56.040 31.954 1.00 30.86 288 ALA B N 1
ATOM 4686 C CA . ALA B 1 268 ? 39.735 56.751 33.220 1.00 30.28 288 ALA B CA 1
ATOM 4687 C C . ALA B 1 268 ? 38.313 56.576 33.765 1.00 33.49 288 ALA B C 1
ATOM 4688 O O . ALA B 1 268 ? 37.952 57.252 34.727 1.00 32.95 288 ALA B O 1
ATOM 4690 N N . ILE B 1 269 ? 37.509 55.670 33.182 1.00 28.71 289 ILE B N 1
ATOM 4691 C CA . ILE B 1 269 ? 36.122 55.520 33.626 1.00 28.19 289 ILE B CA 1
ATOM 4692 C C . ILE B 1 269 ? 35.992 54.881 35.016 1.00 30.90 289 ILE B C 1
ATOM 4693 O O . ILE B 1 269 ? 36.829 54.076 35.430 1.00 30.97 289 ILE B O 1
ATOM 4698 N N . ASN B 1 270 ? 34.933 55.253 35.720 1.00 26.76 290 ASN B N 1
ATOM 4699 C CA . ASN B 1 270 ? 34.520 54.660 36.985 1.00 25.41 290 ASN B CA 1
ATOM 4700 C C . ASN B 1 270 ? 33.352 53.759 36.612 1.00 28.95 290 ASN B C 1
ATOM 4701 O O . ASN B 1 270 ? 32.453 54.188 35.882 1.00 28.57 290 ASN B O 1
ATOM 4706 N N . LEU B 1 271 ? 33.385 52.505 37.061 1.00 24.38 291 LEU B N 1
ATOM 4707 C CA . LEU B 1 271 ? 32.302 51.562 36.776 1.00 23.19 291 LEU B CA 1
ATOM 4708 C C . LEU B 1 271 ? 31.571 51.244 38.076 1.00 24.69 291 LEU B C 1
ATOM 4709 O O . LEU B 1 271 ? 32.212 50.923 39.083 1.00 22.24 291 LEU B O 1
ATOM 4714 N N . ILE B 1 272 ? 30.232 51.247 38.034 1.00 22.07 292 ILE B N 1
ATOM 4715 C CA . ILE B 1 272 ? 29.421 50.807 39.172 1.00 22.89 292 ILE B CA 1
ATOM 4716 C C . ILE B 1 272 ? 28.647 49.609 38.663 1.00 23.50 292 ILE B C 1
ATOM 4717 O O . ILE B 1 272 ? 27.887 49.738 37.702 1.00 23.84 292 ILE B O 1
ATOM 4722 N N . ILE B 1 273 ? 28.906 48.431 39.249 1.00 19.00 293 ILE B N 1
ATOM 4723 C CA . ILE B 1 273 ? 28.235 47.191 38.873 1.00 18.06 293 ILE B CA 1
ATOM 4724 C C . ILE B 1 273 ? 27.380 46.737 40.032 1.00 21.10 293 ILE B C 1
ATOM 4725 O O . ILE B 1 273 ? 27.890 46.686 41.145 1.00 20.62 293 ILE B O 1
ATOM 4730 N N . ILE B 1 274 ? 26.076 46.435 39.796 1.00 17.77 294 ILE B N 1
ATOM 4731 C CA . ILE B 1 274 ? 25.228 45.904 40.875 1.00 17.82 294 ILE B CA 1
ATOM 4732 C C . ILE B 1 274 ? 24.815 44.520 40.421 1.00 18.98 294 ILE B C 1
ATOM 4733 O O . ILE B 1 274 ? 24.379 44.328 39.275 1.00 18.36 294 ILE B O 1
ATOM 4738 N N . GLU B 1 275 ? 25.049 43.551 41.289 1.00 17.53 295 GLU B N 1
ATOM 4739 C CA . GLU B 1 275 ? 24.733 42.169 41.029 1.00 16.49 295 GLU B CA 1
ATOM 4740 C C . GLU B 1 275 ? 24.061 41.504 42.202 1.00 20.60 295 GLU B C 1
ATOM 4741 O O . GLU B 1 275 ? 24.056 42.056 43.299 1.00 22.56 295 GLU B O 1
ATOM 4747 N N . VAL B 1 276 ? 23.403 40.371 41.942 1.00 17.21 296 VAL B N 1
ATOM 4748 C CA . VAL B 1 276 ? 22.797 39.551 42.969 1.00 15.89 296 VAL B CA 1
ATOM 4749 C C . VAL B 1 276 ? 23.714 38.369 43.204 1.00 18.60 296 VAL B C 1
ATOM 4750 O O . VAL B 1 276 ? 23.979 37.586 42.291 1.00 19.26 296 VAL B O 1
ATOM 4754 N N . ASP B 1 277 ? 24.186 38.228 44.438 1.00 15.99 297 ASP B N 1
ATOM 4755 C CA . ASP B 1 277 ? 25.028 37.100 44.835 1.00 15.54 297 ASP B CA 1
ATOM 4756 C C . ASP B 1 277 ? 24.173 35.836 44.813 1.00 19.24 297 ASP B C 1
ATOM 4757 O O . ASP B 1 277 ? 23.132 35.792 45.489 1.00 19.25 297 ASP B O 1
ATOM 4762 N N . ASN B 1 278 ? 24.627 34.797 44.091 1.00 17.38 298 ASN B N 1
ATOM 4763 C CA . ASN B 1 278 ? 23.871 33.539 44.030 1.00 16.51 298 ASN B CA 1
ATOM 4764 C C . ASN B 1 278 ? 24.155 32.677 45.239 1.00 18.99 298 ASN B C 1
ATOM 4765 O O . ASN B 1 278 ? 25.138 31.928 45.254 1.00 18.84 298 ASN B O 1
ATOM 4770 N N . GLN B 1 279 ? 23.269 32.757 46.240 1.00 17.02 299 GLN B N 1
ATOM 4771 C CA . GLN B 1 279 ? 23.384 31.979 47.477 1.00 16.19 299 GLN B CA 1
ATOM 4772 C C . GLN B 1 279 ? 22.136 31.099 47.647 1.00 19.35 299 GLN B C 1
ATOM 4773 O O . GLN B 1 279 ? 21.715 30.814 48.767 1.00 19.62 299 GLN B O 1
ATOM 4779 N N . PHE B 1 280 ? 21.566 30.665 46.513 1.00 17.22 300 PHE B N 1
ATOM 4780 C CA . PHE B 1 280 ? 20.369 29.815 46.424 1.00 16.69 300 PHE B CA 1
ATOM 4781 C C . PHE B 1 280 ? 20.530 28.538 47.223 1.00 21.56 300 PHE B C 1
ATOM 4782 O O . PHE B 1 280 ? 19.540 27.994 47.733 1.00 20.62 300 PHE B O 1
ATOM 4790 N N . ASP B 1 281 ? 21.787 28.058 47.334 1.00 21.72 301 ASP B N 1
ATOM 4791 C CA . ASP B 1 281 ? 22.152 26.812 48.017 1.00 22.54 301 ASP B CA 1
ATOM 4792 C C . ASP B 1 281 ? 22.689 27.023 49.447 1.00 25.28 301 ASP B C 1
ATOM 4793 O O . ASP B 1 281 ? 23.199 26.082 50.044 1.00 26.50 301 ASP B O 1
ATOM 4798 N N . ASN B 1 282 ? 22.539 28.236 50.011 1.00 20.85 302 ASN B N 1
ATOM 4799 C CA . ASN B 1 282 ? 23.051 28.603 51.318 1.00 19.82 302 ASN B CA 1
ATOM 4800 C C . ASN B 1 282 ? 21.887 28.549 52.306 1.00 21.74 302 ASN B C 1
ATOM 4801 O O . ASN B 1 282 ? 21.029 29.433 52.304 1.00 19.92 302 ASN B O 1
ATOM 4806 N N . ALA B 1 283 ? 21.846 27.498 53.149 1.00 22.52 303 ALA B N 1
ATOM 4807 C CA . ALA B 1 283 ? 20.755 27.275 54.106 1.00 22.00 303 ALA B CA 1
ATOM 4808 C C . ALA B 1 283 ? 20.377 28.480 54.966 1.00 22.81 303 ALA B C 1
ATOM 4809 O O . ALA B 1 283 ? 19.181 28.841 55.012 1.00 20.86 303 ALA B O 1
ATOM 4811 N N . GLY B 1 284 ? 21.365 29.087 55.616 1.00 19.64 304 GLY B N 1
ATOM 4812 C CA . GLY B 1 284 ? 21.130 30.219 56.505 1.00 18.27 304 GLY B CA 1
ATOM 4813 C C . GLY B 1 284 ? 20.673 31.467 55.770 1.00 19.88 304 GLY B C 1
ATOM 4814 O O . GLY B 1 284 ? 19.715 32.130 56.187 1.00 19.04 304 GLY B O 1
ATOM 4815 N N . ALA B 1 285 ? 21.257 31.726 54.585 1.00 15.97 305 ALA B N 1
ATOM 4816 C CA . ALA B 1 285 ? 20.829 32.898 53.829 1.00 15.20 305 ALA B CA 1
ATOM 4817 C C . ALA B 1 285 ? 19.385 32.760 53.398 1.00 14.97 305 ALA B C 1
ATOM 4818 O O . ALA B 1 285 ? 18.652 33.746 53.356 1.00 15.73 305 ALA B O 1
ATOM 4820 N N . MET B 1 286 ? 18.958 31.539 53.072 1.00 12.68 306 MET B N 1
ATOM 4821 C CA . MET B 1 286 ? 17.624 31.315 52.513 1.00 14.19 306 MET B CA 1
ATOM 4822 C C . MET B 1 286 ? 16.515 31.316 53.547 1.00 17.78 306 MET B C 1
ATOM 4823 O O . MET B 1 286 ? 15.343 31.203 53.161 1.00 18.34 306 MET B O 1
ATOM 4828 N N . ARG B 1 287 ? 16.861 31.470 54.850 1.00 13.91 307 ARG B N 1
ATOM 4829 C CA . ARG B 1 287 ? 15.827 31.524 55.880 1.00 13.85 307 ARG B CA 1
ATOM 4830 C C . ARG B 1 287 ? 15.427 32.962 56.201 1.00 17.17 307 ARG B C 1
ATOM 4831 O O . ARG B 1 287 ? 14.467 33.173 56.964 1.00 16.14 307 ARG B O 1
ATOM 4839 N N . HIS B 1 288 ? 16.178 33.951 55.659 1.00 14.70 308 HIS B N 1
ATOM 4840 C CA . HIS B 1 288 ? 15.836 35.354 55.855 1.00 13.79 308 HIS B CA 1
ATOM 4841 C C . HIS B 1 288 ? 14.476 35.562 55.158 1.00 14.98 308 HIS B C 1
ATOM 4842 O O . HIS B 1 288 ? 14.269 35.100 54.020 1.00 13.76 308 HIS B O 1
ATOM 4849 N N . GLY B 1 289 ? 13.577 36.299 55.802 1.00 13.68 309 GLY B N 1
ATOM 4850 C CA . GLY B 1 289 ? 12.228 36.546 55.263 1.00 13.68 309 GLY B CA 1
ATOM 4851 C C . GLY B 1 289 ? 12.223 37.085 53.833 1.00 15.06 309 GLY B C 1
ATOM 4852 O O . GLY B 1 289 ? 11.349 36.739 53.007 1.00 16.17 309 GLY B O 1
ATOM 4853 N N . LEU B 1 290 ? 13.175 38.003 53.534 1.00 13.12 310 LEU B N 1
ATOM 4854 C CA . LEU B 1 290 ? 13.216 38.551 52.169 1.00 12.52 310 LEU B CA 1
ATOM 4855 C C . LEU B 1 290 ? 13.880 37.593 51.183 1.00 14.03 310 LEU B C 1
ATOM 4856 O O . LEU B 1 290 ? 13.554 37.606 49.972 1.00 13.27 310 LEU B O 1
ATOM 4861 N N . ALA B 1 291 ? 14.810 36.753 51.693 1.00 14.53 311 ALA B N 1
ATOM 4862 C CA . ALA B 1 291 ? 15.392 35.727 50.827 1.00 15.24 311 ALA B CA 1
ATOM 4863 C C . ALA B 1 291 ? 14.283 34.781 50.400 1.00 17.09 311 ALA B C 1
ATOM 4864 O O . ALA B 1 291 ? 14.196 34.461 49.212 1.00 17.60 311 ALA B O 1
ATOM 4866 N N . LEU B 1 292 ? 13.338 34.440 51.309 1.00 14.89 312 LEU B N 1
ATOM 4867 C CA . LEU B 1 292 ? 12.240 33.553 50.923 1.00 14.69 312 LEU B CA 1
ATOM 4868 C C . LEU B 1 292 ? 11.225 34.236 50.053 1.00 16.93 312 LEU B C 1
ATOM 4869 O O . LEU B 1 292 ? 10.745 33.632 49.086 1.00 16.78 312 LEU B O 1
ATOM 4874 N N . ALA B 1 293 ? 10.872 35.496 50.370 1.00 14.56 313 ALA B N 1
ATOM 4875 C CA . ALA B 1 293 ? 9.804 36.164 49.623 1.00 14.88 313 ALA B CA 1
ATOM 4876 C C . ALA B 1 293 ? 10.200 36.602 48.234 1.00 16.56 313 ALA B C 1
ATOM 4877 O O . ALA B 1 293 ? 9.369 36.591 47.328 1.00 16.83 313 ALA B O 1
ATOM 4879 N N . TYR B 1 294 ? 11.485 37.034 48.078 1.00 14.13 314 TYR B N 1
ATOM 4880 C CA . TYR B 1 294 ? 11.949 37.577 46.829 1.00 14.28 314 TYR B CA 1
ATOM 4881 C C . TYR B 1 294 ? 13.063 36.788 46.193 1.00 15.18 314 TYR B C 1
ATOM 4882 O O . TYR B 1 294 ? 12.992 36.518 44.985 1.00 14.01 314 TYR B O 1
ATOM 4891 N N . TYR B 1 295 ? 14.120 36.467 46.952 1.00 14.49 315 TYR B N 1
ATOM 4892 C CA . TYR B 1 295 ? 15.273 35.873 46.301 1.00 14.26 315 TYR B CA 1
ATOM 4893 C C . TYR B 1 295 ? 15.045 34.432 45.854 1.00 15.68 315 TYR B C 1
ATOM 4894 O O . TYR B 1 295 ? 15.536 34.057 44.790 1.00 14.41 315 TYR B O 1
ATOM 4903 N N . ASN B 1 296 ? 14.269 33.659 46.628 1.00 14.17 316 ASN B N 1
ATOM 4904 C CA . ASN B 1 296 ? 14.005 32.270 46.232 1.00 14.56 316 ASN B CA 1
ATOM 4905 C C . ASN B 1 296 ? 13.262 32.257 44.858 1.00 16.58 316 ASN B C 1
ATOM 4906 O O . ASN B 1 296 ? 13.770 31.628 43.931 1.00 15.05 316 ASN B O 1
ATOM 4911 N N . PRO B 1 297 ? 12.144 33.026 44.639 1.00 13.60 317 PRO B N 1
ATOM 4912 C CA . PRO B 1 297 ? 11.579 33.079 43.268 1.00 14.32 317 PRO B CA 1
ATOM 4913 C C . PRO B 1 297 ? 12.564 33.672 42.243 1.00 15.18 317 PRO B C 1
ATOM 4914 O O . PRO B 1 297 ? 12.576 33.222 41.092 1.00 14.51 317 PRO B O 1
ATOM 4918 N N . TYR B 1 298 ? 13.370 34.681 42.625 1.00 14.34 318 TYR B N 1
ATOM 4919 C CA . TYR B 1 298 ? 14.315 35.312 41.701 1.00 15.05 318 TYR B CA 1
ATOM 4920 C C . TYR B 1 298 ? 15.355 34.284 41.216 1.00 14.65 318 TYR B C 1
ATOM 4921 O O . TYR B 1 298 ? 15.608 34.182 40.012 1.00 13.81 318 TYR B O 1
ATOM 4930 N N . TYR B 1 299 ? 15.901 33.486 42.137 1.00 13.24 319 TYR B N 1
ATOM 4931 C CA . TYR B 1 299 ? 16.859 32.447 41.777 1.00 13.64 319 TYR B CA 1
ATOM 4932 C C . TYR B 1 299 ? 16.193 31.406 40.861 1.00 16.93 319 TYR B C 1
ATOM 4933 O O . TYR B 1 299 ? 16.788 30.989 39.862 1.00 16.22 319 TYR B O 1
ATOM 4942 N N . LEU B 1 300 ? 14.929 31.036 41.173 1.00 13.84 320 LEU B N 1
ATOM 4943 C CA . LEU B 1 300 ? 14.224 30.071 40.338 1.00 14.08 320 LEU B CA 1
ATOM 4944 C C . LEU B 1 300 ? 14.050 30.582 38.898 1.00 15.02 320 LEU B C 1
ATOM 4945 O O . LEU B 1 300 ? 14.344 29.828 37.969 1.00 16.49 320 LEU B O 1
ATOM 4950 N N . LEU B 1 301 ? 13.634 31.842 38.732 1.00 13.22 321 LEU B N 1
ATOM 4951 C CA . LEU B 1 301 ? 13.454 32.422 37.396 1.00 14.95 321 LEU B CA 1
ATOM 4952 C C . LEU B 1 301 ? 14.754 32.355 36.630 1.00 20.00 321 LEU B C 1
ATOM 4953 O O . LEU B 1 301 ? 14.743 32.087 35.417 1.00 18.97 321 LEU B O 1
ATOM 4958 N N . HIS B 1 302 ? 15.879 32.636 37.322 1.00 17.51 322 HIS B N 1
ATOM 4959 C CA . HIS B 1 302 ? 17.181 32.678 36.666 1.00 18.65 322 HIS B CA 1
ATOM 4960 C C . HIS B 1 302 ? 17.723 31.287 36.309 1.00 22.07 322 HIS B C 1
ATOM 4961 O O . HIS B 1 302 ? 18.749 31.226 35.624 1.00 25.13 322 HIS B O 1
ATOM 4968 N N . CYS B 1 303 ? 17.048 30.183 36.697 1.00 16.64 323 CYS B N 1
ATOM 4969 C CA . CYS B 1 303 ? 17.390 28.855 36.216 1.00 17.53 323 CYS B CA 1
ATOM 4970 C C . CYS B 1 303 ? 16.646 28.558 34.912 1.00 20.80 323 CYS B C 1
ATOM 4971 O O . CYS B 1 303 ? 16.951 27.561 34.263 1.00 21.22 323 CYS B O 1
ATOM 4974 N N . PHE B 1 304 ? 15.552 29.300 34.655 1.00 16.57 324 PHE B N 1
ATOM 4975 C CA . PHE B 1 304 ? 14.714 29.060 33.485 1.00 15.06 324 PHE B CA 1
ATOM 4976 C C . PHE B 1 304 ? 14.829 30.094 32.404 1.00 19.99 324 PHE B C 1
ATOM 4977 O O . PHE B 1 304 ? 14.320 29.860 31.299 1.00 22.75 324 PHE B O 1
ATOM 4985 N N . THR B 1 305 ? 15.436 31.230 32.677 1.00 17.07 325 THR B N 1
ATOM 4986 C CA . THR B 1 305 ? 15.652 32.250 31.647 1.00 16.20 325 THR B CA 1
ATOM 4987 C C . THR B 1 305 ? 17.117 32.209 31.238 1.00 20.07 325 THR B C 1
ATOM 4988 O O . THR B 1 305 ? 17.910 31.541 31.907 1.00 21.40 325 THR B O 1
ATOM 4992 N N . ASN B 1 306 ? 17.467 32.904 30.155 1.00 17.81 326 ASN B N 1
ATOM 4993 C CA . ASN B 1 306 ? 18.855 32.875 29.672 1.00 19.35 326 ASN B CA 1
ATOM 4994 C C . ASN B 1 306 ? 19.719 33.920 30.393 1.00 24.55 326 ASN B C 1
ATOM 4995 O O . ASN B 1 306 ? 20.389 34.747 29.776 1.00 28.17 326 ASN B O 1
ATOM 5000 N N . GLN B 1 307 ? 19.700 33.884 31.718 1.00 22.64 327 GLN B N 1
ATOM 5001 C CA . GLN B 1 307 ? 20.461 34.812 32.547 1.00 22.74 327 GLN B CA 1
ATOM 5002 C C . GLN B 1 307 ? 21.124 33.940 33.581 1.00 26.62 327 GLN B C 1
ATOM 5003 O O . GLN B 1 307 ? 20.544 32.928 33.989 1.00 26.64 327 GLN B O 1
ATOM 5009 N N . LEU B 1 308 ? 22.338 34.290 33.994 1.00 21.23 328 LEU B N 1
ATOM 5010 C CA . LEU B 1 308 ? 23.031 33.447 34.949 1.00 19.70 328 LEU B CA 1
ATOM 5011 C C . LEU B 1 308 ? 23.545 34.229 36.130 1.00 22.34 328 LEU B C 1
ATOM 5012 O O . LEU B 1 308 ? 24.401 35.101 35.963 1.00 22.19 328 LEU B O 1
ATOM 5017 N N . LEU B 1 309 ? 23.091 33.848 37.342 1.00 18.20 329 LEU B N 1
ATOM 5018 C CA . LEU B 1 309 ? 23.564 34.481 38.571 1.00 17.59 329 LEU B CA 1
ATOM 5019 C C . LEU B 1 309 ? 24.745 33.680 39.127 1.00 19.99 329 LEU B C 1
ATOM 5020 O O . LEU B 1 309 ? 24.701 32.451 39.176 1.00 18.24 329 LEU B O 1
ATOM 5025 N N . VAL B 1 310 ? 25.803 34.374 39.515 1.00 17.13 330 VAL B N 1
ATOM 5026 C CA . VAL B 1 310 ? 26.968 33.699 40.093 1.00 17.11 330 VAL B CA 1
ATOM 5027 C C . VAL B 1 310 ? 27.261 34.308 41.481 1.00 20.01 330 VAL B C 1
ATOM 5028 O O . VAL B 1 310 ? 26.518 35.217 41.911 1.00 20.59 330 VAL B O 1
ATOM 5032 N N . GLN B 1 311 ? 28.318 33.831 42.168 1.00 18.96 331 GLN B N 1
ATOM 5033 C CA . GLN B 1 311 ? 28.591 34.345 43.503 1.00 18.00 331 GLN B CA 1
ATOM 5034 C C . GLN B 1 311 ? 29.439 35.580 43.464 1.00 22.17 331 GLN B C 1
ATOM 5035 O O . GLN B 1 311 ? 30.114 35.861 42.472 1.00 21.58 331 GLN B O 1
ATOM 5041 N N . ASP B 1 312 ? 29.463 36.289 44.589 1.00 18.80 332 ASP B N 1
ATOM 5042 C CA . ASP B 1 312 ? 30.317 37.459 44.798 1.00 19.58 332 ASP B CA 1
ATOM 5043 C C . ASP B 1 312 ? 31.768 37.124 44.393 1.00 23.40 332 ASP B C 1
ATOM 5044 O O . ASP B 1 312 ? 32.376 37.893 43.660 1.00 22.87 332 ASP B O 1
ATOM 5049 N N . ALA B 1 313 ? 32.316 35.963 44.811 1.00 23.26 333 ALA B N 1
ATOM 5050 C CA . ALA B 1 313 ? 33.713 35.588 44.466 1.00 23.31 333 ALA B CA 1
ATOM 5051 C C . ALA B 1 313 ? 33.928 35.449 42.944 1.00 24.99 333 ALA B C 1
ATOM 5052 O O . ALA B 1 313 ? 34.995 35.795 42.413 1.00 24.80 333 ALA B O 1
ATOM 5054 N N . ASP B 1 314 ? 32.897 34.940 42.253 1.00 21.56 334 ASP B N 1
ATOM 5055 C CA . ASP B 1 314 ? 32.940 34.788 40.793 1.00 20.45 334 ASP B CA 1
ATOM 5056 C C . ASP B 1 314 ? 32.995 36.144 40.097 1.00 23.07 334 ASP B C 1
ATOM 5057 O O . ASP B 1 314 ? 33.737 36.300 39.120 1.00 22.86 334 ASP B O 1
ATOM 5062 N N . TRP B 1 315 ? 32.217 37.132 40.581 1.00 20.82 335 TRP B N 1
ATOM 5063 C CA . TRP B 1 315 ? 32.261 38.468 39.980 1.00 20.87 335 TRP B CA 1
ATOM 5064 C C . TRP B 1 315 ? 33.622 39.091 40.206 1.00 23.32 335 TRP B C 1
ATOM 5065 O O . TRP B 1 315 ? 34.193 39.643 39.276 1.00 22.84 335 TRP B O 1
ATOM 5076 N N . LEU B 1 316 ? 34.177 38.926 41.424 1.00 21.24 336 LEU B N 1
ATOM 5077 C CA . LEU B 1 316 ? 35.516 39.459 41.701 1.00 22.83 336 LEU B CA 1
ATOM 5078 C C . LEU B 1 316 ? 36.560 38.900 40.759 1.00 26.28 336 LEU B C 1
ATOM 5079 O O . LEU B 1 316 ? 37.403 39.646 40.255 1.00 26.28 336 LEU B O 1
ATOM 5084 N N . ASP B 1 317 ? 36.454 37.604 40.456 1.00 23.24 337 ASP B N 1
ATOM 5085 C CA . ASP B 1 317 ? 37.385 36.934 39.549 1.00 23.49 337 ASP B CA 1
ATOM 5086 C C . ASP B 1 317 ? 37.231 37.471 38.124 1.00 26.39 337 ASP B C 1
ATOM 5087 O O . ASP B 1 317 ? 38.228 37.707 37.451 1.00 27.47 337 ASP B O 1
ATOM 5092 N N . ILE B 1 318 ? 35.979 37.701 37.671 1.00 21.91 338 ILE B N 1
ATOM 5093 C CA . ILE B 1 318 ? 35.719 38.252 36.334 1.00 20.27 338 ILE B CA 1
ATOM 5094 C C . ILE B 1 318 ? 36.300 39.660 36.235 1.00 24.47 338 ILE B C 1
ATOM 5095 O O . ILE B 1 318 ? 36.913 39.997 35.224 1.00 24.47 338 ILE B O 1
ATOM 5100 N N . PHE B 1 319 ? 36.131 40.480 37.300 1.00 21.54 339 PHE B N 1
ATOM 5101 C CA . PHE B 1 319 ? 36.675 41.848 37.276 1.00 21.57 339 PHE B CA 1
ATOM 5102 C C . PHE B 1 319 ? 38.182 41.841 37.156 1.00 26.89 339 PHE B C 1
ATOM 5103 O O . PHE B 1 319 ? 38.729 42.581 36.336 1.00 26.97 339 PHE B O 1
ATOM 5111 N N . ALA B 1 320 ? 38.848 40.970 37.935 1.00 25.22 340 ALA B N 1
ATOM 5112 C CA . ALA B 1 320 ? 40.316 40.847 37.877 1.00 25.44 340 ALA B CA 1
ATOM 5113 C C . ALA B 1 320 ? 40.777 40.436 36.477 1.00 30.41 340 ALA B C 1
ATOM 5114 O O . ALA B 1 320 ? 41.729 41.021 35.942 1.00 30.61 340 ALA B O 1
ATOM 5116 N N . GLU B 1 321 ? 40.098 39.447 35.877 1.00 26.27 341 GLU B N 1
ATOM 5117 C CA . GLU B 1 321 ? 40.413 38.947 34.537 1.00 26.58 341 GLU B CA 1
ATOM 5118 C C . GLU B 1 321 ? 40.222 40.018 33.460 1.00 29.67 341 GLU B C 1
ATOM 5119 O O . GLU B 1 321 ? 40.941 40.025 32.465 1.00 28.96 341 GLU B O 1
ATOM 5125 N N . ALA B 1 322 ? 39.263 40.948 33.676 1.00 26.13 342 ALA B N 1
ATOM 5126 C CA . ALA B 1 322 ? 39.000 42.071 32.752 1.00 25.34 342 ALA B CA 1
ATOM 5127 C C . ALA B 1 322 ? 39.959 43.249 32.994 1.00 29.66 342 ALA B C 1
ATOM 5128 O O . ALA B 1 322 ? 39.866 44.273 32.312 1.00 29.69 342 ALA B O 1
ATOM 5130 N N . GLY B 1 323 ? 40.863 43.110 33.956 1.00 25.99 343 GLY B N 1
ATOM 5131 C CA . GLY B 1 323 ? 41.845 44.163 34.223 1.00 26.96 343 GLY B CA 1
ATOM 5132 C C . GLY B 1 323 ? 41.286 45.330 35.016 1.00 30.94 343 GLY B C 1
ATOM 5133 O O . GLY B 1 323 ? 41.708 46.480 34.823 1.00 30.67 343 GLY B O 1
ATOM 5134 N N . LEU B 1 324 ? 40.309 45.047 35.891 1.00 26.41 344 LEU B N 1
ATOM 5135 C CA . LEU B 1 324 ? 39.710 46.061 36.752 1.00 25.10 344 LEU B CA 1
ATOM 5136 C C . LEU B 1 324 ? 40.182 45.879 38.172 1.00 30.26 344 LEU B C 1
ATOM 5137 O O . LEU B 1 324 ? 40.531 44.767 38.578 1.00 31.64 344 LEU B O 1
ATOM 5142 N N . SER B 1 325 ? 40.194 46.978 38.930 1.00 26.53 345 SER B N 1
ATOM 5143 C CA . SER B 1 325 ? 40.542 46.964 40.339 1.00 26.75 345 SER B CA 1
ATOM 5144 C C . SER B 1 325 ? 39.344 47.391 41.134 1.00 29.88 345 SER B C 1
ATOM 5145 O O . SER B 1 325 ? 38.647 48.337 40.753 1.00 29.21 345 SER B O 1
ATOM 5148 N N . LEU B 1 326 ? 39.112 46.705 42.247 1.00 27.59 346 LEU B N 1
ATOM 5149 C CA . LEU B 1 326 ? 38.007 47.023 43.139 1.00 27.51 346 LEU B CA 1
ATOM 5150 C C . LEU B 1 326 ? 38.389 48.211 44.005 1.00 31.51 346 LEU B C 1
ATOM 5151 O O . LEU B 1 326 ? 39.419 48.178 44.683 1.00 33.97 346 LEU B O 1
ATOM 5156 N N . VAL B 1 327 ? 37.581 49.275 43.941 1.00 26.22 347 VAL B N 1
ATOM 5157 C CA . VAL B 1 327 ? 37.752 50.479 44.757 1.00 26.07 347 VAL B CA 1
ATOM 5158 C C . VAL B 1 327 ? 37.077 50.208 46.078 1.00 28.96 347 VAL B C 1
ATOM 5159 O O . VAL B 1 327 ? 37.729 50.247 47.131 1.00 28.96 347 VAL B O 1
ATOM 5163 N N . THR B 1 328 ? 35.774 49.859 46.029 1.00 24.96 348 THR B N 1
ATOM 5164 C CA . THR B 1 328 ? 35.002 49.534 47.211 1.00 24.58 348 THR B CA 1
ATOM 5165 C C . THR B 1 328 ? 33.795 48.723 46.812 1.00 26.61 348 THR B C 1
ATOM 5166 O O . THR B 1 328 ? 33.385 48.715 45.633 1.00 27.10 348 THR B O 1
ATOM 5170 N N . ARG B 1 329 ? 33.251 48.021 47.781 1.00 23.41 349 ARG B N 1
ATOM 5171 C CA . ARG B 1 329 ? 32.023 47.260 47.589 1.00 23.08 349 ARG B CA 1
ATOM 5172 C C . ARG B 1 329 ? 31.076 47.589 48.720 1.00 25.96 349 ARG B C 1
ATOM 5173 O O . ARG B 1 329 ? 31.503 47.851 49.855 1.00 26.41 349 ARG B O 1
ATOM 5181 N N . GLU B 1 330 ? 29.770 47.516 48.441 1.00 22.30 350 GLU B N 1
ATOM 5182 C CA . GLU B 1 330 ? 28.773 47.796 49.456 1.00 22.94 350 GLU B CA 1
ATOM 5183 C C . GLU B 1 330 ? 27.553 46.936 49.172 1.00 24.52 350 GLU B C 1
ATOM 5184 O O . GLU B 1 330 ? 27.351 46.509 48.027 1.00 24.19 350 GLU B O 1
ATOM 5190 N N . THR B 1 331 ? 26.703 46.743 50.170 1.00 20.04 351 THR B N 1
ATOM 5191 C CA . THR B 1 331 ? 25.405 46.089 49.968 1.00 17.57 351 THR B CA 1
ATOM 5192 C C . THR B 1 331 ? 24.344 47.190 50.193 1.00 19.43 351 THR B C 1
ATOM 5193 O O . THR B 1 331 ? 24.678 48.331 50.491 1.00 21.75 351 THR B O 1
ATOM 5197 N N . THR B 1 332 ? 23.092 46.859 50.006 1.00 19.43 352 THR B N 1
ATOM 5198 C CA . THR B 1 332 ? 21.985 47.788 50.174 1.00 17.15 352 THR B CA 1
ATOM 5199 C C . THR B 1 332 ? 21.812 48.143 51.655 1.00 21.53 352 THR B C 1
ATOM 5200 O O . THR B 1 332 ? 22.308 47.437 52.531 1.00 21.89 352 THR B O 1
ATOM 5204 N N . SER B 1 333 ? 21.075 49.233 51.916 1.00 19.19 353 SER B N 1
ATOM 5205 C CA . SER B 1 333 ? 20.736 49.642 53.261 1.00 20.05 353 SER B CA 1
ATOM 5206 C C . SER B 1 333 ? 20.007 48.506 53.970 1.00 21.25 353 SER B C 1
ATOM 5207 O O . SER B 1 333 ? 19.072 47.921 53.393 1.00 21.21 353 SER B O 1
ATOM 5210 N N . ASP B 1 334 ? 20.371 48.246 55.246 1.00 19.49 354 ASP B N 1
ATOM 5211 C CA . ASP B 1 334 ? 19.711 47.183 55.981 1.00 19.90 354 ASP B CA 1
ATOM 5212 C C . ASP B 1 334 ? 18.265 47.568 56.382 1.00 24.25 354 ASP B C 1
ATOM 5213 O O . ASP B 1 334 ? 17.540 46.745 56.944 1.00 24.06 354 ASP B O 1
ATOM 5218 N N . GLN B 1 335 ? 17.846 48.805 56.066 1.00 20.87 355 GLN B N 1
ATOM 5219 C CA . GLN B 1 335 ? 16.469 49.231 56.323 1.00 20.65 355 GLN B CA 1
ATOM 5220 C C . GLN B 1 335 ? 15.552 48.729 55.207 1.00 20.90 355 GLN B C 1
ATOM 5221 O O . GLN B 1 335 ? 14.333 48.667 55.392 1.00 20.90 355 GLN B O 1
ATOM 5227 N N . VAL B 1 336 ? 16.120 48.396 54.034 1.00 18.07 356 VAL B N 1
ATOM 5228 C CA . VAL B 1 336 ? 15.329 47.979 52.860 1.00 16.53 356 VAL B CA 1
ATOM 5229 C C . VAL B 1 336 ? 15.562 46.522 52.482 1.00 17.84 356 VAL B C 1
ATOM 5230 O O . VAL B 1 336 ? 14.624 45.837 52.061 1.00 19.23 356 VAL B O 1
ATOM 5234 N N . ASP B 1 337 ? 16.805 46.067 52.582 1.00 15.63 357 ASP B N 1
ATOM 5235 C CA . ASP B 1 337 ? 17.149 44.697 52.197 1.00 13.40 357 ASP B CA 1
ATOM 5236 C C . ASP B 1 337 ? 18.420 44.353 52.942 1.00 17.81 357 ASP B C 1
ATOM 5237 O O . ASP B 1 337 ? 19.505 44.851 52.636 1.00 18.50 357 ASP B O 1
ATOM 5242 N N . SER B 1 338 ? 18.260 43.530 53.969 1.00 16.63 358 SER B N 1
ATOM 5243 C CA . SER B 1 338 ? 19.343 43.171 54.857 1.00 15.44 358 SER B CA 1
ATOM 5244 C C . SER B 1 338 ? 19.863 41.771 54.592 1.00 19.46 358 SER B C 1
ATOM 5245 O O . SER B 1 338 ? 20.605 41.221 55.418 1.00 18.79 358 SER B O 1
ATOM 5248 N N . THR B 1 339 ? 19.590 41.241 53.397 1.00 16.55 359 THR B N 1
ATOM 5249 C CA . THR B 1 339 ? 20.065 39.894 53.074 1.00 15.67 359 THR B CA 1
ATOM 5250 C C . THR B 1 339 ? 21.556 39.902 52.736 1.00 18.49 359 THR B C 1
ATOM 5251 O O . THR B 1 339 ? 22.181 38.850 52.772 1.00 19.84 359 THR B O 1
ATOM 5255 N N . GLY B 1 340 ? 22.088 41.033 52.303 1.00 16.34 360 GLY B N 1
ATOM 5256 C CA . GLY B 1 340 ? 23.473 41.089 51.829 1.00 18.53 360 GLY B CA 1
ATOM 5257 C C . GLY B 1 340 ? 23.644 40.498 50.425 1.00 19.90 360 GLY B C 1
ATOM 5258 O O . GLY B 1 340 ? 24.782 40.373 49.953 1.00 20.41 360 GLY B O 1
ATOM 5259 N N . LEU B 1 341 ? 22.538 40.115 49.757 1.00 17.25 361 LEU B N 1
ATOM 5260 C CA . LEU B 1 341 ? 22.584 39.466 48.437 1.00 15.74 361 LEU B CA 1
ATOM 5261 C C . LEU B 1 341 ? 22.686 40.429 47.282 1.00 19.72 361 LEU B C 1
ATOM 5262 O O . LEU B 1 341 ? 23.147 40.022 46.226 1.00 20.55 361 LEU B O 1
ATOM 5267 N N . GLU B 1 342 ? 22.276 41.684 47.460 1.00 16.36 362 GLU B N 1
ATOM 5268 C CA . GLU B 1 342 ? 22.413 42.699 46.414 1.00 16.62 362 GLU B CA 1
ATOM 5269 C C . GLU B 1 342 ? 23.713 43.433 46.733 1.00 20.50 362 GLU B C 1
ATOM 5270 O O . GLU B 1 342 ? 23.836 44.078 47.791 1.00 20.13 362 GLU B O 1
ATOM 5276 N N . ILE B 1 343 ? 24.698 43.273 45.831 1.00 16.53 363 ILE B N 1
ATOM 5277 C CA . ILE B 1 343 ? 26.042 43.814 46.021 1.00 15.89 363 ILE B CA 1
ATOM 5278 C C . ILE B 1 343 ? 26.385 44.812 44.937 1.00 20.37 363 ILE B C 1
ATOM 5279 O O . ILE B 1 343 ? 26.191 44.535 43.755 1.00 19.47 363 ILE B O 1
ATOM 5284 N N . GLY B 1 344 ? 26.937 45.942 45.353 1.00 19.26 364 GLY B N 1
ATOM 5285 C CA . GLY B 1 344 ? 27.399 46.959 44.427 1.00 18.08 364 GLY B CA 1
ATOM 5286 C C . GLY B 1 344 ? 28.915 47.086 44.495 1.00 20.05 364 GLY B C 1
ATOM 5287 O O . GLY B 1 344 ? 29.509 47.062 45.586 1.00 20.66 364 GLY B O 1
ATOM 5288 N N . TYR B 1 345 ? 29.543 47.199 43.327 1.00 18.56 365 TYR B N 1
ATOM 5289 C CA . TYR B 1 345 ? 31.002 47.299 43.225 1.00 18.82 365 TYR B CA 1
ATOM 5290 C C . TYR B 1 345 ? 31.358 48.573 42.506 1.00 23.86 365 TYR B C 1
ATOM 5291 O O . TYR B 1 345 ? 30.805 48.846 41.437 1.00 21.75 365 TYR B O 1
ATOM 5300 N N . LEU B 1 346 ? 32.329 49.313 43.044 1.00 22.28 366 LEU B N 1
ATOM 5301 C CA . LEU B 1 346 ? 32.865 50.491 42.391 1.00 22.42 366 LEU B CA 1
ATOM 5302 C C . LEU B 1 346 ? 34.240 50.052 41.889 1.00 24.71 366 LEU B C 1
ATOM 5303 O O . LEU B 1 346 ? 35.063 49.596 42.686 1.00 23.27 366 LEU B O 1
ATOM 5308 N N . LEU B 1 347 ? 34.459 50.134 40.565 1.00 21.71 367 LEU B N 1
ATOM 5309 C CA . L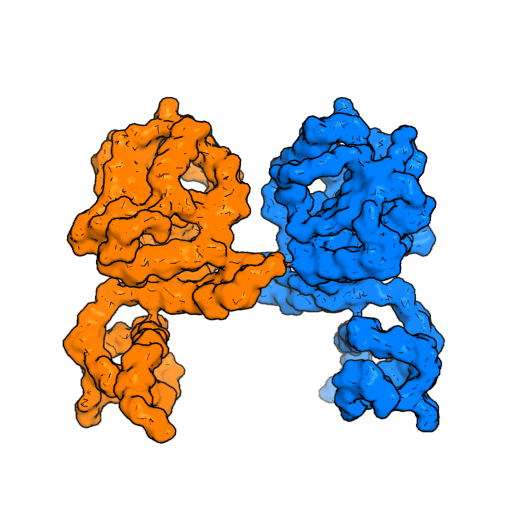EU B 1 347 ? 35.683 49.669 39.924 1.00 22.75 367 LEU B CA 1
ATOM 5310 C C . LEU B 1 347 ? 36.346 50.727 39.066 1.00 28.08 367 LEU B C 1
ATOM 5311 O O . LEU B 1 347 ? 35.729 51.707 38.653 1.00 27.45 367 LEU B O 1
ATOM 5316 N N . ARG B 1 348 ? 37.625 50.502 38.789 1.00 26.16 368 ARG B N 1
ATOM 5317 C CA . ARG B 1 348 ? 38.416 51.346 37.908 1.00 26.72 368 ARG B CA 1
ATOM 5318 C C . ARG B 1 348 ? 39.360 50.438 37.139 1.00 31.36 368 ARG B C 1
ATOM 5319 O O . ARG B 1 348 ? 39.524 49.276 37.509 1.00 29.20 368 ARG B O 1
ATOM 5327 N N . ARG B 1 349 ? 40.006 50.962 36.088 1.00 30.08 369 ARG B N 1
ATOM 5328 C CA . ARG B 1 349 ? 40.987 50.185 35.340 1.00 31.04 369 ARG B CA 1
ATOM 5329 C C . ARG B 1 349 ? 42.179 49.910 36.286 1.00 35.25 369 ARG B C 1
ATOM 5330 O O . ARG B 1 349 ? 42.583 50.807 37.025 1.00 35.76 369 ARG B O 1
ATOM 5338 N N . ALA B 1 350 ? 42.702 48.670 36.294 1.00 32.25 370 ALA B N 1
ATOM 5339 C CA . ALA B 1 350 ? 43.854 48.287 37.125 1.00 41.19 370 ALA B CA 1
ATOM 5340 C C . ALA B 1 350 ? 45.143 48.987 36.676 1.00 76.35 370 ALA B C 1
ATOM 5341 O O . ALA B 1 350 ? 45.326 49.235 35.485 1.00 46.77 370 ALA B O 1
#

InterPro domains:
  IPR029063 S-adenosyl-L-methionine-dependent methyltransferase superfamily [G3DSA:3.40.50.150] (164-341)
  IPR029063 S-adenosyl-L-methionine-dependent methyltransferase superfamily [SSF53335] (159-336)
  IPR030899 2-ketoarginine methyltransferase [TIGR04543] (14-349)

GO terms:
  GO:0008757 S-adenosylmethionine-dependent methyltransferase activity (F, IDA)
  GO:0017000 antibiotic biosynthetic process (P, IDA)
  GO:0032259 methylation (P, IDA)

Secondary structure (DSSP, 8-state):
--TTHHHHHHHHTHHHHHHHHHHHHHHHHHTTHHHHHHHHSSB-HHHHHHHHT--HHHHHHHHHHHHHTTSEEEETTEEEE-HHHHHTGGGHHHHIIIIIITHHHHHTHHHHTSTT-------HHHHHHHHHHHHTTTHHHHHHHHHHHSSSPP-EEEEES-TTSHHHHHHHHH-TT-EEEEEESSHHHHHHHHHHHHHTT-TTTEEEEE--HHHHHHS------SEEEEES-HHHHHHHH-HHHHHHHHHHHHHH-TT-EEEEEEE---TT-TTGGGSHHIIIIIHHHHHHHHHSS-----HHHHHHHHHHTTEEEEEEEE--TTT--SS-EEEEEEEE-/--TTHHHHHHHHTHHHHHHHHHHHHHHHHHTTHHHHHHHHSSB-HHHHHHHHT--HHHHHHHHHHHHHTTSEEEETTEEEE-HHHHHTGGGHHHHIIIIIITHHHHHHHHHHTSTT--PPP--HHHHHHHHHHHHTTTHHHHHHHHHTTSSS--SEEEEES-TTSHHHHHHH--TT-EEEEEESSHHHHHHHHHHHHHTT-TTTEEEEE--HHHHHHS------SEEEEES-HHHHHHHH-HHHHHHHHHHHHHH-TT-EEEEEEE---TT-TTGGGSHHIIIIIHHHHHHTTTSS-----HHHHHHHHHHTTEEEEEEEE--TTT--SS-EEEEEEEE-

Sequence (681 aa):
ENTGFETTLIKGIEPIRQFVLAISIYHLFDTKLFSLLIKHEVASPEVACNELGMEEKEKLLGLFRYLKNEGILLETIDGFSLSKEGHALAPFEGWYVMLVGGYATTFLQMGERLQEGAGWATRDATKVGVGSCGISHFDAIPLTRSLMAQAPGTCTKLLDLGCGNGRYLAEFCKALPQIQAWGAEPDRGGFEEAVDLIEKEGLSHRVHISHSGAVEFLDSDFDFEPDFIVLGFVLHEILGQAGRPAVVNFLKKIVHRFPAINLIIIEVDNQFDNAGAMRHGLALAYYNPYYLLHCFTNNQLLVQDADWLDIFAEAGLSLVTRETTSDQVDSTGLEIGYLLRRAENTGFETTLIKGIEPIRQFVLAISIYHLFDTKLFSLLIKHEVASPEVACNELGMEEKEKLLGLFRYLKNEGILLETIDGFSLSKEGHALAPFEGWYVMLVGGYATTFLQMGERLQEGAGWATRDATKVGVGSSCGISHFDAIPLTRSLMAQAPGTCTKLLDLGCGNGRYLAEFCKLPQIQAWGAEPDRGGFEEAVDLIEKEGLSHRVHISSHSGAVEFLDSDFDFEPDFIVLGFVLHEILGQAGRPAVVNFLKKIVHRFPAINLIIIEVDNQFDNAGAMRHGLALAYYNPYYLLHCFTNQLLVQDADWLDIFAEAGLSLVTRETTSDQVDSTGLEIGYLLRRA